Protein AF-A0A956QB82-F1 (afdb_monomer)

Sequence (452 aa):
MNVQEKVMFLQQLREGFDQIGALFPTSGPAAKAMVAEVARHQGPKTILEVGAGTGPITAELVKLLGPDDKLVVCEMNEKFMNHLIERFDHEPAFANVRHQVEFCCKSVLDVEGKERFDYIVSTLPFTSLDAELVAQVFDHYQRLLKPGAVLTYIEYAYLRGIKTQLASPAARARAERTNKILDGNIENYQFRRQMVGANLPPAWVRSLRFTEVPAAMAHEIKPMANRKRLSLGRFGLSTESLGLLAGLGAAALLLKKKKSKAWVAPLALAGAAAWFHRDPEREVRANTAVAYSAADGRVLGVERLRHPRLGDQDWIRINVFLSLGDVHINRSPIAGKVVDKWEEPGGYSPAFRSEANNNESRYIVIEGSDCRCAVAQRSGALARTIYTWCEKGELLCQGERYGMIRFGSRTDVYLPADQVEVLVSEGDRVVAGQTPLARLVNRASDEQKASE

Secondary structure (DSSP, 8-state):
--HHHHHHHHHHHHH-TTT---SSPPPHHHHHHHTTTGGGB-S--EEEEE--TTSHHHHHHHTT--TT-EEEEE-S-HHHHHHHHHHHHH-HHHHTTGGGEEEE-S-GGG--TTS-EEEEEE---GGGS-HHHHHHHHHHHHHHEEEEEEEEEEEETTHHHHHHHHS-HHHHHHHHHHHHHHHHHHHHHEEEEEEETTSSS-EEEEEE-SS---GGGGGSB---TTTTEEEETTEEEEGGGHHHHHHHHHHHHHHHHTT-GGGHHHHHHHHHHHHHTB---------TTEEEPSSSEEEEEEEEEEETTTEEEEEEEEEEEE-TTS--EEE-SS-EEEEEEEEE--B---TTSGGGGGB-EEEEEEE-SS-EEEEEEE--SS---EEE-PPTT-EE-TT-EEEEE-SSEEEEEEEETTSEEE---TT-EE-TTTSEEEEE--HHHHHHHS--

Solvent-accessible surface area (backbone atoms only — not comparable to full-atom values): 23597 Å² total; per-residue (Å²): 135,60,73,64,62,55,49,55,53,56,55,49,50,74,76,35,67,87,75,49,62,61,96,48,81,70,32,71,73,42,24,52,57,51,43,46,71,66,70,18,59,60,80,74,47,35,35,37,37,35,52,45,51,94,31,53,49,52,60,50,50,57,77,64,59,58,94,75,26,38,38,37,44,26,23,64,50,64,71,35,41,51,50,50,51,51,42,30,74,68,37,70,76,38,40,78,49,41,92,38,51,46,82,38,78,41,60,77,88,71,61,74,64,87,66,58,21,49,30,38,39,34,57,56,41,62,90,73,46,57,42,65,61,51,50,53,50,54,58,45,51,61,68,31,37,40,87,51,22,38,42,21,37,51,43,61,55,68,48,72,64,53,52,50,73,75,39,54,76,71,54,27,58,47,46,52,51,26,46,52,55,52,48,54,50,44,76,76,22,45,26,46,78,45,81,32,74,88,22,69,69,34,25,34,35,38,35,31,34,90,44,84,64,67,28,59,58,14,72,52,39,49,53,68,89,54,70,63,40,45,78,61,80,83,42,26,30,35,53,88,42,50,66,59,39,51,53,23,47,50,52,16,52,54,31,44,75,69,72,39,80,68,21,55,57,37,43,51,49,31,51,52,51,49,63,42,37,30,42,68,78,75,88,54,78,80,53,92,54,36,34,24,23,38,38,20,30,31,29,73,36,75,44,81,45,70,43,97,88,81,46,92,58,55,25,33,37,38,34,31,34,24,51,71,88,32,49,38,54,25,17,30,33,47,34,9,25,24,75,42,70,52,74,44,87,52,51,48,36,52,34,89,42,78,69,21,77,52,13,27,31,40,39,42,29,32,37,27,74,91,52,57,38,36,41,34,47,28,28,1,59,77,15,89,53,76,44,73,74,66,42,54,67,28,67,37,19,42,34,19,73,38,34,36,52,43,53,38,21,28,39,33,40,34,36,48,50,91,39,46,46,78,66,66,54,65,69,41,80,40,37,44,23,67,32,60,40,25,38,53,54,65,64,77,66,50,58,60,64,74,72,109

Foldseek 3Di:
DDPVLQVVVVVVCVVCVLQPLDPGPWDLLRLCVLCLQVQFFFDEFEEEEAQCQQNSNVVVVLVSDDPRYAYEYEHQDPVSLVNVVVCLVPPPSNVVCVVRYHYHNHDLLPDDLPDAGLEYRYAPALLSDFLVVSVSNVVSNVSRHDAQGKYKYKYQPPPLVVCLVPDDPVSNVRSVSSVVNVVVQCVQFWFAWDWDVVTVNIMIITMGGPHADFFACLQRTHFSQADQWDDPDQKIFGVVCVVVLVVLQVVLVVCVVVVHPCSVVSVVVSVLSRQLRIDGDDDFDADQFFFAFQFFAFWLFWDWDADPPVDDFIKIKTKGKDASNTHFFTFGRAWGFFADKDWQDADAAQASDPNQVRATWIKTWGDHPQWIKMKIWTHHNVWDDWFQNGGGGDTGHQRHTGTGTDHTTMMMMITRPVQWDADDGGGDGHHHSYHTGITGHHPVVVVVVVVD

Mean predicted 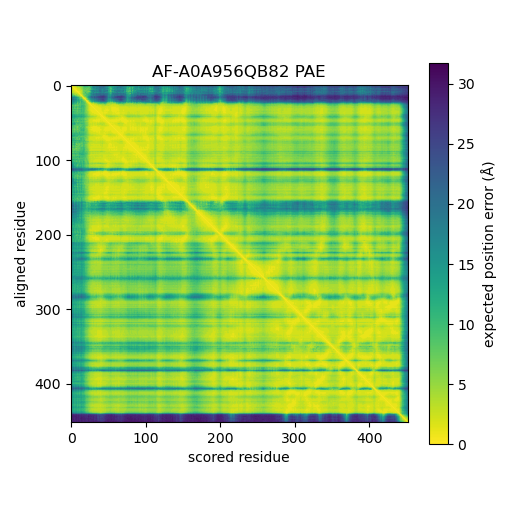aligned error: 7.05 Å

pLDDT: mean 88.47, std 13.14, range [37.72, 98.5]

Nearest PDB structures (foldseek):
  9fce-assembly2_B  TM=5.599E-01  e=2.137E-08  Streptomyces sp.
  1kr5-assembly1_A  TM=7.668E-01  e=6.628E-06  Homo sapiens
  7wh9-assembly1_C-2  TM=5.668E-01  e=5.107E-07  Aspergillus terreus
  7wh9-assembly1_B-2  TM=5.354E-01  e=1.129E-06  Aspergillus terreus
  7wh9-assembly1_A-2  TM=5.505E-01  e=2.653E-06  Aspergillus terreus

Structure (mmCIF, N/CA/C/O backbone):
data_AF-A0A956QB82-F1
#
_entry.id   AF-A0A956QB82-F1
#
loop_
_atom_site.group_PDB
_atom_site.id
_atom_site.type_symbol
_atom_site.label_atom_id
_atom_site.label_alt_id
_atom_site.label_comp_id
_atom_site.label_asym_id
_atom_site.label_entity_id
_atom_site.label_seq_id
_atom_site.pdbx_PDB_ins_code
_atom_site.Cartn_x
_atom_site.Cartn_y
_atom_site.Cartn_z
_atom_site.occupancy
_atom_site.B_iso_or_equiv
_atom_site.auth_seq_id
_atom_site.auth_comp_id
_atom_site.auth_asym_id
_atom_site.auth_atom_id
_atom_site.pdbx_PDB_model_num
ATOM 1 N N . MET A 1 1 ? 21.769 -12.634 -1.341 1.00 52.22 1 MET A N 1
ATOM 2 C CA . MET A 1 1 ? 22.787 -12.133 -2.277 1.00 52.22 1 MET A CA 1
ATOM 3 C C . MET A 1 1 ? 24.091 -12.830 -1.961 1.00 52.22 1 MET A C 1
ATOM 5 O O . MET A 1 1 ? 24.525 -12.771 -0.808 1.00 52.22 1 MET A O 1
ATOM 9 N N . ASN A 1 2 ? 24.646 -13.525 -2.944 1.00 58.28 2 ASN A N 1
ATOM 10 C CA . ASN A 1 2 ? 25.941 -14.187 -2.858 1.00 58.28 2 ASN A CA 1
ATOM 11 C C . ASN A 1 2 ? 27.068 -13.144 -3.031 1.00 58.28 2 ASN A C 1
ATOM 13 O O . ASN A 1 2 ? 26.856 -12.042 -3.542 1.00 58.28 2 ASN A O 1
ATOM 17 N N . VAL A 1 3 ? 28.276 -13.462 -2.570 1.00 58.75 3 VAL A N 1
ATOM 18 C CA . VAL A 1 3 ? 29.459 -12.589 -2.663 1.00 58.75 3 VAL A CA 1
ATOM 19 C C . VAL A 1 3 ? 29.802 -12.277 -4.126 1.00 58.75 3 VAL A C 1
ATOM 21 O O . VAL A 1 3 ? 30.187 -11.152 -4.433 1.00 58.75 3 VAL A O 1
ATOM 24 N N . GLN A 1 4 ? 29.579 -13.228 -5.033 1.00 58.78 4 GLN A N 1
ATOM 25 C CA . GLN A 1 4 ? 29.846 -13.085 -6.468 1.00 58.78 4 GLN A CA 1
ATOM 26 C C . GLN A 1 4 ? 29.006 -11.977 -7.130 1.00 58.78 4 GLN A C 1
ATOM 28 O O . GLN A 1 4 ? 29.554 -11.163 -7.868 1.00 58.78 4 GLN A O 1
ATOM 33 N N . GLU A 1 5 ? 27.717 -11.858 -6.790 1.00 59.84 5 GLU A N 1
ATOM 34 C CA . GLU A 1 5 ? 26.819 -10.817 -7.327 1.00 59.84 5 GLU A CA 1
ATOM 35 C C . GLU A 1 5 ? 27.278 -9.405 -6.919 1.00 59.84 5 GLU A C 1
ATOM 37 O O . GLU A 1 5 ? 27.246 -8.469 -7.719 1.00 59.84 5 GLU A O 1
ATOM 42 N N . LYS A 1 6 ? 27.769 -9.252 -5.676 1.00 58.97 6 LYS A N 1
ATOM 43 C CA . LYS A 1 6 ? 28.350 -7.986 -5.191 1.00 58.97 6 LYS A CA 1
ATOM 44 C C . LYS A 1 6 ? 29.603 -7.612 -5.972 1.00 58.97 6 LYS A C 1
ATOM 46 O O . LYS A 1 6 ? 29.772 -6.449 -6.323 1.00 58.97 6 LYS A O 1
ATOM 51 N N . VAL A 1 7 ? 30.481 -8.585 -6.206 1.00 59.56 7 VAL A N 1
ATOM 52 C CA . VAL A 1 7 ? 31.755 -8.369 -6.900 1.00 59.56 7 VAL A CA 1
ATOM 53 C C . VAL A 1 7 ? 31.517 -8.000 -8.363 1.00 59.56 7 VAL A C 1
ATOM 55 O O . VAL A 1 7 ? 32.101 -7.025 -8.824 1.00 59.56 7 VAL A O 1
ATOM 58 N N . MET A 1 8 ? 30.610 -8.692 -9.058 1.00 57.38 8 MET A N 1
ATOM 59 C CA . MET A 1 8 ? 30.275 -8.399 -10.456 1.00 57.38 8 MET A CA 1
ATOM 60 C C . MET A 1 8 ? 29.690 -6.989 -10.626 1.00 57.38 8 MET A C 1
ATOM 62 O O . MET A 1 8 ? 30.121 -6.235 -11.499 1.00 57.38 8 MET A O 1
ATOM 66 N N . PHE A 1 9 ? 28.764 -6.593 -9.746 1.00 55.34 9 PHE A N 1
ATOM 67 C CA . PHE A 1 9 ? 28.201 -5.242 -9.749 1.00 55.34 9 PHE A CA 1
ATOM 68 C C . PHE A 1 9 ? 29.274 -4.168 -9.494 1.00 55.34 9 PHE A C 1
ATOM 70 O O . PHE A 1 9 ? 29.337 -3.168 -10.206 1.00 55.34 9 PHE A O 1
ATOM 77 N N . LEU A 1 10 ? 30.164 -4.392 -8.519 1.00 57.75 10 LEU A N 1
ATOM 78 C CA . LEU A 1 10 ? 31.262 -3.470 -8.203 1.00 57.75 10 LEU A CA 1
ATOM 79 C C . LEU A 1 10 ? 32.312 -3.376 -9.322 1.00 57.75 10 LEU A C 1
ATOM 81 O O . LEU A 1 10 ? 32.866 -2.301 -9.545 1.00 57.75 10 LEU A O 1
ATOM 85 N N . GLN A 1 11 ? 32.589 -4.475 -10.029 1.00 55.97 11 GLN A N 1
ATOM 86 C CA . GLN A 1 11 ? 33.493 -4.485 -11.183 1.00 55.97 11 GLN A CA 1
ATOM 87 C C . GLN A 1 11 ? 32.928 -3.647 -12.334 1.00 55.97 11 GLN A C 1
ATOM 89 O O . GLN A 1 11 ? 33.641 -2.814 -12.884 1.00 55.97 11 GLN A O 1
ATOM 94 N N . GLN A 1 12 ? 31.636 -3.790 -12.635 1.00 55.81 12 GLN A N 1
ATOM 95 C CA . GLN A 1 12 ? 30.977 -3.002 -13.681 1.00 55.81 12 GLN A CA 1
ATOM 96 C C . GLN A 1 12 ? 30.830 -1.518 -13.298 1.00 55.81 12 GLN A C 1
ATOM 98 O O . GLN A 1 12 ? 31.046 -0.649 -14.141 1.00 55.81 12 GLN A O 1
ATOM 103 N N . LEU A 1 13 ? 30.581 -1.196 -12.020 1.00 53.31 13 LEU A N 1
ATOM 104 C CA . LEU A 1 13 ? 30.598 0.193 -11.525 1.00 53.31 13 LEU A CA 1
ATOM 105 C C . LEU A 1 13 ? 31.928 0.912 -11.787 1.00 53.31 13 LEU A C 1
ATOM 107 O O . LEU A 1 13 ? 31.949 2.129 -11.970 1.00 53.31 13 LEU A O 1
ATOM 111 N N . ARG A 1 14 ? 33.038 0.166 -11.801 1.00 44.56 14 ARG A N 1
ATOM 112 C CA . ARG A 1 14 ? 34.375 0.693 -12.091 1.00 44.56 14 ARG A CA 1
ATOM 113 C C . ARG A 1 14 ? 34.617 0.898 -13.591 1.00 44.56 14 ARG A C 1
ATOM 115 O O . ARG A 1 14 ? 35.462 1.713 -13.944 1.00 44.56 14 ARG A O 1
ATOM 122 N N . GLU A 1 15 ? 33.884 0.187 -14.446 1.00 45.75 15 GLU A N 1
ATOM 123 C CA . GLU A 1 15 ? 34.010 0.224 -15.911 1.00 45.75 15 GLU A CA 1
ATOM 124 C C . GLU A 1 15 ? 33.073 1.255 -16.580 1.00 45.75 15 GLU A C 1
ATOM 126 O O . GLU A 1 15 ? 33.314 1.625 -17.725 1.00 45.75 15 GLU A O 1
ATOM 131 N N . GLY A 1 16 ? 32.054 1.784 -15.883 1.00 45.66 16 GLY A N 1
ATOM 132 C CA . GLY A 1 16 ? 31.109 2.742 -16.477 1.00 45.66 16 GLY A CA 1
ATOM 133 C C . GLY A 1 16 ? 30.203 3.462 -15.475 1.00 45.66 16 GLY A C 1
ATOM 134 O O . GLY A 1 16 ? 28.999 3.211 -15.425 1.00 45.66 16 GLY A O 1
ATOM 135 N N . PHE A 1 17 ? 30.767 4.398 -14.703 1.00 37.72 17 PHE A N 1
ATOM 136 C CA . PHE A 1 17 ? 30.045 5.190 -13.690 1.00 37.72 17 PHE A CA 1
ATOM 137 C C . PHE A 1 17 ? 28.898 6.047 -14.272 1.00 37.72 17 PHE A C 1
ATOM 139 O O . PHE A 1 17 ? 27.933 6.340 -13.570 1.00 37.72 17 PHE A O 1
ATOM 146 N N . ASP A 1 18 ? 28.967 6.393 -15.563 1.00 41.03 18 ASP A N 1
ATOM 147 C CA . ASP A 1 18 ? 27.924 7.159 -16.261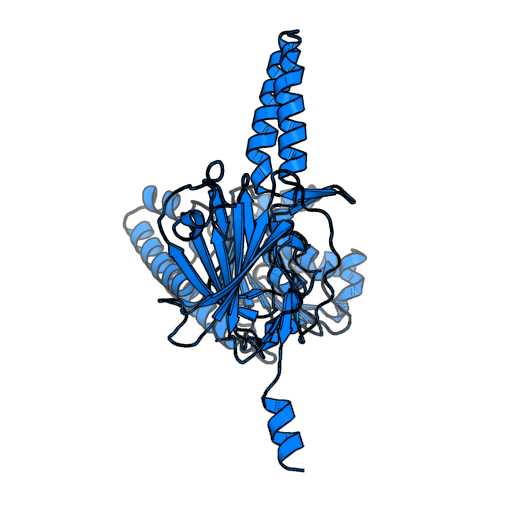 1.00 41.03 18 ASP A CA 1
ATOM 148 C C . ASP A 1 18 ? 26.790 6.285 -16.831 1.00 41.03 18 ASP A C 1
ATOM 150 O O . ASP A 1 18 ? 25.704 6.797 -17.098 1.00 41.03 18 ASP A O 1
ATOM 154 N N . GLN A 1 19 ? 27.002 4.971 -16.991 1.00 41.78 19 GLN A N 1
ATOM 155 C CA . GLN A 1 19 ? 26.008 4.054 -17.573 1.00 41.78 19 GLN A CA 1
ATOM 156 C C . GLN A 1 19 ? 25.196 3.301 -16.509 1.00 41.78 19 GLN A C 1
ATOM 158 O O . GLN A 1 19 ? 24.021 3.000 -16.714 1.00 41.78 19 GLN A O 1
ATOM 163 N N . ILE A 1 20 ? 25.782 3.035 -15.339 1.00 50.53 20 ILE A N 1
ATOM 164 C CA . ILE A 1 20 ? 25.127 2.292 -14.257 1.00 50.53 20 ILE A CA 1
ATOM 165 C C . ILE A 1 20 ? 24.563 3.302 -13.264 1.00 50.53 20 ILE A C 1
ATOM 167 O O . ILE A 1 20 ? 25.160 3.624 -12.242 1.00 50.53 20 ILE A O 1
ATOM 171 N N . GLY A 1 21 ? 23.380 3.836 -13.558 1.00 50.94 21 GLY A N 1
ATOM 172 C CA . GLY A 1 21 ? 22.736 4.813 -12.676 1.00 50.94 21 GLY A CA 1
ATOM 173 C C . GLY A 1 21 ? 22.229 4.256 -11.331 1.00 50.94 21 GLY A C 1
ATOM 174 O O . GLY A 1 21 ? 21.544 4.982 -10.609 1.00 50.94 21 GLY A O 1
ATOM 175 N N . ALA A 1 22 ? 22.573 3.011 -10.973 1.00 58.44 22 ALA A N 1
ATOM 176 C CA . ALA A 1 22 ? 22.355 2.406 -9.661 1.00 58.44 22 ALA A CA 1
ATOM 177 C C . ALA A 1 22 ? 23.664 2.399 -8.844 1.00 58.44 22 ALA A C 1
ATOM 179 O O . ALA A 1 22 ? 24.670 1.871 -9.296 1.00 58.44 22 ALA A O 1
ATOM 180 N N . LEU A 1 23 ? 23.659 2.947 -7.623 1.00 55.91 23 LEU A N 1
ATOM 181 C CA . LEU A 1 23 ? 24.835 2.969 -6.732 1.00 55.91 23 LEU A CA 1
ATOM 182 C C . LEU A 1 23 ? 25.061 1.622 -6.029 1.00 55.91 23 LEU A C 1
ATOM 184 O O . LEU A 1 23 ? 26.184 1.284 -5.667 1.00 55.91 23 LEU A O 1
ATOM 188 N N . PHE A 1 24 ? 23.980 0.867 -5.823 1.00 62.06 24 PHE A N 1
ATOM 189 C CA . PHE A 1 24 ? 23.964 -0.454 -5.199 1.00 62.06 24 PHE A CA 1
ATOM 190 C C . PHE A 1 24 ? 22.846 -1.301 -5.816 1.00 62.06 24 PHE A C 1
ATOM 192 O O . PHE A 1 24 ? 21.839 -0.732 -6.260 1.00 62.06 24 PHE A O 1
ATOM 199 N N . PRO A 1 25 ? 22.962 -2.643 -5.789 1.00 71.19 25 PRO A N 1
ATOM 200 C CA . PRO A 1 25 ? 21.871 -3.523 -6.181 1.00 71.19 25 PRO A CA 1
ATOM 201 C C . PRO A 1 25 ? 20.620 -3.258 -5.342 1.00 71.19 25 PRO A C 1
ATOM 203 O O . PRO A 1 25 ? 20.704 -2.940 -4.151 1.00 71.19 25 PRO A O 1
ATOM 206 N N . THR A 1 26 ? 19.452 -3.434 -5.952 1.00 82.31 26 THR A N 1
ATOM 207 C CA . THR A 1 26 ? 18.167 -3.276 -5.268 1.00 82.31 26 THR A CA 1
ATOM 208 C C . THR A 1 26 ? 18.065 -4.224 -4.075 1.00 82.31 26 THR A C 1
ATOM 210 O O . THR A 1 26 ? 18.228 -5.438 -4.204 1.00 82.31 26 THR A O 1
ATOM 213 N N . SER A 1 27 ? 17.785 -3.678 -2.889 1.00 88.44 27 SER A N 1
ATOM 214 C CA . SER A 1 27 ? 17.624 -4.489 -1.678 1.00 88.44 27 SER A CA 1
ATOM 215 C C . SER A 1 27 ? 16.389 -5.395 -1.764 1.00 88.44 27 SER A C 1
ATOM 217 O O . SER A 1 27 ? 15.406 -5.055 -2.417 1.00 88.44 27 SER A O 1
ATOM 219 N N . GLY A 1 28 ? 16.379 -6.518 -1.037 1.00 89.75 28 GLY A N 1
ATOM 220 C CA . GLY A 1 28 ? 15.209 -7.408 -0.973 1.00 89.75 28 GLY A CA 1
ATOM 221 C C . GLY A 1 28 ? 13.894 -6.698 -0.589 1.00 89.75 28 GLY A C 1
ATOM 222 O O . GLY A 1 28 ? 12.880 -6.914 -1.250 1.00 89.75 28 GLY A O 1
ATOM 223 N N . PRO A 1 29 ? 13.873 -5.809 0.427 1.00 89.62 29 PRO A N 1
ATOM 224 C CA . PRO A 1 29 ? 12.691 -5.002 0.732 1.00 89.62 29 PRO A CA 1
ATOM 225 C C . PRO A 1 29 ? 12.253 -4.082 -0.415 1.00 89.62 29 PRO A C 1
ATOM 227 O O . PRO A 1 29 ? 11.054 -3.928 -0.636 1.00 89.62 29 PRO A O 1
ATOM 230 N N . ALA A 1 30 ? 13.200 -3.488 -1.149 1.00 91.56 30 ALA A N 1
ATOM 231 C CA . ALA A 1 30 ? 12.882 -2.657 -2.308 1.00 91.56 30 ALA A CA 1
ATOM 232 C C . ALA A 1 30 ? 12.351 -3.498 -3.472 1.00 91.56 30 ALA A C 1
ATOM 234 O O . ALA A 1 30 ? 11.377 -3.099 -4.102 1.00 91.56 30 ALA A O 1
ATOM 235 N N . ALA A 1 31 ? 12.903 -4.693 -3.687 1.00 94.25 31 ALA A N 1
ATOM 236 C CA . ALA A 1 31 ? 12.422 -5.616 -4.704 1.00 94.25 31 ALA A CA 1
ATOM 237 C C . ALA A 1 31 ? 10.975 -6.052 -4.458 1.00 94.25 31 ALA A C 1
ATOM 239 O O . ALA A 1 31 ? 10.133 -5.948 -5.345 1.00 94.25 31 ALA A O 1
ATOM 240 N N . LYS A 1 32 ? 10.649 -6.414 -3.213 1.00 94.00 32 LYS A N 1
ATOM 241 C CA . LYS A 1 32 ? 9.272 -6.735 -2.805 1.00 94.00 32 LYS A CA 1
ATOM 242 C C . LYS A 1 32 ? 8.308 -5.567 -2.985 1.00 94.00 32 LYS A C 1
ATOM 244 O O . LYS A 1 32 ? 7.159 -5.782 -3.351 1.00 94.00 32 LYS A O 1
ATOM 249 N N . ALA A 1 33 ? 8.759 -4.343 -2.711 1.00 93.38 33 ALA A N 1
ATOM 250 C CA . ALA A 1 33 ? 7.948 -3.148 -2.920 1.00 93.38 33 ALA A CA 1
ATOM 251 C C . ALA A 1 33 ? 7.709 -2.873 -4.417 1.00 93.38 33 ALA A C 1
ATOM 253 O O . ALA A 1 33 ? 6.594 -2.530 -4.793 1.00 93.38 33 ALA A O 1
ATOM 254 N N . MET A 1 34 ? 8.721 -3.078 -5.267 1.00 96.06 34 MET A N 1
ATOM 255 C CA . MET A 1 34 ? 8.631 -2.909 -6.724 1.00 96.06 34 MET A CA 1
ATOM 256 C C . MET A 1 34 ? 7.617 -3.850 -7.383 1.00 96.06 34 MET A C 1
ATOM 258 O O . MET A 1 34 ? 6.936 -3.456 -8.323 1.00 96.06 34 MET A O 1
ATOM 262 N N . VAL A 1 35 ? 7.483 -5.075 -6.872 1.00 97.06 35 VAL A N 1
ATOM 263 C CA . VAL A 1 35 ? 6.537 -6.074 -7.401 1.00 97.06 35 VAL A CA 1
ATOM 264 C C . VAL A 1 35 ? 5.216 -6.117 -6.626 1.00 97.06 35 VAL A C 1
ATOM 266 O O . VAL A 1 35 ? 4.404 -7.018 -6.825 1.00 97.06 35 VAL A O 1
ATOM 269 N N . ALA A 1 36 ? 4.973 -5.162 -5.721 1.00 94.88 36 ALA A N 1
ATOM 270 C CA . ALA A 1 36 ? 3.839 -5.230 -4.804 1.00 94.88 36 ALA A CA 1
ATOM 271 C C . ALA A 1 36 ? 2.479 -5.180 -5.519 1.00 94.88 36 ALA A C 1
ATOM 273 O O . ALA A 1 36 ? 1.551 -5.846 -5.073 1.00 94.88 36 ALA A O 1
ATOM 274 N N . GLU A 1 37 ? 2.355 -4.440 -6.625 1.00 94.69 37 GLU A N 1
ATOM 275 C CA . GLU A 1 37 ? 1.122 -4.423 -7.429 1.00 94.69 37 GLU A CA 1
ATOM 276 C C . GLU A 1 37 ? 0.966 -5.693 -8.281 1.00 94.69 37 GLU A C 1
ATOM 278 O O . GLU A 1 37 ? -0.149 -6.185 -8.428 1.00 94.69 37 GLU A O 1
ATOM 283 N N . VAL A 1 38 ? 2.073 -6.287 -8.745 1.00 96.31 38 VAL A N 1
ATOM 284 C CA . VAL A 1 38 ? 2.080 -7.591 -9.439 1.00 96.31 38 VAL A CA 1
ATOM 285 C C . VAL A 1 38 ? 1.566 -8.694 -8.510 1.00 96.31 38 VAL A C 1
ATOM 287 O O . VAL A 1 38 ? 0.750 -9.523 -8.904 1.00 96.31 38 VAL A O 1
ATOM 290 N N . ALA A 1 39 ? 1.997 -8.680 -7.245 1.00 95.19 39 ALA A N 1
ATOM 291 C CA . ALA A 1 39 ? 1.614 -9.673 -6.239 1.00 95.19 39 ALA A CA 1
ATOM 292 C C . ALA A 1 39 ? 0.116 -9.656 -5.883 1.00 95.19 39 ALA A C 1
ATOM 294 O O . ALA A 1 39 ? -0.392 -10.615 -5.297 1.00 95.19 39 ALA A O 1
ATOM 295 N N . ARG A 1 40 ? -0.588 -8.562 -6.198 1.00 92.69 40 ARG A N 1
ATOM 296 C CA . ARG A 1 40 ? -2.028 -8.420 -5.948 1.00 92.69 40 ARG A CA 1
ATOM 297 C C . ARG A 1 40 ? -2.877 -8.951 -7.094 1.00 92.69 40 ARG A C 1
ATOM 299 O O . ARG A 1 40 ? -4.063 -9.155 -6.880 1.00 92.69 40 ARG A O 1
ATOM 306 N N . HIS A 1 41 ? -2.315 -9.146 -8.280 1.00 92.81 41 HIS A N 1
ATOM 307 C CA . HIS A 1 41 ? -3.078 -9.561 -9.450 1.00 92.81 41 HIS A CA 1
ATOM 308 C C . HIS A 1 41 ? -3.744 -10.932 -9.244 1.00 92.81 41 HIS A C 1
ATOM 310 O O . HIS A 1 41 ? -3.149 -11.836 -8.641 1.00 92.81 41 HIS A O 1
ATOM 316 N N . GLN A 1 42 ? -4.964 -11.095 -9.753 1.00 89.00 42 GLN A N 1
ATOM 317 C CA . GLN A 1 42 ? -5.633 -12.389 -9.860 1.00 89.00 42 GLN A CA 1
ATOM 318 C C . GLN A 1 42 ? -5.815 -12.753 -11.332 1.00 89.00 42 GLN A C 1
ATOM 320 O O . GLN A 1 42 ? -6.210 -11.913 -12.126 1.00 89.00 42 GLN A O 1
ATOM 325 N N . GLY A 1 43 ? -5.550 -14.013 -11.672 1.00 90.88 43 GLY A N 1
ATOM 326 C CA . GLY A 1 43 ? -5.591 -14.490 -13.053 1.00 90.88 43 GLY A CA 1
ATOM 327 C C . GLY A 1 43 ? -4.256 -14.347 -13.800 1.00 90.88 43 GLY A C 1
ATOM 328 O O . GLY A 1 43 ? -3.247 -13.993 -13.178 1.00 90.88 43 GLY A O 1
ATOM 329 N N . PRO A 1 44 ? -4.246 -14.689 -15.102 1.00 94.69 44 PRO A N 1
ATOM 330 C CA . PRO A 1 44 ? -3.058 -14.621 -15.950 1.00 94.69 44 PRO A CA 1
ATOM 331 C C . PRO A 1 44 ? -2.579 -13.185 -16.174 1.00 94.69 44 PRO A C 1
ATOM 333 O O . PRO A 1 44 ? -3.374 -12.308 -16.517 1.00 94.69 44 PRO A O 1
ATOM 336 N N . LYS A 1 45 ? -1.269 -12.960 -16.053 1.00 95.12 45 LYS A N 1
ATOM 337 C CA . LYS A 1 45 ? -0.634 -11.645 -16.239 1.00 95.12 45 LYS A CA 1
ATOM 338 C C . LYS A 1 45 ? 0.595 -11.702 -17.133 1.00 95.12 45 LYS A C 1
ATOM 340 O O . LYS A 1 45 ? 1.387 -12.639 -17.096 1.00 95.12 45 LYS A O 1
ATOM 345 N N . THR A 1 46 ? 0.786 -10.634 -17.899 1.00 96.94 46 THR A N 1
ATOM 346 C CA . THR A 1 46 ? 1.978 -10.401 -18.720 1.00 96.94 46 THR A CA 1
ATOM 347 C C . THR A 1 46 ? 2.786 -9.244 -18.138 1.00 96.94 46 THR A C 1
ATOM 349 O O . THR A 1 46 ? 2.271 -8.136 -17.956 1.00 96.94 46 THR A O 1
ATOM 352 N N . ILE A 1 47 ? 4.051 -9.505 -17.809 1.00 98.06 47 ILE A N 1
ATOM 353 C CA . ILE A 1 47 ? 4.927 -8.590 -17.070 1.00 98.06 47 ILE A CA 1
ATOM 354 C C . ILE A 1 47 ? 6.154 -8.265 -17.920 1.00 98.06 47 ILE A C 1
ATOM 356 O O . ILE A 1 47 ? 6.775 -9.165 -18.478 1.00 98.06 47 ILE A O 1
ATOM 360 N N . LEU A 1 48 ? 6.533 -6.991 -17.969 1.00 97.94 48 LEU A N 1
ATOM 361 C CA . LEU A 1 48 ? 7.815 -6.541 -18.503 1.00 97.94 48 LEU A CA 1
ATOM 362 C C . LEU A 1 48 ? 8.698 -6.046 -17.355 1.00 97.94 48 LEU A C 1
ATOM 364 O O . LEU A 1 48 ? 8.371 -5.070 -16.679 1.00 97.94 48 LEU A O 1
ATOM 368 N N . GLU A 1 49 ? 9.832 -6.702 -17.144 1.00 98.12 49 GLU A N 1
ATOM 369 C CA . GLU A 1 49 ? 10.907 -6.211 -16.288 1.00 98.12 49 GLU A CA 1
ATOM 370 C C . GLU A 1 49 ? 11.918 -5.432 -17.137 1.00 98.12 49 GLU A C 1
ATOM 372 O O . GLU A 1 49 ? 12.418 -5.947 -18.134 1.00 98.12 49 GLU A O 1
ATOM 377 N N . VAL A 1 50 ? 12.237 -4.199 -16.741 1.00 96.31 50 VAL A N 1
ATOM 378 C CA . VAL A 1 50 ? 13.186 -3.332 -17.457 1.00 96.31 50 VAL A CA 1
ATOM 379 C C . VAL A 1 50 ? 14.353 -2.969 -16.549 1.00 96.31 50 VAL A C 1
ATOM 381 O O . VAL A 1 50 ? 14.150 -2.396 -15.475 1.00 96.31 50 VAL A O 1
ATOM 384 N N . GLY A 1 51 ? 15.574 -3.257 -17.004 1.00 92.56 51 GLY A N 1
ATOM 385 C CA . GLY A 1 51 ? 16.807 -3.048 -16.242 1.00 92.56 51 GLY A CA 1
ATOM 386 C C . GLY A 1 51 ? 17.008 -4.115 -15.163 1.00 92.56 51 GLY A C 1
ATOM 387 O O . GLY A 1 51 ? 17.266 -3.805 -13.997 1.00 92.56 51 GLY A O 1
ATOM 388 N N . ALA A 1 52 ? 16.830 -5.387 -15.512 1.00 92.44 52 ALA A N 1
ATOM 389 C CA . ALA A 1 52 ? 16.893 -6.477 -14.539 1.00 92.44 52 ALA A CA 1
ATOM 390 C C . ALA A 1 52 ? 18.230 -6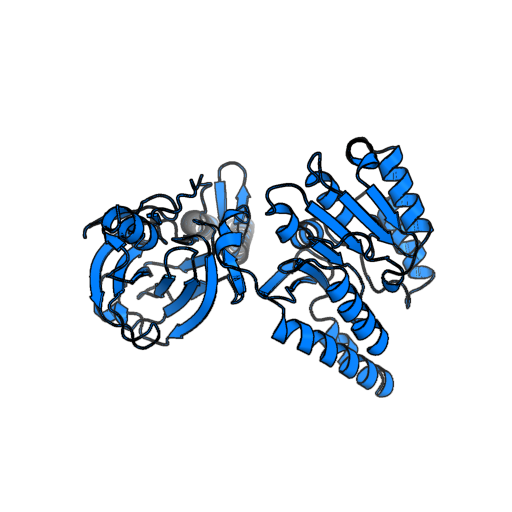.534 -13.766 1.00 92.44 52 ALA A C 1
ATOM 392 O O . ALA A 1 52 ? 18.261 -6.932 -12.592 1.00 92.44 52 ALA A O 1
ATOM 393 N N . GLY A 1 53 ? 19.333 -6.080 -14.377 1.00 89.75 53 GLY A N 1
ATOM 394 C CA . GLY A 1 53 ? 20.661 -6.066 -13.773 1.00 89.75 53 GLY A CA 1
ATOM 395 C C . GLY A 1 53 ? 21.052 -7.456 -13.270 1.00 89.75 53 GLY A C 1
ATOM 396 O O . GLY A 1 53 ? 20.974 -8.441 -13.991 1.00 89.75 53 GLY A O 1
ATOM 397 N N . THR A 1 54 ? 21.428 -7.571 -11.995 1.00 88.00 54 THR A N 1
ATOM 398 C CA . THR A 1 54 ? 21.777 -8.873 -11.392 1.00 88.00 54 THR A CA 1
ATOM 399 C C . THR A 1 54 ? 20.557 -9.719 -10.972 1.00 88.00 54 THR A C 1
ATOM 401 O O . THR A 1 54 ? 20.714 -10.754 -10.328 1.00 88.00 54 THR A O 1
ATOM 404 N N . GLY A 1 55 ? 19.328 -9.269 -11.250 1.00 92.69 55 GLY A N 1
ATOM 405 C CA . GLY A 1 55 ? 18.087 -10.002 -10.980 1.00 92.69 55 GLY A CA 1
ATOM 406 C C . GLY A 1 55 ? 17.471 -9.980 -9.569 1.00 92.69 55 GLY A C 1
ATOM 407 O O . GLY A 1 55 ? 16.770 -10.943 -9.243 1.00 92.69 55 GLY A O 1
ATOM 408 N N . PRO A 1 56 ? 17.661 -8.970 -8.684 1.00 93.88 56 PRO A N 1
ATOM 409 C CA . PRO A 1 56 ? 16.901 -8.912 -7.429 1.00 93.88 56 PRO A CA 1
ATOM 410 C C . PRO A 1 56 ? 15.385 -8.796 -7.632 1.00 93.88 56 PRO A C 1
ATOM 412 O O . PRO A 1 56 ? 14.626 -9.378 -6.860 1.00 93.88 56 PRO A O 1
ATOM 415 N N . ILE A 1 57 ? 14.948 -8.037 -8.646 1.00 96.19 57 ILE A N 1
ATOM 416 C CA . ILE A 1 57 ? 13.529 -7.891 -8.996 1.00 96.19 57 ILE A CA 1
ATOM 417 C C . ILE A 1 57 ? 13.031 -9.170 -9.671 1.00 96.19 57 ILE A C 1
ATOM 419 O O . ILE A 1 57 ? 12.043 -9.737 -9.203 1.00 96.19 57 ILE A O 1
ATOM 423 N N . THR A 1 58 ? 13.765 -9.680 -10.667 1.00 97.62 58 THR A N 1
ATOM 424 C CA . THR A 1 58 ? 13.507 -10.976 -11.316 1.00 97.62 58 THR A CA 1
ATOM 425 C C . THR A 1 58 ? 13.260 -12.087 -10.298 1.00 97.62 58 THR A C 1
ATOM 427 O O . THR A 1 58 ? 12.282 -12.820 -10.400 1.00 97.62 58 THR A O 1
ATOM 430 N N . ALA A 1 59 ? 14.086 -12.174 -9.248 1.00 97.31 59 ALA A N 1
ATOM 431 C CA . ALA A 1 59 ? 13.938 -13.181 -8.200 1.00 97.31 59 ALA A CA 1
ATOM 432 C C . ALA A 1 59 ? 12.618 -13.076 -7.416 1.00 97.31 59 ALA A C 1
ATOM 434 O O . ALA A 1 59 ? 12.120 -14.089 -6.927 1.00 97.31 59 ALA A O 1
ATOM 435 N N . GLU A 1 60 ? 12.060 -11.875 -7.240 1.00 97.44 60 GLU A N 1
ATOM 436 C CA . GLU A 1 60 ? 10.740 -11.708 -6.621 1.00 97.44 60 GLU A CA 1
ATOM 437 C C . GLU A 1 60 ? 9.609 -11.948 -7.631 1.00 97.44 60 GLU A C 1
ATOM 439 O O . GLU A 1 60 ? 8.603 -12.539 -7.251 1.00 97.44 60 GLU A O 1
ATOM 444 N N . LEU A 1 61 ? 9.780 -11.577 -8.906 1.00 97.94 61 LEU A N 1
ATOM 445 C CA . LEU A 1 61 ? 8.806 -11.864 -9.968 1.00 97.94 61 LEU A CA 1
ATOM 446 C C . LEU A 1 61 ? 8.629 -13.368 -10.194 1.00 97.94 61 LEU A C 1
ATOM 448 O O . LEU A 1 61 ? 7.497 -13.838 -10.219 1.00 97.94 61 LEU A O 1
ATOM 452 N N . VAL A 1 62 ? 9.723 -14.134 -10.246 1.00 97.69 62 VAL A N 1
ATOM 453 C CA . VAL A 1 62 ? 9.712 -15.604 -10.381 1.00 97.69 62 VAL A CA 1
ATOM 454 C C . VAL A 1 62 ? 8.858 -16.277 -9.300 1.00 97.69 62 VAL A C 1
ATOM 456 O O . VAL A 1 62 ? 8.169 -17.251 -9.575 1.00 97.69 62 VAL A O 1
ATOM 459 N N . LYS A 1 63 ? 8.830 -15.732 -8.075 1.00 96.56 63 LYS A N 1
ATOM 460 C CA . LYS A 1 63 ? 7.999 -16.258 -6.972 1.00 96.56 63 LYS A CA 1
ATOM 461 C C . LYS A 1 63 ? 6.502 -15.986 -7.148 1.00 96.56 63 LYS A C 1
ATOM 463 O O . LYS A 1 63 ? 5.702 -16.552 -6.408 1.00 96.56 63 LYS A O 1
ATOM 468 N N . LEU A 1 64 ? 6.137 -15.068 -8.041 1.00 96.00 64 LEU A N 1
ATOM 469 C CA . LEU A 1 64 ? 4.772 -14.581 -8.254 1.00 96.00 64 LEU A CA 1
ATOM 470 C C . LEU A 1 64 ? 4.153 -15.073 -9.569 1.00 96.00 64 LEU A C 1
ATOM 472 O O . LEU A 1 64 ? 2.966 -14.810 -9.794 1.00 96.00 64 LEU A O 1
ATOM 476 N N . LEU A 1 65 ? 4.934 -15.741 -10.424 1.00 96.81 65 LEU A N 1
ATOM 477 C CA . LEU A 1 65 ? 4.449 -16.307 -11.678 1.00 96.81 65 LEU A CA 1
ATOM 478 C C . LEU A 1 65 ? 3.545 -17.518 -11.408 1.00 96.81 65 LEU A C 1
ATOM 480 O O . LEU A 1 65 ? 3.915 -18.461 -10.707 1.00 96.81 65 LEU A O 1
ATOM 484 N N . GLY A 1 66 ? 2.331 -17.444 -11.943 1.00 95.12 66 GLY A N 1
ATOM 485 C CA . GLY A 1 66 ? 1.399 -18.549 -12.102 1.00 95.12 66 GLY A CA 1
ATOM 486 C C . GLY A 1 66 ? 1.667 -19.333 -13.392 1.00 95.12 66 GLY A C 1
ATOM 487 O O . GLY A 1 66 ? 2.576 -19.000 -14.143 1.00 95.12 66 GLY A O 1
ATOM 488 N N . PRO A 1 67 ? 0.893 -20.393 -13.664 1.00 94.31 67 PRO A N 1
ATOM 489 C CA . PRO A 1 67 ? 1.127 -21.271 -14.813 1.00 94.31 67 PRO A CA 1
ATOM 490 C C . PRO A 1 67 ? 0.941 -20.581 -16.174 1.00 94.31 67 PRO A C 1
ATOM 492 O O . PRO A 1 67 ? 1.661 -20.908 -17.111 1.00 94.31 67 PRO A O 1
ATOM 495 N N . ASP A 1 68 ? 0.014 -19.624 -16.264 1.00 95.56 68 ASP A N 1
ATOM 496 C CA . ASP A 1 68 ? -0.366 -18.943 -17.512 1.00 95.56 68 ASP A CA 1
ATOM 497 C C . ASP A 1 68 ? 0.252 -17.541 -17.645 1.00 95.56 68 ASP A C 1
ATOM 499 O O . ASP A 1 68 ? -0.130 -16.757 -18.518 1.00 95.56 68 ASP A O 1
ATOM 503 N N . ASP A 1 69 ? 1.178 -17.195 -16.752 1.00 96.94 69 ASP A N 1
ATOM 504 C CA . ASP A 1 69 ? 1.823 -15.892 -16.775 1.00 96.94 69 ASP A CA 1
ATOM 505 C C . ASP A 1 69 ? 2.945 -15.847 -17.814 1.00 96.94 69 ASP A C 1
ATOM 507 O O . ASP A 1 69 ? 3.535 -16.861 -18.187 1.00 96.94 69 ASP A O 1
ATOM 511 N N . LYS A 1 70 ? 3.268 -14.633 -18.260 1.00 96.88 70 LYS A N 1
ATOM 512 C CA . LYS A 1 70 ? 4.421 -14.367 -19.123 1.00 96.88 70 LYS A CA 1
ATOM 513 C C . LYS A 1 70 ? 5.290 -13.281 -18.511 1.00 96.88 70 LYS A C 1
ATOM 515 O O . LYS A 1 70 ? 4.781 -12.264 -18.029 1.00 96.88 70 LYS A O 1
ATOM 520 N N . LEU A 1 71 ? 6.603 -13.467 -18.578 1.00 97.69 71 LEU A N 1
ATOM 521 C CA . LEU A 1 71 ? 7.586 -12.481 -18.142 1.00 97.69 71 LEU A CA 1
ATOM 522 C C . LEU A 1 71 ? 8.561 -12.179 -19.278 1.00 97.69 71 LEU A C 1
ATOM 524 O O . LEU A 1 71 ? 9.252 -13.063 -19.770 1.00 97.69 71 LEU A O 1
ATOM 528 N N . VAL A 1 72 ? 8.662 -10.911 -19.652 1.00 97.00 72 VAL A N 1
ATOM 529 C CA . VAL A 1 72 ? 9.702 -10.414 -20.552 1.00 97.00 72 VAL A CA 1
ATOM 530 C C . VAL A 1 72 ? 10.753 -9.705 -19.708 1.00 97.00 72 VAL A C 1
ATOM 532 O O . VAL A 1 72 ? 10.437 -8.763 -18.983 1.00 97.00 72 VAL A O 1
ATOM 535 N N . VAL A 1 73 ? 12.002 -10.157 -19.793 1.00 96.94 73 VAL A N 1
ATOM 536 C CA . VAL A 1 73 ? 13.142 -9.580 -19.072 1.00 96.94 73 VAL A CA 1
ATOM 537 C C . VAL A 1 73 ? 13.989 -8.780 -20.054 1.00 96.94 73 VAL A C 1
ATOM 539 O O . VAL A 1 73 ? 14.634 -9.342 -20.939 1.00 96.94 73 VAL A O 1
ATOM 542 N N . CYS A 1 74 ? 13.987 -7.457 -19.902 1.00 95.38 74 CYS A N 1
ATOM 543 C CA . CYS A 1 74 ? 14.735 -6.526 -20.737 1.00 95.38 74 CYS A CA 1
ATOM 544 C C . CYS A 1 74 ? 15.964 -5.996 -19.986 1.00 95.38 74 CYS A C 1
ATOM 546 O O . CYS A 1 74 ? 15.840 -5.310 -18.968 1.00 95.38 74 CYS A O 1
ATOM 548 N N . GLU A 1 75 ? 17.155 -6.281 -20.507 1.00 93.50 75 GLU A N 1
ATOM 549 C CA . GLU A 1 75 ? 18.436 -5.823 -19.959 1.00 93.50 75 GLU A CA 1
ATOM 550 C C . GLU A 1 75 ? 19.418 -5.572 -21.108 1.00 93.50 75 GLU A C 1
ATOM 552 O O . GLU A 1 75 ? 19.629 -6.444 -21.942 1.00 93.50 75 GLU A O 1
ATOM 557 N N . MET A 1 76 ? 20.001 -4.372 -21.171 1.00 88.81 76 MET A N 1
ATOM 558 C CA . MET A 1 76 ? 20.879 -3.970 -22.279 1.00 88.81 76 MET A CA 1
ATOM 559 C C . MET A 1 76 ? 22.311 -4.480 -22.110 1.00 88.81 76 MET A C 1
ATOM 561 O O . MET A 1 76 ? 23.039 -4.609 -23.092 1.00 88.81 76 MET A O 1
ATOM 565 N N . ASN A 1 77 ? 22.747 -4.727 -20.874 1.00 88.56 77 ASN A N 1
ATOM 566 C CA . ASN A 1 77 ? 24.088 -5.216 -20.605 1.00 88.56 77 ASN A CA 1
ATOM 567 C C . ASN A 1 77 ? 24.149 -6.738 -20.803 1.00 88.56 77 ASN A C 1
ATOM 569 O O . ASN A 1 77 ? 23.606 -7.502 -20.004 1.00 88.56 77 ASN A O 1
ATOM 573 N N . GLU A 1 78 ? 24.880 -7.178 -21.827 1.00 91.19 78 GLU A N 1
ATOM 574 C CA . GLU A 1 78 ? 25.029 -8.599 -22.169 1.00 91.19 78 GLU A CA 1
ATOM 575 C C . GLU A 1 78 ? 25.555 -9.455 -21.008 1.00 91.19 78 GLU A C 1
ATOM 577 O O . GLU A 1 78 ? 25.117 -10.589 -20.837 1.00 91.19 78 GLU A O 1
ATOM 582 N N . LYS A 1 79 ? 26.454 -8.929 -20.159 1.00 90.31 79 LYS A N 1
ATOM 583 C CA . LYS A 1 79 ? 26.981 -9.687 -19.009 1.00 90.31 79 LYS A CA 1
ATOM 584 C C . LYS A 1 79 ? 25.885 -9.956 -17.979 1.00 90.31 79 LYS A C 1
ATOM 586 O O . LYS A 1 79 ? 25.795 -11.063 -17.455 1.00 90.31 79 LYS A O 1
ATOM 591 N N . PHE A 1 80 ? 25.052 -8.956 -17.691 1.00 91.69 80 PHE A N 1
ATOM 592 C CA . PHE A 1 80 ? 23.907 -9.122 -16.797 1.00 91.69 80 PHE A CA 1
ATOM 593 C C . PHE A 1 80 ? 22.842 -10.033 -17.403 1.00 91.69 80 PHE A C 1
ATOM 595 O O . PHE A 1 80 ? 22.316 -10.890 -16.696 1.00 91.69 80 PHE A O 1
ATOM 602 N N . MET A 1 81 ? 22.586 -9.920 -18.708 1.00 94.44 81 MET A N 1
ATOM 603 C CA . MET A 1 81 ? 21.662 -10.818 -19.395 1.00 94.44 81 MET A CA 1
ATOM 604 C C . MET A 1 81 ? 22.136 -12.275 -19.346 1.00 94.44 81 MET A C 1
ATOM 606 O O . MET A 1 81 ? 21.376 -13.151 -18.942 1.00 94.44 81 MET A O 1
ATOM 610 N N . ASN A 1 82 ? 23.402 -12.538 -19.679 1.00 95.12 82 ASN A N 1
ATOM 611 C CA . ASN A 1 82 ? 23.978 -13.883 -19.620 1.00 95.12 82 ASN A CA 1
ATOM 612 C C . ASN A 1 82 ? 23.921 -14.450 -18.200 1.00 95.12 82 ASN A C 1
ATOM 614 O O . ASN A 1 82 ? 23.524 -15.595 -18.013 1.00 95.12 82 ASN A O 1
ATOM 618 N N . HIS A 1 83 ? 24.219 -13.626 -17.191 1.00 94.50 83 HIS A N 1
ATOM 619 C CA . HIS A 1 83 ? 24.069 -14.025 -15.797 1.00 94.50 83 HIS A CA 1
ATOM 620 C C . HIS A 1 83 ? 22.623 -14.420 -15.459 1.00 94.50 83 HIS A C 1
ATOM 622 O O . HIS A 1 83 ? 22.406 -15.434 -14.807 1.00 94.50 83 HIS A O 1
ATOM 628 N N . LEU A 1 84 ? 21.620 -13.656 -15.903 1.00 95.62 84 LEU A N 1
ATOM 629 C CA . LEU A 1 84 ? 20.215 -14.008 -15.683 1.00 95.62 84 LEU A CA 1
ATOM 630 C C . LEU A 1 84 ? 19.855 -15.329 -16.368 1.00 95.62 84 LEU A C 1
ATOM 632 O O . LEU A 1 84 ? 19.239 -16.178 -15.729 1.00 95.62 84 LEU A O 1
ATOM 636 N N . ILE A 1 85 ? 20.276 -15.527 -17.619 1.00 97.25 85 ILE A N 1
ATOM 637 C CA . ILE A 1 85 ? 20.055 -16.776 -18.361 1.00 97.25 85 ILE A CA 1
ATOM 638 C C . ILE A 1 85 ? 20.664 -17.967 -17.605 1.00 97.25 85 ILE A C 1
ATOM 640 O O . ILE A 1 85 ? 19.955 -18.936 -17.353 1.00 97.25 85 ILE A O 1
ATOM 644 N N . GLU A 1 86 ? 21.909 -17.863 -17.129 1.00 96.62 86 GLU A N 1
ATOM 645 C CA . GLU A 1 86 ? 22.552 -18.914 -16.322 1.00 96.62 86 GLU A CA 1
ATOM 646 C C . GLU A 1 86 ? 21.754 -19.250 -15.055 1.00 96.62 86 GLU A C 1
ATOM 648 O O . GLU A 1 86 ? 21.589 -20.421 -14.704 1.00 96.62 86 GLU A O 1
ATOM 653 N N . ARG A 1 87 ? 21.216 -18.235 -14.364 1.00 96.56 87 ARG A N 1
ATOM 654 C CA . ARG A 1 87 ? 20.351 -18.461 -13.196 1.00 96.56 87 ARG A CA 1
ATOM 655 C C . ARG A 1 87 ? 19.092 -19.220 -13.588 1.00 96.56 87 ARG A C 1
ATOM 657 O O . ARG A 1 87 ? 18.689 -20.137 -12.881 1.00 96.56 87 ARG A O 1
ATOM 664 N N . PHE A 1 88 ? 18.491 -18.868 -14.717 1.00 97.56 88 PHE A N 1
ATOM 665 C CA . PHE A 1 88 ? 17.332 -19.563 -15.254 1.00 97.56 88 PHE A CA 1
ATOM 666 C C . PHE A 1 88 ? 17.610 -20.992 -15.726 1.00 97.56 88 PHE A C 1
ATOM 668 O O . PHE A 1 88 ? 16.708 -21.822 -15.647 1.00 97.56 88 PHE A O 1
ATOM 675 N N . ASP A 1 89 ? 18.832 -21.301 -16.142 1.00 95.94 89 ASP A N 1
ATOM 676 C CA . ASP A 1 89 ? 19.205 -22.645 -16.582 1.00 95.94 89 ASP A CA 1
ATOM 677 C C . ASP A 1 89 ? 19.621 -23.558 -15.412 1.00 95.94 89 ASP A C 1
ATOM 679 O O . ASP A 1 89 ? 19.498 -24.783 -15.501 1.00 95.94 89 ASP A O 1
ATOM 683 N N . HIS A 1 90 ? 20.098 -22.988 -14.296 1.00 95.50 90 HIS A N 1
ATOM 684 C CA . HIS A 1 90 ? 20.732 -23.761 -13.218 1.00 95.50 90 HIS A CA 1
ATOM 685 C C . HIS A 1 90 ? 20.096 -23.620 -11.829 1.00 95.50 90 HIS A C 1
ATOM 687 O O . HIS A 1 90 ? 20.221 -24.540 -11.016 1.00 95.50 90 HIS A O 1
ATOM 693 N N . GLU A 1 91 ? 19.411 -22.517 -11.511 1.00 96.62 91 GLU A N 1
ATOM 694 C CA . GLU A 1 91 ? 18.731 -22.365 -10.220 1.00 96.62 91 GLU A CA 1
ATOM 695 C C . GLU A 1 91 ? 17.328 -22.993 -10.283 1.00 96.62 91 GLU A C 1
ATOM 697 O O . GLU A 1 91 ? 16.489 -22.523 -11.055 1.00 96.62 91 GLU A O 1
ATOM 702 N N . PRO A 1 92 ? 16.995 -23.981 -9.425 1.00 95.38 92 PRO A N 1
ATOM 703 C CA . PRO A 1 92 ? 15.718 -24.696 -9.511 1.00 95.38 92 PRO A CA 1
ATOM 704 C C . PRO A 1 92 ? 14.480 -23.788 -9.499 1.00 95.38 92 PRO A C 1
ATOM 706 O O . PRO A 1 92 ? 13.521 -24.032 -10.224 1.00 95.38 92 PRO A O 1
ATOM 709 N N . ALA A 1 93 ? 14.499 -22.714 -8.702 1.00 93.94 93 ALA A N 1
ATOM 710 C CA . ALA A 1 93 ? 13.378 -21.778 -8.622 1.00 93.94 93 ALA A CA 1
ATOM 711 C C . ALA A 1 93 ? 13.122 -21.036 -9.945 1.00 93.94 93 ALA A C 1
ATOM 713 O O . ALA A 1 93 ? 11.969 -20.773 -10.272 1.00 93.94 93 ALA A O 1
ATOM 714 N N . PHE A 1 94 ? 14.177 -20.716 -10.698 1.00 97.50 94 PHE A N 1
ATOM 715 C CA . PHE A 1 94 ? 14.081 -20.010 -11.972 1.00 97.50 94 PHE A CA 1
ATOM 716 C C . PHE A 1 94 ? 13.814 -20.980 -13.128 1.00 97.50 94 PHE A C 1
ATOM 718 O O . PHE A 1 94 ? 12.942 -20.717 -13.956 1.00 97.50 94 PHE A O 1
ATOM 725 N N . ALA A 1 95 ? 14.494 -22.130 -13.143 1.00 96.50 95 ALA A N 1
ATOM 726 C CA . ALA A 1 95 ? 14.323 -23.166 -14.163 1.00 96.50 95 ALA A CA 1
ATOM 727 C C . ALA A 1 95 ? 12.864 -23.628 -14.295 1.00 96.50 95 ALA A C 1
ATOM 729 O O . ALA A 1 95 ? 12.366 -23.807 -15.406 1.00 96.50 95 ALA A O 1
ATOM 730 N N . ASN A 1 96 ? 12.141 -23.717 -13.174 1.00 95.75 96 ASN A N 1
ATOM 731 C CA . ASN A 1 96 ? 10.729 -24.112 -13.152 1.00 95.75 96 ASN A CA 1
ATOM 732 C C . ASN A 1 96 ? 9.808 -23.198 -13.977 1.00 95.75 96 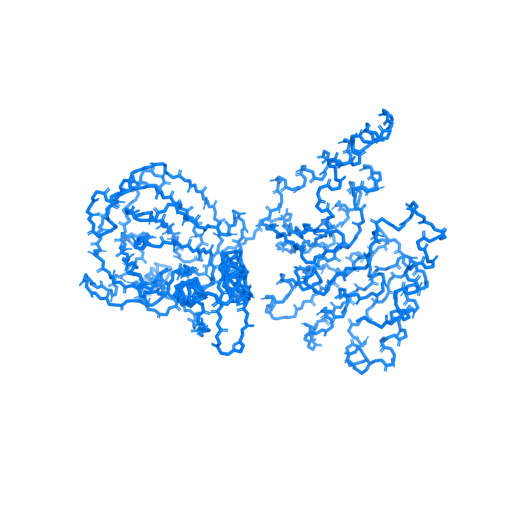ASN A C 1
ATOM 734 O O . ASN A 1 96 ? 8.782 -23.658 -14.474 1.00 95.75 96 ASN A O 1
ATOM 738 N N . VAL A 1 97 ? 10.162 -21.922 -14.139 1.00 96.94 97 VAL A N 1
ATOM 739 C CA . VAL A 1 97 ? 9.350 -20.935 -14.872 1.00 96.94 97 VAL A CA 1
ATOM 740 C C . VAL A 1 97 ? 10.007 -20.484 -16.177 1.00 96.94 97 VAL A C 1
ATOM 742 O O . VAL A 1 97 ? 9.451 -19.653 -16.882 1.00 96.94 97 VAL A O 1
ATOM 745 N N . ARG A 1 98 ? 11.159 -21.054 -16.558 1.00 97.25 98 ARG A N 1
ATOM 746 C CA . ARG A 1 98 ? 11.941 -20.669 -17.749 1.00 97.25 98 ARG A CA 1
ATOM 747 C C . ARG A 1 98 ? 11.130 -20.613 -19.048 1.00 97.25 98 ARG A C 1
ATOM 749 O O . ARG A 1 98 ? 11.395 -19.764 -19.898 1.00 97.25 98 ARG A O 1
ATOM 756 N N . HIS A 1 99 ? 10.165 -21.516 -19.207 1.00 96.50 99 HIS A N 1
ATOM 757 C CA . HIS A 1 99 ? 9.292 -21.601 -20.382 1.00 96.50 99 HIS A CA 1
ATOM 758 C C . HIS A 1 99 ? 8.327 -20.408 -20.518 1.00 96.50 99 HIS A C 1
ATOM 760 O O . HIS A 1 99 ? 7.815 -20.171 -21.606 1.00 96.50 99 HIS A O 1
ATOM 766 N N . GLN A 1 100 ? 8.104 -19.652 -19.439 1.00 97.00 100 GLN A N 1
ATOM 767 C CA . GLN A 1 100 ? 7.271 -18.443 -19.399 1.00 97.00 100 GLN A CA 1
ATOM 768 C C . GLN A 1 100 ? 8.080 -17.161 -19.648 1.00 97.00 100 GLN A C 1
ATOM 770 O O . GLN A 1 100 ? 7.510 -16.068 -19.655 1.00 97.00 100 GLN A O 1
ATOM 775 N N . VAL A 1 101 ? 9.407 -17.280 -19.789 1.00 97.19 101 VAL A N 1
ATOM 776 C CA . VAL A 1 101 ? 10.326 -16.141 -19.793 1.00 97.19 101 VAL A CA 1
ATOM 777 C C . VAL A 1 101 ? 10.935 -15.907 -21.169 1.00 97.19 101 VAL A C 1
ATOM 779 O O . VAL A 1 101 ? 11.592 -16.783 -21.737 1.00 97.19 101 VAL A O 1
ATOM 782 N N . GLU A 1 102 ? 10.767 -14.684 -21.663 1.00 95.88 102 GLU A N 1
ATOM 783 C CA . GLU A 1 102 ? 11.434 -14.158 -22.851 1.00 95.88 102 GLU A CA 1
ATOM 784 C C . GLU A 1 102 ? 12.552 -13.193 -22.438 1.00 95.88 102 GLU A C 1
ATOM 786 O O . GLU A 1 102 ? 12.352 -12.310 -21.602 1.00 95.88 102 GLU A O 1
ATOM 791 N N . PHE A 1 103 ? 13.732 -13.342 -23.041 1.00 95.88 103 PHE A N 1
ATOM 792 C CA . PHE A 1 103 ? 14.877 -12.467 -22.793 1.00 95.88 103 PHE A CA 1
ATOM 793 C C . PHE A 1 103 ? 15.062 -11.476 -23.934 1.00 95.88 103 PHE A C 1
ATOM 795 O O . PHE A 1 103 ? 15.130 -11.850 -25.104 1.00 95.88 103 PHE A O 1
ATOM 802 N N . CYS A 1 104 ? 15.203 -10.207 -23.574 1.00 93.50 104 CYS A N 1
ATOM 803 C CA . CYS A 1 104 ? 15.299 -9.091 -24.495 1.00 93.50 104 CYS A CA 1
ATOM 804 C C . CYS A 1 104 ? 16.593 -8.308 -24.223 1.00 93.50 104 CYS A C 1
ATOM 806 O O . CYS A 1 104 ? 16.626 -7.393 -23.398 1.00 93.50 104 CYS A O 1
ATOM 808 N N . CYS A 1 105 ? 17.680 -8.688 -24.904 1.00 93.00 105 CYS A N 1
ATOM 809 C CA . CYS A 1 105 ? 19.002 -8.067 -24.752 1.00 93.00 105 CYS A CA 1
ATOM 810 C C . CYS A 1 105 ? 19.167 -6.821 -25.642 1.00 93.00 105 CYS A C 1
ATOM 812 O O . CYS A 1 105 ? 20.027 -6.771 -26.518 1.00 93.00 105 CYS A O 1
ATOM 814 N N . LYS A 1 106 ? 18.268 -5.845 -25.496 1.00 89.50 106 LYS A N 1
ATOM 815 C CA . LYS A 1 106 ? 18.211 -4.620 -26.315 1.00 89.50 106 LYS A CA 1
ATOM 816 C C . LYS A 1 106 ? 17.628 -3.459 -25.513 1.00 89.50 106 LYS A C 1
ATOM 818 O O . LYS A 1 106 ? 17.243 -3.637 -24.355 1.00 89.50 106 LYS A O 1
ATOM 823 N N . SER A 1 107 ? 17.595 -2.265 -26.108 1.00 90.12 107 SER A N 1
ATOM 824 C CA . SER A 1 107 ? 16.943 -1.116 -25.479 1.00 90.12 107 SER A CA 1
ATOM 825 C C . SER A 1 107 ? 15.465 -1.405 -25.269 1.00 90.12 107 SER A C 1
ATOM 827 O O . SER A 1 107 ? 14.822 -2.062 -26.088 1.00 90.12 107 SER A O 1
ATOM 829 N N . VAL A 1 108 ? 14.895 -0.856 -24.198 1.00 91.31 108 VAL A N 1
ATOM 830 C CA . VAL A 1 108 ? 13.456 -0.988 -23.968 1.00 91.31 108 VAL A CA 1
ATOM 831 C C . VAL A 1 108 ? 12.630 -0.326 -25.068 1.00 91.31 108 VAL A C 1
ATOM 833 O O . VAL A 1 108 ? 11.517 -0.757 -25.326 1.00 91.31 108 VAL A O 1
ATOM 836 N N . LEU A 1 109 ? 13.188 0.678 -25.752 1.00 92.69 109 LEU A N 1
ATOM 837 C CA . LEU A 1 109 ? 12.549 1.330 -26.898 1.00 92.69 109 LEU A CA 1
ATOM 838 C C . LEU A 1 109 ? 12.413 0.402 -28.117 1.00 92.69 109 LEU A C 1
ATOM 840 O O . LEU A 1 109 ? 11.602 0.681 -28.999 1.00 92.69 109 LEU A O 1
ATOM 844 N N . ASP A 1 110 ? 13.173 -0.696 -28.145 1.00 91.00 110 ASP A N 1
ATOM 845 C CA . ASP A 1 110 ? 13.148 -1.700 -29.209 1.00 91.00 110 ASP A CA 1
ATOM 846 C C . ASP A 1 110 ? 12.226 -2.886 -28.871 1.00 91.00 110 ASP A C 1
ATOM 848 O O . ASP A 1 110 ? 12.130 -3.846 -29.645 1.00 91.00 110 ASP A O 1
ATOM 852 N N . VAL A 1 111 ? 11.576 -2.881 -27.701 1.00 88.25 111 VAL A N 1
ATOM 853 C CA . VAL A 1 111 ? 10.591 -3.902 -27.325 1.00 88.25 111 VAL A CA 1
ATOM 854 C C . VAL A 1 111 ? 9.335 -3.690 -28.168 1.00 88.25 111 VAL A C 1
ATOM 856 O O . VAL A 1 111 ? 8.660 -2.667 -28.091 1.00 88.25 111 VAL A O 1
ATOM 859 N N . GLU A 1 112 ? 9.013 -4.665 -29.014 1.00 80.69 112 GLU A N 1
ATOM 860 C CA . GLU A 1 112 ? 7.841 -4.580 -29.882 1.00 80.69 112 GLU A CA 1
ATOM 861 C C . GLU A 1 112 ? 6.570 -4.886 -29.082 1.00 80.69 112 GLU A C 1
ATOM 863 O O . GLU A 1 112 ? 6.468 -5.922 -28.430 1.00 80.69 112 GLU A O 1
ATOM 868 N N . GLY A 1 113 ? 5.560 -4.018 -29.177 1.00 65.50 113 GLY A N 1
ATOM 869 C CA . GLY A 1 113 ? 4.268 -4.181 -28.499 1.00 65.50 113 GLY A CA 1
ATOM 870 C C . GLY A 1 113 ? 3.342 -5.226 -29.130 1.00 65.50 113 GLY A C 1
ATOM 871 O O . GLY A 1 113 ? 2.147 -4.965 -29.254 1.00 65.50 113 GLY A O 1
ATOM 872 N N . LYS A 1 114 ? 3.876 -6.376 -29.573 1.00 65.81 114 LYS A N 1
ATOM 873 C CA . LYS A 1 114 ? 3.079 -7.470 -30.165 1.00 65.81 114 LYS A CA 1
ATOM 874 C C . LYS A 1 114 ? 2.011 -7.977 -29.191 1.00 65.81 114 LYS A C 1
ATOM 876 O O . LYS A 1 114 ? 0.893 -8.257 -29.610 1.00 65.81 114 LYS A O 1
ATOM 881 N N . GLU A 1 115 ? 2.329 -7.996 -27.897 1.00 73.81 115 GLU A N 1
ATOM 882 C CA . GLU A 1 115 ? 1.379 -8.158 -26.796 1.00 73.81 115 GLU A CA 1
ATOM 883 C C . GLU A 1 115 ? 1.576 -7.006 -25.796 1.00 73.81 115 GLU A C 1
ATOM 885 O O . GLU A 1 115 ? 2.702 -6.590 -25.523 1.00 73.81 115 GLU A O 1
ATOM 890 N N . ARG A 1 116 ? 0.477 -6.448 -25.275 1.00 92.44 116 ARG A N 1
ATOM 891 C CA . ARG A 1 116 ? 0.526 -5.397 -24.245 1.00 92.44 116 ARG A CA 1
ATOM 892 C C . ARG A 1 116 ? 0.690 -6.006 -22.852 1.00 92.44 116 ARG A C 1
ATOM 894 O O . ARG A 1 116 ? 0.180 -7.091 -22.587 1.00 92.44 116 ARG A O 1
ATOM 901 N N . PHE A 1 117 ? 1.309 -5.264 -21.941 1.00 96.56 117 PHE A N 1
ATOM 902 C CA . PHE A 1 117 ? 1.643 -5.708 -20.587 1.00 96.56 117 PHE A CA 1
ATOM 903 C C . PHE A 1 117 ? 0.625 -5.234 -19.542 1.00 96.56 117 PHE A C 1
ATOM 905 O O . PHE A 1 117 ? 0.124 -4.109 -19.608 1.00 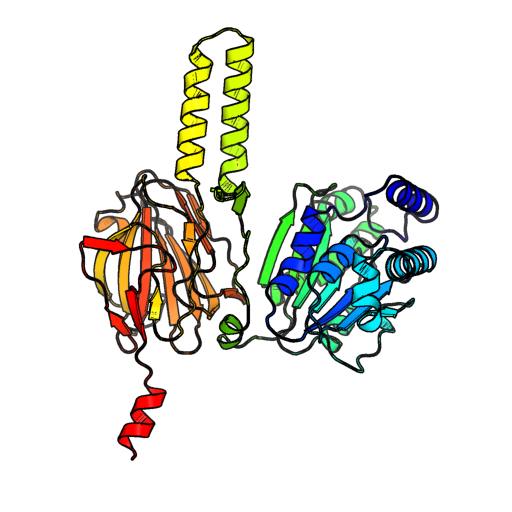96.56 117 PHE A O 1
ATOM 912 N N . ASP A 1 118 ? 0.362 -6.083 -18.548 1.00 96.44 118 ASP A N 1
ATOM 913 C CA . ASP A 1 118 ? -0.404 -5.743 -17.338 1.00 96.44 118 ASP A CA 1
ATOM 914 C C . ASP A 1 118 ? 0.460 -4.968 -16.333 1.00 96.44 118 ASP A C 1
ATOM 916 O O . ASP A 1 118 ? -0.034 -4.128 -15.573 1.00 96.44 118 ASP A O 1
ATOM 920 N N . TYR A 1 119 ? 1.770 -5.233 -16.351 1.00 98.06 119 TYR A N 1
ATOM 921 C CA . TYR A 1 119 ? 2.736 -4.584 -15.477 1.00 98.06 119 TYR A CA 1
ATOM 922 C C . TYR A 1 119 ? 4.047 -4.298 -16.199 1.00 98.06 119 TYR A C 1
ATOM 924 O O . TYR A 1 119 ? 4.603 -5.171 -16.861 1.00 98.06 119 TYR A O 1
ATOM 932 N N . ILE A 1 120 ? 4.583 -3.099 -15.982 1.00 98.44 120 ILE A N 1
ATOM 933 C CA . ILE A 1 120 ? 5.990 -2.785 -16.241 1.00 98.44 120 ILE A CA 1
ATOM 934 C C . ILE A 1 120 ? 6.665 -2.535 -14.892 1.00 98.44 120 ILE A C 1
ATOM 936 O O . ILE A 1 120 ? 6.205 -1.698 -14.113 1.00 98.44 120 ILE A O 1
ATOM 940 N N . VAL A 1 121 ? 7.764 -3.233 -14.612 1.00 98.31 121 VAL A N 1
ATOM 941 C CA . VAL A 1 121 ? 8.601 -3.021 -13.424 1.00 98.31 121 VAL A CA 1
ATOM 942 C C . VAL A 1 121 ? 9.975 -2.542 -13.884 1.00 98.31 121 VAL A C 1
ATOM 944 O O . VAL A 1 121 ? 10.742 -3.304 -14.460 1.00 98.31 121 VAL A O 1
ATOM 947 N N . SER A 1 122 ? 10.278 -1.266 -13.649 1.00 96.75 122 SER A N 1
ATOM 948 C CA . SER A 1 122 ? 11.442 -0.586 -14.227 1.00 96.75 122 SER A CA 1
ATOM 949 C C . SER A 1 122 ? 12.429 -0.128 -13.158 1.00 96.75 122 SER A C 1
ATOM 951 O O . SER A 1 122 ? 12.082 0.634 -12.254 1.00 96.75 122 SER A O 1
ATOM 953 N N . THR A 1 123 ? 13.690 -0.516 -13.296 1.00 93.19 123 THR A N 1
ATOM 954 C CA . THR A 1 123 ? 14.802 -0.034 -12.456 1.00 93.19 123 THR A CA 1
ATOM 955 C C . THR A 1 123 ? 15.636 1.050 -13.141 1.00 93.19 123 THR A C 1
ATOM 957 O O . THR A 1 123 ? 16.638 1.493 -12.576 1.00 93.19 123 THR A O 1
ATOM 960 N N . LEU A 1 124 ? 15.227 1.488 -14.341 1.00 90.00 124 LEU A N 1
ATOM 961 C CA . LEU A 1 124 ? 15.947 2.504 -15.100 1.00 90.00 124 LEU A CA 1
ATOM 962 C C . LEU A 1 124 ? 16.219 3.753 -14.244 1.00 90.00 124 LEU A C 1
ATOM 964 O O . LEU A 1 124 ? 15.306 4.284 -13.602 1.00 90.00 124 LEU A O 1
ATOM 968 N N . PRO A 1 125 ? 17.458 4.266 -14.251 1.00 86.25 125 PRO A N 1
ATOM 969 C CA . PRO A 1 125 ? 17.862 5.363 -13.388 1.00 86.25 125 PRO A CA 1
ATOM 970 C C . PRO A 1 125 ? 17.450 6.712 -13.988 1.00 86.25 125 PRO A C 1
ATOM 972 O O . PRO A 1 125 ? 18.305 7.525 -14.338 1.00 86.25 125 PRO A O 1
ATOM 975 N N . PHE A 1 126 ? 16.144 6.978 -14.096 1.00 86.19 126 PHE A N 1
ATOM 976 C CA . PHE A 1 126 ? 15.599 8.139 -14.815 1.00 86.19 126 PHE A CA 1
ATOM 977 C C . PHE A 1 126 ? 16.224 9.482 -14.420 1.00 86.19 126 PHE A C 1
ATOM 979 O O . PHE A 1 126 ? 16.415 10.343 -15.267 1.00 86.19 126 PHE A O 1
ATOM 986 N N . THR A 1 127 ? 16.612 9.657 -13.154 1.00 80.06 127 THR A N 1
ATOM 987 C CA . THR A 1 127 ? 17.263 10.887 -12.660 1.00 80.06 127 THR A CA 1
ATOM 988 C C . THR A 1 127 ? 18.662 11.139 -13.231 1.00 80.06 127 THR A C 1
ATOM 990 O O . THR A 1 127 ? 19.231 12.207 -13.013 1.00 80.06 127 THR A O 1
ATOM 993 N N . SER A 1 128 ? 19.256 10.137 -13.876 1.00 76.69 128 SER A N 1
ATOM 994 C CA . SER A 1 128 ? 20.576 10.204 -14.508 1.00 76.69 128 SER A CA 1
ATOM 995 C C . SER A 1 128 ? 20.488 10.229 -16.039 1.00 76.69 128 SER A C 1
ATOM 997 O O . SER A 1 128 ? 21.506 10.465 -16.680 1.00 76.69 128 SER A O 1
ATOM 999 N N . LEU A 1 129 ? 19.300 10.009 -16.614 1.00 81.88 129 LEU A N 1
ATOM 1000 C CA . LEU A 1 129 ? 19.064 10.018 -18.057 1.00 81.88 129 LEU A CA 1
ATOM 1001 C C . LEU A 1 129 ? 18.730 11.430 -18.560 1.00 81.88 129 LEU A C 1
ATOM 1003 O O . LEU A 1 129 ? 18.296 12.307 -17.799 1.00 81.88 129 LEU A O 1
ATOM 1007 N N . ASP A 1 130 ? 18.939 11.660 -19.854 1.00 84.06 130 ASP A N 1
ATOM 1008 C CA . ASP A 1 130 ? 18.544 12.905 -20.500 1.00 84.06 130 ASP A CA 1
ATOM 1009 C C . ASP A 1 130 ? 17.016 13.013 -20.636 1.00 84.06 130 ASP A C 1
ATOM 1011 O O . ASP A 1 130 ? 16.284 12.026 -20.673 1.00 84.06 130 ASP A O 1
ATOM 1015 N N . ALA A 1 131 ? 16.528 14.251 -20.668 1.00 87.56 131 ALA A N 1
ATOM 1016 C CA . ALA A 1 131 ? 15.101 14.545 -20.649 1.00 87.56 131 ALA A CA 1
ATOM 1017 C C . ALA A 1 131 ? 14.354 13.976 -21.870 1.00 87.56 131 ALA A C 1
ATOM 1019 O O . ALA A 1 131 ? 13.208 13.553 -21.737 1.00 87.56 131 ALA A O 1
ATOM 1020 N N . GLU A 1 132 ? 14.995 13.956 -23.040 1.00 90.19 132 GLU A N 1
ATOM 1021 C CA . GLU A 1 132 ? 14.386 13.467 -24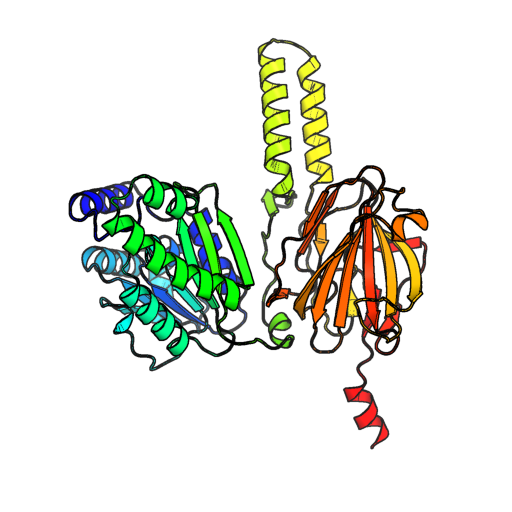.276 1.00 90.19 132 GLU A CA 1
ATOM 1022 C C . GLU A 1 132 ? 14.204 11.950 -24.223 1.00 90.19 132 GLU A C 1
ATOM 1024 O O . GLU A 1 132 ? 13.099 11.456 -24.444 1.00 90.19 132 GLU A O 1
ATOM 1029 N N . LEU A 1 133 ? 15.240 11.221 -23.807 1.00 88.50 133 LEU A N 1
ATOM 1030 C CA . LEU A 1 133 ? 15.173 9.782 -23.591 1.00 88.50 133 LEU A CA 1
ATOM 1031 C C . LEU A 1 133 ? 14.144 9.414 -22.518 1.00 88.50 133 LEU A C 1
ATOM 1033 O O . LEU A 1 133 ? 13.382 8.469 -22.703 1.00 88.50 133 LEU A O 1
ATOM 1037 N N . VAL A 1 134 ? 14.068 10.164 -21.411 1.00 90.75 134 VAL A N 1
ATOM 1038 C CA . VAL A 1 134 ? 13.039 9.928 -20.382 1.00 90.75 134 VAL A CA 1
ATOM 1039 C C . VAL A 1 134 ? 11.636 10.088 -20.968 1.00 90.75 134 VAL A C 1
ATOM 1041 O O . VAL A 1 134 ? 10.799 9.216 -20.742 1.00 90.75 134 VAL A O 1
ATOM 1044 N N . ALA A 1 135 ? 11.377 11.144 -21.746 1.00 94.12 135 ALA A N 1
ATOM 1045 C CA . ALA A 1 135 ? 10.088 11.313 -22.421 1.00 94.12 135 ALA A CA 1
ATOM 1046 C C . ALA A 1 135 ? 9.785 10.138 -23.364 1.00 94.12 135 ALA A C 1
ATOM 1048 O O . ALA A 1 135 ? 8.725 9.525 -23.252 1.00 94.12 135 ALA A O 1
ATOM 1049 N N . GLN A 1 136 ? 10.746 9.759 -24.214 1.00 95.06 136 GLN A N 1
ATOM 1050 C CA . GLN A 1 136 ? 10.596 8.641 -25.150 1.00 95.06 136 GLN A CA 1
ATOM 1051 C C . GLN A 1 136 ? 10.286 7.321 -24.434 1.00 95.06 136 GLN A C 1
ATOM 1053 O O . GLN A 1 136 ? 9.413 6.573 -24.877 1.00 95.06 136 GLN A O 1
ATOM 1058 N N . VAL A 1 137 ? 10.960 7.036 -23.313 1.00 94.94 137 VAL A N 1
ATOM 1059 C CA . VAL A 1 137 ? 10.721 5.820 -22.522 1.00 94.94 137 VAL A CA 1
ATOM 1060 C C . VAL A 1 137 ? 9.323 5.827 -21.905 1.00 94.94 137 VAL A C 1
ATOM 1062 O O . VAL A 1 137 ? 8.627 4.818 -21.997 1.00 94.94 137 VAL A O 1
ATOM 1065 N N . PHE A 1 138 ? 8.871 6.942 -21.323 1.00 96.12 138 PHE A N 1
ATOM 1066 C CA . PHE A 1 138 ? 7.518 7.030 -20.759 1.00 96.12 138 PHE A CA 1
ATOM 1067 C C . PHE A 1 138 ? 6.426 6.915 -21.835 1.00 96.12 138 PHE A C 1
ATOM 1069 O O . PHE A 1 138 ? 5.438 6.207 -21.623 1.00 96.12 138 PHE A O 1
ATOM 1076 N N . ASP A 1 139 ? 6.612 7.533 -23.001 1.00 95.31 139 ASP A N 1
ATOM 1077 C CA . ASP A 1 139 ? 5.695 7.399 -24.141 1.00 95.31 139 ASP A CA 1
ATOM 1078 C C . ASP A 1 139 ? 5.680 5.968 -24.692 1.00 95.31 139 ASP A C 1
ATOM 1080 O O . ASP A 1 139 ? 4.650 5.451 -25.135 1.00 95.31 139 ASP A O 1
ATOM 1084 N N . HIS A 1 140 ? 6.826 5.289 -24.665 1.00 95.75 140 HIS A N 1
ATOM 1085 C CA . HIS A 1 140 ? 6.909 3.888 -25.045 1.00 95.75 140 HIS A CA 1
ATOM 1086 C C . HIS A 1 140 ? 6.210 2.979 -24.024 1.00 95.75 140 HIS A C 1
ATOM 1088 O O . HIS A 1 140 ? 5.379 2.161 -24.413 1.00 95.75 140 HIS A O 1
ATOM 1094 N N . TYR A 1 141 ? 6.432 3.184 -22.722 1.00 96.75 141 TYR A N 1
ATOM 1095 C CA . TYR A 1 141 ? 5.730 2.458 -21.656 1.00 96.75 141 TYR A CA 1
ATOM 1096 C C . TYR A 1 141 ? 4.212 2.590 -21.761 1.00 96.75 141 TYR A C 1
ATOM 1098 O O . TYR A 1 141 ? 3.504 1.592 -21.641 1.00 96.75 141 TYR A O 1
ATOM 1106 N N . GLN A 1 142 ? 3.702 3.789 -22.048 1.00 95.31 142 GLN A N 1
ATOM 1107 C CA . GLN A 1 142 ? 2.270 4.012 -22.261 1.00 95.31 142 GLN A CA 1
ATOM 1108 C C . GLN A 1 142 ? 1.700 3.189 -23.423 1.00 95.31 142 GLN A C 1
ATOM 1110 O O . GLN A 1 142 ? 0.582 2.684 -23.328 1.00 95.31 142 GLN A O 1
ATOM 1115 N N . ARG A 1 143 ? 2.462 3.020 -24.511 1.00 94.44 143 ARG A N 1
ATOM 1116 C CA . ARG A 1 143 ? 2.052 2.197 -25.662 1.00 94.44 143 ARG A CA 1
ATOM 1117 C C . ARG A 1 143 ? 2.083 0.702 -25.353 1.00 94.44 143 ARG A C 1
ATOM 1119 O O . ARG A 1 143 ? 1.216 -0.029 -25.831 1.00 94.44 143 ARG A O 1
ATOM 1126 N N . LEU A 1 144 ? 3.066 0.269 -24.566 1.00 95.94 144 LEU A N 1
ATOM 1127 C CA . LEU A 1 144 ? 3.245 -1.125 -24.166 1.00 95.94 144 LEU A CA 1
ATOM 1128 C C . LEU A 1 144 ? 2.224 -1.580 -23.114 1.00 95.94 144 LEU A C 1
ATOM 1130 O O . LEU A 1 144 ? 1.875 -2.756 -23.078 1.00 95.94 144 LEU A O 1
ATOM 1134 N N . LEU A 1 145 ? 1.726 -0.682 -22.266 1.00 96.81 145 LEU A N 1
ATOM 1135 C CA . LEU A 1 145 ? 0.756 -1.014 -21.223 1.00 96.81 145 LEU A CA 1
ATOM 1136 C C . LEU A 1 145 ? -0.667 -1.210 -21.783 1.00 96.81 145 LEU A C 1
ATOM 1138 O O . LEU A 1 145 ? -1.131 -0.497 -22.684 1.00 96.81 145 LEU A O 1
ATOM 1142 N N . LYS A 1 146 ? -1.395 -2.181 -21.219 1.00 94.88 146 LYS A N 1
ATOM 1143 C CA . LYS A 1 146 ? -2.853 -2.289 -21.392 1.00 94.88 146 LYS A CA 1
ATOM 1144 C C . LYS A 1 146 ? -3.564 -1.116 -20.687 1.00 94.88 146 LYS A C 1
ATOM 1146 O O . LYS A 1 146 ? -3.001 -0.506 -19.775 1.00 94.88 146 LYS A O 1
ATOM 1151 N N . PRO A 1 147 ? -4.817 -0.792 -21.048 1.00 91.62 147 PRO A N 1
ATOM 1152 C CA . PRO A 1 147 ? -5.637 0.106 -20.237 1.00 91.62 147 PRO A CA 1
ATOM 1153 C C . PRO A 1 147 ? -5.741 -0.390 -18.783 1.00 91.62 147 PRO A C 1
ATOM 1155 O O . PRO A 1 147 ? -5.894 -1.583 -18.544 1.00 91.62 147 PRO A O 1
ATOM 1158 N N . GLY A 1 148 ? -5.620 0.508 -17.805 1.00 90.88 148 GLY A N 1
ATOM 1159 C CA . GLY A 1 148 ? -5.643 0.196 -16.372 1.00 90.88 148 GLY A CA 1
ATOM 1160 C C . GLY A 1 148 ? -4.358 -0.423 -15.793 1.00 90.88 148 GLY A C 1
ATOM 1161 O O . GLY A 1 148 ? -4.230 -0.488 -14.564 1.00 90.88 148 GLY A O 1
ATOM 1162 N N . ALA A 1 149 ? -3.411 -0.831 -16.645 1.00 95.19 149 ALA A N 1
ATOM 1163 C CA . ALA A 1 149 ? -2.159 -1.485 -16.266 1.00 95.19 149 ALA A CA 1
ATOM 1164 C C . ALA A 1 149 ? -1.196 -0.552 -15.513 1.00 95.19 149 ALA A C 1
ATOM 1166 O O . ALA A 1 149 ? -1.320 0.678 -15.550 1.00 95.19 149 ALA A O 1
ATOM 1167 N N . VAL A 1 150 ? -0.233 -1.144 -14.803 1.00 97.12 150 VAL A N 1
ATOM 1168 C CA . VAL A 1 150 ? 0.591 -0.421 -13.824 1.00 97.12 150 VAL A CA 1
ATOM 1169 C C . VAL A 1 150 ? 2.061 -0.398 -14.228 1.00 97.12 150 VAL A C 1
ATOM 1171 O O . VAL A 1 150 ? 2.692 -1.435 -14.420 1.00 97.12 150 VAL A O 1
ATOM 1174 N N . LEU A 1 151 ? 2.642 0.800 -14.239 1.00 98.31 151 LEU A N 1
ATOM 1175 C CA . LEU A 1 151 ? 4.089 0.991 -14.205 1.00 98.31 151 LEU A CA 1
ATOM 1176 C C . LEU A 1 151 ? 4.534 1.132 -12.750 1.00 98.31 151 LEU A C 1
ATOM 1178 O O . LEU A 1 151 ? 4.024 1.995 -12.041 1.00 98.31 151 LEU A O 1
ATOM 1182 N N . THR A 1 152 ? 5.519 0.354 -12.313 1.00 97.94 152 THR A N 1
ATOM 1183 C CA . THR A 1 152 ? 6.224 0.593 -11.048 1.00 97.94 152 THR A CA 1
ATOM 1184 C C . THR A 1 152 ? 7.702 0.833 -11.308 1.00 97.94 152 THR A C 1
ATOM 1186 O O . THR A 1 152 ? 8.344 0.067 -12.023 1.00 97.94 152 THR A O 1
ATOM 1189 N N . TYR A 1 153 ? 8.254 1.898 -10.728 1.00 96.06 153 TYR A N 1
ATOM 1190 C CA . TYR A 1 153 ? 9.679 2.197 -10.831 1.00 96.06 153 TYR A CA 1
ATOM 1191 C C . TYR A 1 153 ? 10.282 2.664 -9.508 1.00 96.06 153 TYR A C 1
ATOM 1193 O O . TYR A 1 153 ? 9.576 3.125 -8.604 1.00 96.06 153 TYR A O 1
ATOM 1201 N N . ILE A 1 154 ? 11.604 2.528 -9.403 1.00 91.88 154 ILE A N 1
ATOM 1202 C CA . ILE A 1 154 ? 12.384 2.922 -8.229 1.00 91.88 154 ILE A CA 1
ATOM 1203 C C . ILE A 1 154 ? 13.191 4.188 -8.502 1.00 91.88 154 ILE A C 1
ATOM 1205 O O . ILE A 1 154 ? 13.719 4.404 -9.588 1.00 91.88 154 ILE A O 1
ATOM 1209 N N . GLU A 1 155 ? 13.316 5.020 -7.478 1.00 87.94 155 GLU A N 1
ATOM 1210 C CA . GLU A 1 155 ? 14.117 6.232 -7.495 1.00 87.94 155 GLU A CA 1
ATOM 1211 C C . GLU A 1 155 ? 14.845 6.377 -6.156 1.00 87.94 155 GLU A C 1
ATOM 1213 O O . GLU A 1 155 ? 14.228 6.238 -5.099 1.00 87.94 155 GLU A O 1
ATOM 1218 N N . TYR A 1 156 ? 16.143 6.686 -6.151 1.00 81.25 156 TYR A N 1
ATOM 1219 C CA . TYR A 1 156 ? 16.838 6.956 -4.891 1.00 81.25 156 TYR A CA 1
ATOM 1220 C C . TYR A 1 156 ? 16.310 8.233 -4.238 1.00 81.25 156 TYR A C 1
ATOM 1222 O O . TYR A 1 156 ? 16.322 9.320 -4.820 1.00 81.25 156 TYR A O 1
ATOM 1230 N N . ALA A 1 157 ? 15.862 8.101 -2.992 1.00 72.56 157 ALA A N 1
ATOM 1231 C CA . ALA A 1 157 ? 15.368 9.211 -2.208 1.00 72.56 157 ALA A CA 1
ATOM 1232 C C . ALA A 1 157 ? 16.478 10.245 -2.003 1.00 72.56 157 ALA A C 1
ATOM 1234 O O . ALA A 1 157 ? 17.647 9.905 -1.829 1.00 72.56 157 ALA A O 1
ATOM 1235 N N . TYR A 1 158 ? 16.094 11.523 -2.019 1.00 69.06 158 TYR A N 1
ATOM 1236 C CA . TYR A 1 158 ? 16.973 12.680 -1.793 1.00 69.06 158 TYR A CA 1
ATOM 1237 C C . TYR A 1 158 ? 18.040 12.926 -2.878 1.00 69.06 158 TYR A C 1
ATOM 1239 O O . TYR A 1 158 ? 18.618 14.013 -2.919 1.00 69.06 158 TYR A O 1
ATOM 1247 N N . LEU A 1 159 ? 18.247 11.991 -3.813 1.00 69.56 159 LEU A N 1
ATOM 1248 C CA . LEU A 1 159 ? 19.272 12.101 -4.852 1.00 69.56 159 LEU A CA 1
ATOM 1249 C C . LEU A 1 159 ? 19.018 13.280 -5.807 1.00 69.56 159 LEU A C 1
ATOM 1251 O O . LEU A 1 159 ? 19.966 13.976 -6.168 1.00 69.56 159 LEU A O 1
ATOM 1255 N N . ARG A 1 160 ? 17.750 13.560 -6.159 1.00 67.94 160 ARG A N 1
ATOM 1256 C CA . ARG A 1 160 ? 17.377 14.722 -6.994 1.00 67.94 160 ARG A CA 1
ATOM 1257 C C . ARG A 1 160 ? 17.816 16.057 -6.377 1.00 67.94 160 ARG A C 1
ATOM 1259 O O . ARG A 1 160 ? 18.327 16.922 -7.085 1.00 67.94 160 ARG A O 1
ATOM 1266 N N . GLY A 1 161 ? 17.651 16.215 -5.062 1.00 61.75 161 GLY A N 1
ATOM 1267 C CA . GLY A 1 161 ? 18.022 17.441 -4.344 1.00 61.75 161 GLY A CA 1
ATOM 1268 C C . GLY A 1 161 ? 19.535 17.592 -4.172 1.00 61.75 161 GLY A C 1
ATOM 1269 O O . GLY A 1 161 ? 20.077 18.673 -4.362 1.00 61.75 161 GLY A O 1
ATOM 1270 N N . ILE A 1 162 ? 20.234 16.492 -3.881 1.00 64.06 162 ILE A N 1
ATOM 1271 C CA . ILE A 1 162 ? 21.691 16.511 -3.680 1.00 64.06 162 ILE A CA 1
ATOM 1272 C C . ILE A 1 162 ? 22.429 16.758 -5.005 1.00 64.06 162 ILE A C 1
ATOM 1274 O O . ILE A 1 162 ? 23.316 17.610 -5.065 1.00 64.06 162 ILE A O 1
ATOM 1278 N N . LYS A 1 163 ? 22.050 16.061 -6.089 1.00 63.31 163 LYS A N 1
ATOM 1279 C CA . LYS A 1 163 ? 22.701 16.230 -7.401 1.00 63.31 163 LYS A CA 1
ATOM 1280 C C . LYS A 1 163 ? 22.560 17.656 -7.933 1.00 63.31 163 LYS A C 1
ATOM 1282 O O . LYS A 1 163 ? 23.516 18.185 -8.480 1.00 63.31 163 LYS A O 1
ATOM 1287 N N . THR A 1 164 ? 21.402 18.291 -7.757 1.00 61.94 164 THR A N 1
ATOM 1288 C CA . THR A 1 164 ? 21.163 19.660 -8.251 1.00 61.94 164 THR A CA 1
ATOM 1289 C C . THR A 1 164 ? 21.979 20.720 -7.509 1.00 61.94 164 THR A C 1
ATOM 1291 O O . THR A 1 164 ? 22.370 21.710 -8.122 1.00 61.94 164 THR A O 1
ATOM 1294 N N . GLN A 1 165 ? 22.283 20.508 -6.225 1.00 68.12 165 GLN A N 1
ATOM 1295 C CA . GLN A 1 165 ? 23.107 21.421 -5.423 1.00 68.12 165 GLN A CA 1
ATOM 1296 C C . GLN A 1 165 ? 24.606 21.330 -5.741 1.00 68.12 165 GLN A C 1
ATOM 1298 O O . GLN A 1 165 ? 25.306 22.333 -5.642 1.00 68.12 165 GLN A O 1
ATOM 1303 N N . LEU A 1 166 ? 25.093 20.147 -6.123 1.00 66.12 166 LEU A N 1
ATOM 1304 C CA . LEU A 1 166 ? 26.512 19.891 -6.407 1.00 66.12 166 LEU A CA 1
ATOM 1305 C C . LEU A 1 166 ? 26.865 19.973 -7.905 1.00 66.12 166 LEU A C 1
ATOM 1307 O O . LEU A 1 166 ? 28.032 19.855 -8.270 1.00 66.12 166 LEU A O 1
ATOM 1311 N N . ALA A 1 167 ? 25.871 20.140 -8.780 1.00 70.88 167 ALA A N 1
ATOM 1312 C CA . ALA A 1 167 ? 26.046 20.144 -10.229 1.00 70.88 167 ALA A CA 1
ATOM 1313 C C . ALA A 1 167 ? 26.512 21.501 -10.782 1.00 70.88 167 ALA A C 1
ATOM 1315 O O . ALA A 1 167 ? 26.127 22.564 -10.296 1.00 70.88 167 ALA A O 1
ATOM 1316 N N . SER A 1 168 ? 27.275 21.460 -11.880 1.00 77.25 168 SER A N 1
ATOM 1317 C CA . SER A 1 168 ? 27.571 22.649 -12.689 1.00 77.25 168 SER A CA 1
ATOM 1318 C C . SER A 1 168 ? 26.281 23.277 -13.248 1.00 77.25 168 SER A C 1
ATOM 1320 O O . SER A 1 168 ? 25.280 22.570 -13.394 1.00 77.25 168 SER A O 1
ATOM 1322 N N . PRO A 1 169 ? 26.276 24.568 -13.639 1.00 78.69 169 PRO A N 1
ATOM 1323 C CA . PRO A 1 169 ? 25.077 25.220 -14.180 1.00 78.69 169 PRO A CA 1
ATOM 1324 C C . PRO A 1 169 ? 24.436 24.461 -15.355 1.00 78.69 169 PRO A C 1
ATOM 1326 O O . PRO A 1 169 ? 23.219 24.295 -15.403 1.00 78.69 169 PRO A O 1
ATOM 1329 N N . ALA A 1 170 ? 25.253 23.919 -16.264 1.00 75.69 170 ALA A N 1
ATOM 1330 C CA . ALA A 1 170 ? 24.778 23.128 -17.400 1.00 75.69 170 ALA A CA 1
ATOM 1331 C C . ALA A 1 170 ? 24.189 21.768 -16.976 1.00 75.69 170 ALA A C 1
ATOM 1333 O O . ALA A 1 170 ? 23.149 21.349 -17.492 1.00 75.69 170 ALA A O 1
ATOM 1334 N N . ALA A 1 171 ? 24.827 21.082 -16.022 1.00 72.62 171 ALA A N 1
ATOM 1335 C CA . ALA A 1 171 ? 24.328 19.817 -15.485 1.00 72.62 171 ALA A CA 1
ATOM 1336 C C . ALA A 1 171 ? 23.037 20.015 -14.670 1.00 72.62 171 ALA A C 1
ATOM 1338 O O . ALA A 1 171 ? 22.115 19.204 -14.766 1.00 72.62 171 ALA A O 1
ATOM 1339 N N . ARG A 1 172 ? 22.922 21.134 -13.947 1.00 78.12 172 ARG A N 1
ATOM 1340 C CA . ARG A 1 172 ? 21.710 21.528 -13.226 1.00 78.12 172 ARG A CA 1
ATOM 1341 C C . ARG A 1 172 ? 20.545 21.804 -14.177 1.00 78.12 172 ARG A C 1
ATOM 1343 O O . ARG A 1 172 ? 19.484 21.219 -13.995 1.00 78.12 172 ARG A O 1
ATOM 1350 N N . ALA A 1 173 ? 20.759 22.587 -15.236 1.00 80.69 173 ALA A N 1
ATOM 1351 C CA . ALA A 1 173 ? 19.731 22.847 -16.251 1.00 80.69 173 ALA A CA 1
ATOM 1352 C C . ALA A 1 173 ? 19.270 21.568 -16.981 1.00 80.69 173 ALA A C 1
ATOM 1354 O O . ALA A 1 173 ? 18.127 21.461 -17.430 1.00 80.69 173 ALA A O 1
ATOM 1355 N N . ARG A 1 174 ? 20.153 20.568 -17.122 1.00 76.62 174 ARG A N 1
ATOM 1356 C CA . ARG A 1 174 ? 19.781 19.239 -17.633 1.00 76.62 174 ARG A CA 1
ATOM 1357 C C . ARG A 1 174 ? 18.907 18.482 -16.630 1.00 76.62 174 ARG A C 1
ATOM 1359 O O . ARG A 1 174 ? 17.837 18.017 -17.008 1.00 76.62 174 ARG A O 1
ATOM 1366 N N . ALA A 1 175 ? 19.321 18.424 -15.364 1.00 78.19 175 ALA A N 1
ATOM 1367 C CA . ALA A 1 175 ? 18.569 17.756 -14.303 1.00 78.19 175 ALA A CA 1
ATOM 1368 C C . ALA A 1 175 ? 17.180 18.382 -14.074 1.00 78.19 175 ALA A C 1
ATOM 1370 O O . ALA A 1 175 ? 16.211 17.659 -13.867 1.00 78.19 175 ALA A O 1
ATOM 1371 N N . GLU A 1 176 ? 17.057 19.710 -14.157 1.00 84.00 176 GLU A N 1
ATOM 1372 C CA . GLU A 1 176 ? 15.777 20.422 -14.025 1.00 84.00 176 GLU A CA 1
ATOM 1373 C C . GLU A 1 176 ? 14.788 20.053 -15.142 1.00 84.00 176 GLU A C 1
ATOM 1375 O O . GLU A 1 176 ? 13.608 19.833 -14.865 1.00 84.00 176 GLU A O 1
ATOM 1380 N N . ARG A 1 177 ? 15.260 19.893 -16.388 1.00 86.62 177 ARG A N 1
ATOM 1381 C CA . ARG A 1 177 ? 14.419 19.422 -17.505 1.00 86.62 177 ARG A CA 1
ATOM 1382 C C . ARG A 1 177 ? 13.913 17.998 -17.284 1.00 86.62 177 ARG A C 1
ATOM 1384 O O . ARG A 1 177 ? 12.720 17.754 -17.441 1.00 86.62 177 ARG A O 1
ATOM 1391 N N . THR A 1 178 ? 14.794 17.086 -16.875 1.00 86.00 178 THR A N 1
ATOM 1392 C CA . THR A 1 178 ? 14.413 15.702 -16.555 1.00 86.00 178 THR A CA 1
ATOM 1393 C C . THR A 1 178 ? 13.420 15.653 -15.391 1.00 86.00 178 THR A C 1
ATOM 1395 O O . THR A 1 178 ? 12.398 14.973 -15.478 1.00 86.00 178 THR A O 1
ATOM 1398 N N . ASN A 1 179 ? 13.666 16.421 -14.324 1.00 86.69 179 ASN A N 1
ATOM 1399 C CA . ASN A 1 179 ? 12.765 16.496 -13.174 1.00 86.69 179 ASN A CA 1
ATOM 1400 C C . ASN A 1 179 ? 11.377 16.998 -13.574 1.00 86.69 179 ASN A C 1
ATOM 1402 O O . ASN A 1 179 ? 10.400 16.393 -13.160 1.00 86.69 179 ASN A O 1
ATOM 1406 N N . LYS A 1 180 ? 11.278 18.014 -14.442 1.00 90.19 180 LYS A N 1
ATOM 1407 C CA . LYS A 1 180 ? 9.986 18.525 -14.924 1.00 90.19 180 LYS A CA 1
ATOM 1408 C C . LYS A 1 180 ? 9.135 17.442 -15.600 1.00 90.19 180 LYS A C 1
ATOM 1410 O O . LYS A 1 180 ? 7.931 17.385 -15.373 1.00 90.19 180 LYS A O 1
ATOM 1415 N N . ILE A 1 181 ? 9.749 16.576 -16.408 1.00 90.69 181 ILE A N 1
ATOM 1416 C CA . ILE A 1 181 ? 9.045 15.468 -17.077 1.00 90.69 181 ILE A CA 1
ATOM 1417 C C . ILE A 1 181 ? 8.604 14.418 -16.058 1.00 90.69 181 ILE A C 1
ATOM 1419 O O . ILE A 1 181 ? 7.462 13.955 -16.093 1.00 90.69 181 ILE A O 1
ATOM 1423 N N . LEU A 1 182 ? 9.495 14.047 -15.135 1.00 90.44 182 LEU A N 1
ATOM 1424 C CA . LEU A 1 182 ? 9.175 13.079 -14.088 1.00 90.44 182 LEU A CA 1
ATOM 1425 C C . LEU A 1 182 ? 8.068 13.592 -13.167 1.00 90.44 182 LEU A C 1
ATOM 1427 O O . LEU A 1 182 ? 7.154 12.839 -12.853 1.00 90.44 182 LEU A O 1
ATOM 1431 N N . ASP A 1 183 ? 8.134 14.855 -12.758 1.00 91.75 183 ASP A N 1
ATOM 1432 C CA . ASP A 1 183 ? 7.155 15.480 -11.871 1.00 91.75 183 ASP A CA 1
ATOM 1433 C C . ASP A 1 183 ? 5.797 15.598 -12.566 1.00 91.75 183 ASP A C 1
ATOM 1435 O O . ASP A 1 183 ? 4.799 15.203 -11.976 1.00 91.75 183 ASP A O 1
ATOM 1439 N N . GLY A 1 184 ? 5.759 15.956 -13.855 1.00 93.31 184 GLY A N 1
ATOM 1440 C CA . GLY A 1 184 ? 4.522 15.919 -14.641 1.00 93.31 184 GLY A CA 1
ATOM 1441 C C . GLY A 1 184 ? 3.901 14.517 -14.729 1.00 93.31 184 GLY A C 1
ATOM 1442 O O . GLY A 1 184 ? 2.689 14.368 -14.593 1.00 93.31 184 GLY A O 1
ATOM 1443 N N . ASN A 1 185 ? 4.705 13.463 -14.902 1.00 93.75 185 ASN A N 1
ATOM 1444 C CA . ASN A 1 185 ? 4.192 12.087 -14.871 1.00 93.75 185 ASN A CA 1
ATOM 1445 C C . ASN A 1 185 ? 3.703 11.682 -13.472 1.00 93.75 185 ASN A C 1
ATOM 1447 O O . ASN A 1 185 ? 2.676 11.018 -13.335 1.00 93.75 185 ASN A O 1
ATOM 1451 N N . ILE A 1 186 ? 4.430 12.080 -12.427 1.00 92.69 186 ILE A N 1
ATOM 1452 C CA . ILE A 1 186 ? 4.072 11.798 -11.036 1.00 92.69 186 ILE A CA 1
ATOM 1453 C C . ILE A 1 186 ? 2.752 12.484 -10.674 1.00 92.69 186 ILE A C 1
ATOM 1455 O O . ILE A 1 186 ? 1.876 11.837 -10.111 1.00 92.69 186 ILE A O 1
ATOM 1459 N N . GLU A 1 187 ? 2.602 13.766 -10.990 1.00 93.00 187 GLU A N 1
ATOM 1460 C CA . GLU A 1 187 ? 1.415 14.556 -10.654 1.00 93.00 187 GLU A CA 1
ATOM 1461 C C . GLU A 1 187 ? 0.154 14.024 -11.339 1.00 93.00 187 GLU A C 1
ATOM 1463 O O . GLU A 1 187 ? -0.902 13.976 -10.712 1.00 93.00 187 GLU A O 1
ATOM 1468 N N . ASN A 1 188 ? 0.271 13.577 -12.593 1.00 93.00 188 ASN A N 1
ATOM 1469 C CA . ASN A 1 188 ? -0.883 13.149 -13.382 1.00 93.00 188 ASN A CA 1
ATOM 1470 C C . ASN A 1 188 ? -1.253 11.672 -13.195 1.00 93.00 188 ASN A C 1
ATOM 1472 O O . ASN A 1 188 ? -2.429 11.328 -13.276 1.00 93.00 188 ASN A O 1
ATOM 1476 N N . TYR A 1 189 ? -0.272 10.792 -12.961 1.00 95.44 189 TYR A N 1
ATOM 1477 C CA . TYR A 1 189 ? -0.486 9.343 -13.078 1.00 95.44 189 TYR A CA 1
ATOM 1478 C C . TYR A 1 189 ? -0.138 8.546 -11.823 1.00 95.44 189 TYR A C 1
ATOM 1480 O O . TYR A 1 189 ? -0.474 7.360 -11.743 1.00 95.44 189 TYR A O 1
ATOM 1488 N N . GLN A 1 190 ? 0.556 9.133 -10.841 1.00 95.56 190 GLN A N 1
ATOM 1489 C CA . GLN A 1 190 ? 0.939 8.391 -9.643 1.00 95.56 190 GLN A CA 1
ATOM 1490 C C . GLN A 1 190 ? -0.271 8.184 -8.736 1.00 95.56 190 GLN A C 1
ATOM 1492 O O . GLN A 1 190 ? -0.782 9.124 -8.134 1.00 95.56 190 GLN A O 1
ATOM 1497 N N . PHE A 1 191 ? -0.631 6.922 -8.532 1.00 94.44 191 PHE A N 1
ATOM 1498 C CA . PHE A 1 191 ? -1.643 6.545 -7.550 1.00 94.44 191 PHE A CA 1
ATOM 1499 C C . PHE A 1 191 ? -1.027 5.956 -6.278 1.00 94.44 191 PHE A C 1
ATOM 1501 O O . PHE A 1 191 ? -1.735 5.762 -5.304 1.00 94.44 191 PHE A O 1
ATOM 1508 N N . ARG A 1 192 ? 0.278 5.643 -6.245 1.00 93.00 192 ARG A N 1
ATOM 1509 C CA . ARG A 1 192 ? 0.942 5.150 -5.027 1.00 93.00 192 ARG A CA 1
ATOM 1510 C C . ARG A 1 192 ? 2.410 5.563 -4.961 1.00 93.00 192 ARG A C 1
ATOM 1512 O O . ARG A 1 192 ? 3.132 5.526 -5.957 1.00 93.00 192 ARG A O 1
ATOM 1519 N N . ARG A 1 193 ? 2.878 5.870 -3.746 1.00 93.12 193 ARG A N 1
ATOM 1520 C CA . ARG A 1 193 ? 4.300 6.044 -3.416 1.00 93.12 193 ARG A CA 1
ATOM 1521 C C . ARG A 1 193 ? 4.648 5.347 -2.103 1.00 93.12 193 ARG A C 1
ATOM 1523 O O . ARG A 1 193 ? 3.990 5.564 -1.088 1.00 93.12 193 ARG A O 1
ATOM 1530 N N . GLN A 1 194 ? 5.740 4.588 -2.092 1.00 91.19 194 GLN A N 1
ATOM 1531 C CA . GLN A 1 194 ? 6.261 3.918 -0.903 1.00 91.19 194 GLN A CA 1
ATOM 1532 C C . GLN A 1 194 ? 7.733 4.273 -0.669 1.00 91.19 194 GLN A C 1
ATOM 1534 O O . GLN A 1 194 ? 8.559 4.143 -1.566 1.00 91.19 194 GLN A O 1
ATOM 1539 N N . MET A 1 195 ? 8.074 4.683 0.557 1.00 90.19 195 MET A N 1
ATOM 1540 C CA . MET A 1 195 ? 9.472 4.789 0.988 1.00 90.19 195 MET A CA 1
ATOM 1541 C C . MET A 1 195 ? 9.990 3.419 1.419 1.00 90.19 195 MET A C 1
ATOM 1543 O O . MET A 1 195 ? 9.363 2.744 2.241 1.00 90.19 195 MET A O 1
ATOM 1547 N N . VAL A 1 196 ? 11.179 3.057 0.951 1.00 89.38 196 VAL A N 1
ATOM 1548 C CA . VAL A 1 196 ? 11.929 1.881 1.388 1.00 89.38 196 VAL A CA 1
ATOM 1549 C C . VAL A 1 196 ? 13.225 2.344 2.051 1.00 89.38 196 VAL A C 1
ATOM 1551 O O . VAL A 1 196 ? 14.274 2.452 1.421 1.00 89.38 196 VAL A O 1
ATOM 1554 N N . GLY A 1 197 ? 13.148 2.622 3.357 1.00 82.94 197 GLY A N 1
ATOM 1555 C CA . GLY A 1 197 ? 14.290 3.105 4.147 1.00 82.94 197 GLY A CA 1
ATOM 1556 C C . GLY A 1 197 ? 15.391 2.066 4.379 1.00 82.94 197 GLY A C 1
ATOM 1557 O O . GLY A 1 197 ? 16.521 2.433 4.665 1.00 82.94 197 GLY A O 1
ATOM 1558 N N . ALA A 1 198 ? 15.074 0.777 4.232 1.00 82.50 198 ALA A N 1
ATOM 1559 C CA . ALA A 1 198 ? 16.041 -0.319 4.323 1.00 82.50 198 ALA A CA 1
ATOM 1560 C C . ALA A 1 198 ? 16.842 -0.537 3.022 1.00 82.50 198 ALA A C 1
ATOM 1562 O O . ALA A 1 198 ? 17.694 -1.422 2.970 1.00 82.50 198 ALA A O 1
ATOM 1563 N N . ASN A 1 199 ? 16.558 0.239 1.971 1.00 81.56 199 ASN A N 1
ATOM 1564 C CA . ASN A 1 199 ? 17.399 0.293 0.783 1.00 81.56 199 ASN A CA 1
ATOM 1565 C C . ASN A 1 199 ? 18.587 1.226 1.045 1.00 81.56 199 ASN A C 1
ATOM 1567 O O . ASN A 1 199 ? 18.448 2.197 1.787 1.00 81.56 199 ASN A O 1
ATOM 1571 N N . LEU A 1 200 ? 19.740 0.958 0.433 1.00 78.12 200 LEU A N 1
ATOM 1572 C CA . LEU A 1 200 ? 20.905 1.834 0.525 1.00 78.12 200 LEU A CA 1
ATOM 1573 C C . LEU A 1 200 ? 21.292 2.329 -0.879 1.00 78.12 200 LEU A C 1
ATOM 1575 O O . LEU A 1 200 ? 21.721 1.510 -1.685 1.00 78.12 200 LEU A O 1
ATOM 1579 N N . PRO A 1 201 ? 21.155 3.634 -1.184 1.00 81.25 201 PRO A N 1
ATOM 1580 C CA . PRO A 1 201 ? 20.464 4.656 -0.389 1.00 81.25 201 PRO A CA 1
ATOM 1581 C C . PRO A 1 201 ? 18.959 4.365 -0.245 1.00 81.25 201 PRO A C 1
ATOM 1583 O O . PRO A 1 201 ? 18.415 3.596 -1.045 1.00 81.25 201 PRO A O 1
ATOM 1586 N N . PRO A 1 202 ? 18.259 4.983 0.728 1.00 86.19 202 PRO A N 1
ATOM 1587 C CA . PRO A 1 202 ? 16.803 4.905 0.814 1.00 86.19 202 PRO A CA 1
ATOM 1588 C C . PRO A 1 202 ? 16.160 5.219 -0.536 1.00 86.19 202 PRO A C 1
ATOM 1590 O O . PRO A 1 202 ? 16.653 6.074 -1.269 1.00 86.19 202 PRO A O 1
ATOM 1593 N N . ALA A 1 203 ? 15.079 4.526 -0.881 1.00 89.44 203 ALA A N 1
ATOM 1594 C CA . ALA A 1 203 ? 14.476 4.641 -2.205 1.00 89.44 203 ALA A CA 1
ATOM 1595 C C . ALA A 1 203 ? 12.965 4.855 -2.139 1.00 89.44 203 ALA A C 1
ATOM 1597 O O . ALA A 1 203 ? 12.283 4.321 -1.264 1.00 89.44 203 ALA A O 1
ATOM 1598 N N . TRP A 1 204 ? 12.450 5.612 -3.098 1.00 92.31 204 TRP A N 1
ATOM 1599 C CA . TRP A 1 204 ? 11.037 5.708 -3.407 1.00 92.31 204 TRP A CA 1
ATOM 1600 C C . TRP A 1 204 ? 10.680 4.676 -4.465 1.00 92.31 204 TRP A C 1
ATOM 1602 O O . TRP A 1 204 ? 11.286 4.640 -5.530 1.00 92.31 204 TRP A O 1
ATOM 1612 N N . VAL A 1 205 ? 9.663 3.875 -4.183 1.00 94.56 205 VAL A N 1
ATOM 1613 C CA . VAL A 1 205 ? 8.967 3.062 -5.179 1.00 94.56 205 VAL A CA 1
ATOM 1614 C C . VAL A 1 205 ? 7.691 3.808 -5.539 1.00 94.56 205 VAL A C 1
ATOM 1616 O O . VAL A 1 205 ? 6.935 4.216 -4.648 1.00 94.56 205 VAL A O 1
ATOM 1619 N N . ARG A 1 206 ? 7.474 4.033 -6.830 1.00 95.62 206 ARG A N 1
ATOM 1620 C CA . ARG A 1 206 ? 6.338 4.793 -7.355 1.00 95.62 206 ARG A CA 1
ATOM 1621 C C . ARG A 1 206 ? 5.559 3.918 -8.315 1.00 95.62 206 ARG A C 1
ATOM 1623 O O . ARG A 1 206 ? 6.166 3.298 -9.185 1.00 95.62 206 ARG A O 1
ATOM 1630 N N . SER A 1 207 ? 4.241 3.903 -8.163 1.00 96.88 207 SER A N 1
ATOM 1631 C CA . SER A 1 207 ? 3.340 3.183 -9.060 1.00 96.88 207 SER A CA 1
ATOM 1632 C C . SER A 1 207 ? 2.419 4.167 -9.763 1.00 96.88 207 SER A C 1
ATOM 1634 O O . SER A 1 207 ? 1.769 5.005 -9.125 1.00 96.88 207 SER A O 1
ATOM 1636 N N . LEU A 1 208 ? 2.418 4.078 -11.086 1.00 97.38 208 LEU A N 1
ATOM 1637 C CA . LEU A 1 208 ? 1.713 4.958 -12.000 1.00 97.38 208 LEU A CA 1
ATOM 1638 C C . LEU A 1 208 ? 0.707 4.154 -12.817 1.00 97.38 208 LEU A C 1
ATOM 1640 O O . LEU A 1 208 ? 0.936 2.983 -13.136 1.00 97.38 208 LEU A O 1
ATOM 1644 N N . ARG A 1 209 ? -0.390 4.815 -13.176 1.00 95.94 209 ARG A N 1
ATOM 1645 C CA . ARG A 1 209 ? -1.399 4.304 -14.097 1.00 95.94 209 ARG A CA 1
ATOM 1646 C C . ARG A 1 209 ? -1.775 5.420 -15.068 1.00 95.94 209 ARG A C 1
ATOM 1648 O O . ARG A 1 209 ? -2.211 6.483 -14.644 1.00 95.94 209 ARG A O 1
ATOM 1655 N N . PHE A 1 210 ? -1.598 5.169 -16.362 1.00 95.06 210 PHE A N 1
ATOM 1656 C CA . PHE A 1 210 ? -1.759 6.191 -17.406 1.00 95.06 210 PHE A CA 1
ATOM 1657 C C . PHE A 1 210 ? -3.192 6.344 -17.921 1.00 95.06 210 PHE A C 1
ATOM 1659 O O . PHE A 1 210 ? -3.506 7.285 -18.638 1.00 95.06 210 PHE A O 1
ATOM 1666 N N . THR A 1 211 ? -4.065 5.404 -17.575 1.00 93.88 211 THR A N 1
ATOM 1667 C CA . THR A 1 211 ? -5.473 5.398 -17.975 1.00 93.88 211 THR A CA 1
ATOM 1668 C C . THR A 1 211 ? -6.351 5.152 -16.760 1.00 93.88 211 THR A C 1
ATOM 1670 O O . THR A 1 211 ? -5.946 4.494 -15.800 1.00 93.88 211 THR A O 1
ATOM 1673 N N . GLU A 1 212 ? -7.561 5.699 -16.783 1.00 88.25 212 GLU A N 1
ATOM 1674 C CA . GLU A 1 212 ? -8.529 5.473 -15.716 1.00 88.25 212 GLU A CA 1
ATOM 1675 C C . GLU A 1 212 ? -8.903 3.994 -15.609 1.00 88.25 212 GLU A C 1
ATOM 1677 O O . GLU A 1 212 ? -9.001 3.279 -16.606 1.00 88.25 212 GLU A O 1
ATOM 1682 N N . VAL A 1 213 ? -9.121 3.544 -14.375 1.00 89.56 213 VAL A N 1
ATOM 1683 C CA . VAL A 1 213 ? -9.546 2.173 -14.088 1.00 89.56 213 VAL A CA 1
ATOM 1684 C C . VAL A 1 213 ? -10.968 2.176 -13.517 1.00 89.56 213 VAL A C 1
ATOM 1686 O O . VAL A 1 213 ? -11.272 3.012 -12.647 1.00 89.56 213 VAL A O 1
ATOM 1689 N N . PRO A 1 214 ? -11.849 1.268 -13.973 1.00 90.50 214 PRO A N 1
ATOM 1690 C CA . PRO A 1 214 ? -13.152 1.067 -13.353 1.00 90.50 214 PRO A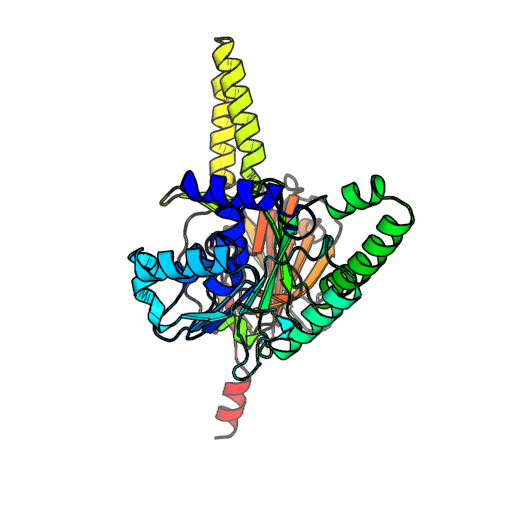 CA 1
ATOM 1691 C C . PRO A 1 214 ? -13.020 0.605 -11.898 1.00 90.50 214 PRO A C 1
ATOM 1693 O O . PRO A 1 214 ? -12.099 -0.138 -11.553 1.00 90.50 214 PRO A O 1
ATOM 1696 N N . ALA A 1 215 ? -13.971 0.999 -11.048 1.00 90.69 215 ALA A N 1
ATOM 1697 C CA . ALA A 1 215 ? -14.038 0.549 -9.656 1.00 90.69 215 ALA A CA 1
ATOM 1698 C C . ALA A 1 215 ? -14.125 -0.983 -9.529 1.00 90.69 215 ALA A C 1
ATOM 1700 O O . ALA A 1 215 ? -13.540 -1.550 -8.608 1.00 90.69 215 ALA A O 1
ATOM 1701 N N . ALA A 1 216 ? -14.777 -1.645 -10.492 1.00 88.25 216 ALA A N 1
ATOM 1702 C CA . ALA A 1 216 ? -14.969 -3.094 -10.521 1.00 88.25 216 ALA A CA 1
ATOM 1703 C C . ALA A 1 216 ? -13.660 -3.898 -10.471 1.00 88.25 216 ALA A C 1
ATOM 1705 O O . ALA A 1 216 ? -13.616 -4.954 -9.842 1.00 88.25 216 ALA A O 1
ATOM 1706 N N . MET A 1 217 ? -12.563 -3.352 -11.009 1.00 89.50 217 MET A N 1
ATOM 1707 C CA . MET A 1 217 ? -11.243 -3.993 -10.954 1.00 89.50 217 MET A CA 1
ATOM 1708 C C . MET A 1 217 ? -10.734 -4.200 -9.521 1.00 89.50 217 MET A C 1
ATOM 1710 O O . MET A 1 217 ? -9.846 -5.018 -9.293 1.00 89.50 217 MET A O 1
ATOM 1714 N N . ALA A 1 218 ? -11.287 -3.493 -8.529 1.00 91.88 218 ALA A N 1
ATOM 1715 C CA . ALA A 1 218 ? -10.958 -3.711 -7.123 1.00 91.88 218 ALA A CA 1
ATOM 1716 C C . ALA A 1 218 ? -11.365 -5.107 -6.606 1.00 91.88 218 ALA A C 1
ATOM 1718 O O . ALA A 1 218 ? -10.821 -5.555 -5.596 1.00 91.88 218 ALA A O 1
ATOM 1719 N N . HIS A 1 219 ? -12.300 -5.792 -7.275 1.00 88.19 219 HIS A N 1
ATOM 1720 C CA . HIS A 1 219 ? -12.689 -7.168 -6.945 1.00 88.19 219 HIS A CA 1
ATOM 1721 C C . HIS A 1 219 ? -11.709 -8.213 -7.496 1.00 88.19 219 HIS A C 1
ATOM 1723 O O . HIS A 1 219 ? -11.626 -9.316 -6.961 1.00 88.19 219 HIS A O 1
ATOM 1729 N N . GLU A 1 220 ? -10.931 -7.852 -8.516 1.00 86.75 220 GLU A N 1
ATOM 1730 C CA . GLU A 1 220 ? -9.997 -8.740 -9.220 1.00 86.75 220 GLU A CA 1
ATOM 1731 C C . GLU A 1 220 ? -8.573 -8.678 -8.653 1.00 86.75 220 GLU A C 1
ATOM 1733 O O . GLU A 1 220 ? -7.635 -9.260 -9.193 1.00 86.75 220 GLU A O 1
ATOM 1738 N N . ILE A 1 221 ? -8.383 -7.976 -7.538 1.00 90.38 221 ILE A N 1
ATOM 1739 C CA . ILE A 1 221 ? -7.090 -7.852 -6.872 1.00 90.38 221 ILE A CA 1
ATOM 1740 C C . ILE A 1 221 ? -7.147 -8.414 -5.455 1.00 90.38 221 ILE A C 1
ATOM 1742 O O . ILE A 1 221 ? -8.192 -8.491 -4.814 1.00 90.38 221 ILE A O 1
ATOM 1746 N N . LYS A 1 222 ? -6.002 -8.881 -4.967 1.00 91.19 222 LYS A N 1
ATOM 1747 C CA . LYS A 1 222 ? -5.816 -9.341 -3.593 1.00 91.19 222 LYS A CA 1
ATOM 1748 C C . LYS A 1 222 ? -5.423 -8.160 -2.700 1.00 91.19 222 LYS A C 1
ATOM 1750 O O . LYS A 1 222 ? -4.699 -7.257 -3.145 1.00 91.19 222 LYS A O 1
ATOM 1755 N N . PRO A 1 223 ? -5.819 -8.175 -1.413 1.00 89.62 223 PRO A N 1
ATOM 1756 C CA . PRO A 1 223 ? -5.373 -7.168 -0.463 1.00 89.62 223 PRO A CA 1
ATOM 1757 C C . PRO A 1 223 ? -3.847 -7.135 -0.375 1.00 89.62 223 PRO A C 1
ATOM 1759 O O . PRO A 1 223 ? -3.186 -8.176 -0.387 1.00 89.62 223 PRO A O 1
ATOM 1762 N N . MET A 1 224 ? -3.270 -5.947 -0.193 1.00 88.25 224 MET A N 1
ATOM 1763 C CA . MET A 1 224 ? -1.846 -5.839 0.124 1.00 88.25 224 MET A CA 1
ATOM 1764 C C . MET A 1 224 ? -1.543 -6.471 1.491 1.00 88.25 224 MET A C 1
ATOM 1766 O O . MET A 1 224 ? -1.737 -5.845 2.538 1.00 88.25 224 MET A O 1
ATOM 1770 N N . ALA A 1 225 ? -1.019 -7.699 1.480 1.00 76.75 225 ALA A N 1
ATOM 1771 C CA . ALA A 1 225 ? -0.849 -8.529 2.675 1.00 76.75 225 ALA A CA 1
ATOM 1772 C C . ALA A 1 225 ? -0.137 -7.808 3.839 1.00 76.75 225 ALA A C 1
ATOM 1774 O O . ALA A 1 225 ? -0.606 -7.849 4.979 1.00 76.75 225 ALA A O 1
ATOM 1775 N N . ASN A 1 226 ? 0.958 -7.096 3.542 1.00 81.88 226 ASN A N 1
ATOM 1776 C CA . ASN A 1 226 ? 1.820 -6.451 4.539 1.00 81.88 226 ASN A CA 1
ATOM 1777 C C . ASN A 1 226 ? 1.845 -4.917 4.447 1.00 81.88 226 ASN A C 1
ATOM 1779 O O . ASN A 1 226 ? 2.826 -4.289 4.854 1.00 81.88 226 ASN A O 1
ATOM 1783 N N . ARG A 1 227 ? 0.784 -4.282 3.924 1.00 89.06 227 ARG A N 1
ATOM 1784 C CA . ARG A 1 227 ? 0.708 -2.814 3.898 1.00 89.06 227 ARG A CA 1
ATOM 1785 C C . ARG A 1 227 ? 0.846 -2.269 5.318 1.00 89.06 227 ARG A C 1
ATOM 1787 O O . ARG A 1 227 ? -0.036 -2.475 6.147 1.00 89.06 227 ARG A O 1
ATOM 1794 N N . LYS A 1 228 ? 1.974 -1.601 5.581 1.00 90.50 228 LYS A N 1
ATOM 1795 C CA . LYS A 1 228 ? 2.317 -1.016 6.887 1.00 90.50 228 LYS A CA 1
ATOM 1796 C C . LYS A 1 228 ? 2.235 -2.013 8.051 1.00 90.50 228 LYS A C 1
ATOM 1798 O O . LYS A 1 228 ? 2.024 -1.616 9.194 1.00 90.50 228 LYS A O 1
ATOM 1803 N N . ARG A 1 229 ? 2.469 -3.300 7.770 1.00 90.81 229 ARG A N 1
ATOM 1804 C CA . ARG A 1 229 ? 2.459 -4.394 8.747 1.00 90.81 229 ARG A CA 1
ATOM 1805 C C . ARG A 1 229 ? 3.780 -5.152 8.716 1.00 90.81 229 ARG A C 1
ATOM 1807 O O . ARG A 1 229 ? 4.210 -5.625 7.668 1.00 90.81 229 ARG A O 1
ATOM 1814 N N . LEU A 1 230 ? 4.386 -5.319 9.884 1.00 90.19 230 LEU A N 1
ATOM 1815 C CA . LEU A 1 230 ? 5.458 -6.276 10.117 1.00 90.19 230 LEU A CA 1
ATOM 1816 C C . LEU A 1 230 ? 4.841 -7.603 10.576 1.00 90.19 230 LEU A C 1
ATOM 1818 O O . LEU A 1 230 ? 4.160 -7.641 11.602 1.00 90.19 230 LEU A O 1
ATOM 1822 N N . SER A 1 231 ? 5.069 -8.677 9.817 1.00 86.12 231 SER A N 1
ATOM 1823 C CA . SER A 1 231 ? 4.618 -10.026 10.177 1.00 86.12 231 SER A CA 1
ATOM 1824 C C . SER A 1 231 ? 5.634 -10.705 11.098 1.00 86.12 231 SER A C 1
ATOM 1826 O O . SER A 1 231 ? 6.816 -10.784 10.765 1.00 86.12 231 SER A O 1
ATOM 1828 N N . LEU A 1 232 ? 5.173 -11.200 12.244 1.00 85.00 232 LEU A N 1
ATOM 1829 C CA . LEU A 1 232 ? 5.952 -11.894 13.274 1.00 85.00 232 LEU A CA 1
ATOM 1830 C C . LEU A 1 232 ? 5.271 -13.242 13.580 1.00 85.00 232 LEU A C 1
ATOM 1832 O O . LEU A 1 232 ? 4.767 -13.484 14.679 1.00 85.00 232 LEU A O 1
ATOM 1836 N N . GLY A 1 233 ? 5.187 -14.102 12.559 1.00 80.94 233 GLY A N 1
ATOM 1837 C CA . GLY A 1 233 ? 4.379 -15.325 12.594 1.00 80.94 233 GLY A CA 1
ATOM 1838 C C . GLY A 1 233 ? 2.886 -14.993 12.656 1.00 80.94 233 GLY A C 1
ATOM 1839 O O . GLY A 1 233 ? 2.406 -14.161 11.891 1.00 80.94 233 GLY A O 1
ATOM 1840 N N . ARG A 1 234 ? 2.161 -15.590 13.612 1.00 77.00 234 ARG A N 1
ATOM 1841 C CA . ARG A 1 234 ? 0.729 -15.305 13.850 1.00 77.00 234 ARG A CA 1
ATOM 1842 C C . ARG A 1 234 ? 0.447 -13.889 14.369 1.00 77.00 234 ARG A C 1
ATOM 1844 O O . ARG A 1 234 ? -0.702 -13.458 14.419 1.00 77.00 234 ARG A O 1
ATOM 1851 N N . PHE A 1 235 ? 1.482 -13.176 14.809 1.00 83.56 235 PHE A N 1
ATOM 1852 C CA . PHE A 1 235 ? 1.363 -11.808 15.293 1.00 83.56 235 PHE A CA 1
ATOM 1853 C C . PHE A 1 235 ? 1.715 -10.829 14.180 1.00 83.56 235 PHE A C 1
ATOM 1855 O O . PHE A 1 235 ? 2.603 -11.073 13.368 1.00 83.56 235 PHE A O 1
ATOM 1862 N N . GLY A 1 236 ? 1.026 -9.697 14.154 1.00 91.06 236 GLY A N 1
ATOM 1863 C CA . GLY A 1 236 ? 1.378 -8.586 13.286 1.00 91.06 236 GLY A CA 1
ATOM 1864 C C . GLY A 1 236 ? 1.436 -7.297 14.072 1.00 91.06 236 GLY A C 1
ATOM 1865 O O . GLY A 1 236 ? 0.771 -7.148 15.100 1.00 91.06 236 GLY A O 1
ATOM 1866 N N . LEU A 1 237 ? 2.250 -6.376 13.583 1.00 93.62 237 LEU A N 1
ATOM 1867 C CA . LEU A 1 237 ? 2.472 -5.088 14.212 1.00 93.62 237 LEU A CA 1
ATOM 1868 C C . LEU A 1 237 ? 2.508 -3.998 13.145 1.00 93.62 237 LEU A C 1
ATOM 1870 O O . LEU A 1 237 ? 3.162 -4.158 12.113 1.00 93.62 237 LEU A O 1
ATOM 1874 N N . SER A 1 238 ? 1.846 -2.875 13.405 1.00 93.56 238 SER A N 1
ATOM 1875 C CA . SER A 1 238 ? 1.933 -1.708 12.533 1.00 93.56 238 SER A CA 1
ATOM 1876 C C . SER A 1 238 ? 3.368 -1.189 12.462 1.00 93.56 238 SER A C 1
ATOM 1878 O O . SER A 1 238 ? 4.008 -0.946 13.494 1.00 93.56 238 SER A O 1
ATOM 1880 N N . THR A 1 239 ? 3.866 -0.939 11.250 1.00 91.38 239 THR A N 1
ATOM 1881 C CA . THR A 1 239 ? 5.197 -0.349 11.047 1.00 91.38 239 THR A CA 1
ATOM 1882 C C . THR A 1 239 ? 5.300 1.057 11.640 1.00 91.38 239 THR A C 1
ATOM 1884 O O . THR A 1 239 ? 6.400 1.514 11.936 1.00 91.38 239 THR A O 1
ATOM 1887 N N . GLU A 1 240 ? 4.164 1.724 11.880 1.00 91.44 240 GLU A N 1
ATOM 1888 C CA . GLU A 1 240 ? 4.111 3.040 12.532 1.00 91.44 240 GLU A CA 1
ATOM 1889 C C . GLU A 1 240 ? 4.596 3.005 13.996 1.00 91.44 240 GLU A C 1
ATOM 1891 O O . GLU A 1 240 ? 4.869 4.048 14.590 1.00 91.44 240 GLU A O 1
ATOM 1896 N N . SER A 1 241 ? 4.717 1.815 14.595 1.00 91.75 241 SER A N 1
ATOM 1897 C CA . SER A 1 241 ? 5.217 1.631 15.965 1.00 91.75 241 SER A CA 1
ATOM 1898 C C . SER A 1 241 ? 6.730 1.448 16.071 1.00 91.75 241 SER A C 1
ATOM 1900 O O . SER A 1 241 ? 7.280 1.598 17.161 1.00 91.75 241 SER A O 1
ATOM 1902 N N . LEU A 1 242 ? 7.420 1.153 14.963 1.00 91.19 242 LEU A N 1
ATOM 1903 C CA . LEU A 1 242 ? 8.820 0.715 14.996 1.00 91.19 242 LEU A CA 1
ATOM 1904 C C . LEU A 1 242 ? 9.745 1.754 15.632 1.00 91.19 242 LEU A C 1
ATOM 1906 O O . LEU A 1 242 ? 10.587 1.393 16.450 1.00 91.19 242 LEU A O 1
ATOM 1910 N N . GLY A 1 243 ? 9.556 3.039 15.315 1.00 91.38 243 GLY A N 1
ATOM 1911 C CA . GLY A 1 243 ? 10.344 4.120 15.913 1.00 91.38 243 GLY A CA 1
ATOM 1912 C C . GLY A 1 243 ? 10.146 4.229 17.429 1.00 91.38 243 GLY A C 1
ATOM 1913 O O . GLY A 1 243 ? 11.118 4.319 18.176 1.00 91.38 243 GLY A O 1
ATOM 1914 N N . LEU A 1 244 ? 8.894 4.144 17.894 1.00 92.94 244 LEU A N 1
ATOM 1915 C CA . LEU A 1 244 ? 8.563 4.182 19.321 1.00 92.94 244 LEU A CA 1
ATOM 1916 C C . LEU A 1 244 ? 9.147 2.973 20.066 1.00 92.94 244 LEU A C 1
ATOM 1918 O O . LEU A 1 244 ? 9.767 3.135 21.116 1.00 92.94 244 LEU A O 1
ATOM 1922 N N . LEU A 1 245 ? 8.987 1.769 19.512 1.00 95.31 245 LEU A N 1
ATOM 1923 C CA . LEU A 1 245 ? 9.503 0.541 20.119 1.00 95.31 245 LEU A CA 1
ATOM 1924 C C . LEU A 1 245 ? 11.030 0.515 20.165 1.00 95.31 245 LEU A C 1
ATOM 1926 O O . LEU A 1 245 ? 11.594 0.128 21.187 1.00 95.31 245 LEU A O 1
ATOM 1930 N N . ALA A 1 246 ? 11.699 0.962 19.100 1.00 94.81 246 ALA A N 1
ATOM 1931 C CA . ALA A 1 246 ? 13.152 1.077 19.077 1.00 94.81 246 ALA A CA 1
ATOM 1932 C C . ALA A 1 246 ? 13.651 2.061 20.148 1.00 94.81 246 ALA A C 1
ATOM 1934 O O . ALA A 1 246 ? 14.572 1.733 20.896 1.00 94.81 246 ALA A O 1
ATOM 1935 N N . GLY A 1 247 ? 13.004 3.226 20.277 1.00 97.00 247 GLY A N 1
ATOM 1936 C CA . GLY A 1 247 ? 13.340 4.221 21.299 1.00 97.00 247 GLY A CA 1
ATOM 1937 C C . GLY A 1 247 ? 13.163 3.698 22.728 1.00 97.00 247 GLY A C 1
ATOM 1938 O O . GLY A 1 247 ? 14.080 3.802 23.546 1.00 97.00 247 GLY A O 1
ATOM 1939 N N . LEU A 1 248 ? 12.019 3.073 23.025 1.00 97.38 248 LEU A N 1
ATOM 1940 C CA . LEU A 1 248 ? 11.744 2.484 24.342 1.00 97.38 248 LEU A CA 1
ATOM 1941 C C . LEU A 1 248 ? 12.681 1.307 24.656 1.00 97.38 248 LEU A C 1
ATOM 1943 O O . LEU A 1 248 ? 13.191 1.203 25.773 1.00 97.38 248 LEU A O 1
ATOM 1947 N N . GLY A 1 249 ? 12.968 0.459 23.666 1.00 96.62 249 GLY A N 1
ATOM 1948 C CA . GLY A 1 249 ? 13.928 -0.637 23.793 1.00 96.62 249 GLY A CA 1
ATOM 1949 C C . GLY A 1 249 ? 15.344 -0.140 24.092 1.00 96.62 249 GLY A C 1
ATOM 1950 O O . GLY A 1 249 ? 15.991 -0.637 25.016 1.00 96.62 249 GLY A O 1
ATOM 1951 N N . ALA A 1 250 ? 15.809 0.891 23.380 1.00 96.62 250 ALA A N 1
ATOM 1952 C CA . ALA A 1 250 ? 17.105 1.517 23.633 1.00 96.62 250 ALA A CA 1
ATOM 1953 C C . ALA A 1 250 ? 17.178 2.132 25.041 1.00 96.62 250 ALA A C 1
ATOM 1955 O O . ALA A 1 250 ? 18.155 1.909 25.759 1.00 96.62 250 ALA A O 1
ATOM 1956 N N . ALA A 1 251 ? 16.129 2.836 25.479 1.00 96.69 251 ALA A N 1
ATOM 1957 C CA . ALA A 1 251 ? 16.046 3.384 26.833 1.00 96.69 251 ALA A CA 1
ATOM 1958 C C . ALA A 1 251 ? 16.117 2.283 27.909 1.00 96.69 251 ALA A C 1
ATOM 1960 O O . ALA A 1 251 ? 16.875 2.410 28.876 1.00 96.69 251 ALA A O 1
ATOM 1961 N N . ALA A 1 252 ? 15.394 1.173 27.720 1.00 96.44 252 ALA A N 1
ATOM 1962 C CA . ALA A 1 252 ? 15.449 0.022 28.620 1.00 96.44 252 ALA A CA 1
ATOM 1963 C C . ALA A 1 252 ? 16.864 -0.581 28.689 1.00 96.44 252 ALA A C 1
ATOM 1965 O O . ALA A 1 252 ? 17.385 -0.810 29.783 1.00 96.44 252 ALA A O 1
ATOM 1966 N N . LEU A 1 253 ? 17.526 -0.775 27.542 1.00 96.38 253 LEU A N 1
ATOM 1967 C CA . LEU A 1 253 ? 18.898 -1.289 27.481 1.00 96.38 253 LEU A CA 1
ATOM 1968 C C . LEU A 1 253 ? 19.900 -0.360 28.182 1.00 96.38 253 LEU A C 1
ATOM 1970 O O . LEU A 1 253 ? 20.747 -0.837 28.941 1.00 96.38 253 LEU A O 1
ATOM 1974 N N . LEU A 1 254 ? 19.784 0.958 27.989 1.00 96.56 254 LEU A N 1
ATOM 1975 C CA . LEU A 1 254 ? 20.644 1.949 28.643 1.00 96.56 254 LEU A CA 1
ATOM 1976 C C . LEU A 1 254 ? 20.478 1.943 30.169 1.00 96.56 254 LEU A C 1
ATOM 1978 O O . LEU A 1 254 ? 21.475 1.927 30.896 1.00 96.56 254 LEU A O 1
ATOM 1982 N N . LEU A 1 255 ? 19.240 1.908 30.672 1.00 95.75 255 LEU A N 1
ATOM 1983 C CA . LEU A 1 255 ? 18.966 1.840 32.114 1.00 95.75 255 LEU A CA 1
ATOM 1984 C C . LEU A 1 255 ? 19.431 0.513 32.725 1.00 95.75 255 LEU A C 1
ATOM 1986 O O . LEU A 1 255 ? 20.000 0.504 33.821 1.00 95.75 255 LEU A O 1
ATOM 1990 N N . LYS A 1 256 ? 19.270 -0.597 31.992 1.00 94.44 256 LYS A N 1
ATOM 1991 C CA . LYS A 1 256 ? 19.762 -1.917 32.402 1.00 94.44 256 LYS A CA 1
ATOM 1992 C C . LYS A 1 256 ? 21.289 -1.946 32.470 1.00 94.44 256 LYS A C 1
ATOM 1994 O O . LYS A 1 256 ? 21.835 -2.460 33.444 1.00 94.44 256 LYS A O 1
ATOM 1999 N N . LYS A 1 257 ? 21.984 -1.336 31.500 1.00 94.38 257 LYS A N 1
ATOM 2000 C CA . LYS A 1 257 ? 23.453 -1.195 31.505 1.00 94.38 257 LYS A CA 1
ATOM 2001 C C . LYS A 1 257 ? 23.948 -0.398 32.718 1.00 94.38 257 LYS A C 1
ATOM 2003 O O . LYS A 1 257 ? 24.978 -0.740 33.288 1.00 94.38 257 LYS A O 1
ATOM 2008 N N . LYS A 1 258 ? 23.179 0.599 33.169 1.00 94.94 258 LYS A N 1
ATOM 2009 C CA . LYS A 1 258 ? 23.423 1.346 34.419 1.00 94.94 258 LYS A CA 1
ATOM 2010 C C . LYS A 1 258 ? 23.044 0.572 35.698 1.00 94.94 258 LYS A C 1
ATOM 2012 O O . LYS A 1 258 ? 23.050 1.161 36.772 1.00 94.94 258 LYS A O 1
ATOM 2017 N N . LYS A 1 259 ? 22.688 -0.719 35.603 1.00 91.62 259 LYS A N 1
ATOM 2018 C CA . LYS A 1 259 ? 22.208 -1.577 36.708 1.00 91.62 259 LYS A CA 1
ATOM 2019 C C . LYS A 1 259 ? 20.988 -1.014 37.466 1.00 91.62 259 LYS A C 1
ATOM 2021 O O . LYS A 1 259 ? 20.695 -1.452 38.574 1.00 91.62 259 LYS A O 1
ATOM 2026 N N . SER A 1 260 ? 20.246 -0.074 36.876 1.00 92.38 260 SER A N 1
ATOM 2027 C CA . SER A 1 260 ? 19.061 0.528 37.497 1.00 92.38 260 SER A CA 1
ATOM 2028 C C . SER A 1 260 ? 17.826 -0.326 37.243 1.00 92.38 260 SER A C 1
ATOM 2030 O O . SER A 1 260 ? 17.523 -0.604 36.090 1.00 92.38 260 SER A O 1
ATOM 2032 N N . LYS A 1 261 ? 17.042 -0.665 38.276 1.00 94.44 261 LYS A N 1
ATOM 2033 C CA . LYS A 1 261 ? 15.761 -1.390 38.116 1.00 94.44 261 LYS A CA 1
ATOM 2034 C C . LYS A 1 261 ? 14.705 -0.612 37.312 1.00 94.44 261 LYS A C 1
ATOM 2036 O O . LYS A 1 261 ? 13.720 -1.201 36.878 1.00 94.44 261 LYS A O 1
ATOM 2041 N N . ALA A 1 262 ? 14.928 0.678 37.048 1.00 95.31 262 ALA A N 1
ATOM 2042 C CA . ALA A 1 262 ? 14.027 1.511 36.255 1.00 95.31 262 ALA A CA 1
ATOM 2043 C C . ALA A 1 262 ? 13.880 1.058 34.788 1.00 95.31 262 ALA A C 1
ATOM 2045 O O . ALA A 1 262 ? 12.955 1.513 34.125 1.00 95.31 262 ALA A O 1
ATOM 2046 N N . TRP A 1 263 ? 14.729 0.150 34.273 1.00 95.69 263 TRP A N 1
ATOM 2047 C CA . TRP A 1 263 ? 14.597 -0.395 32.909 1.00 95.69 263 TRP A CA 1
ATOM 2048 C C . TRP A 1 263 ? 13.264 -1.114 32.652 1.00 95.69 263 TRP A C 1
ATOM 2050 O O . TRP A 1 263 ? 12.850 -1.231 31.499 1.00 95.69 263 TRP A O 1
ATOM 2060 N N . VAL A 1 264 ? 12.580 -1.570 33.709 1.00 96.38 264 VAL A N 1
ATOM 2061 C CA . VAL A 1 264 ? 11.281 -2.251 33.610 1.00 96.38 264 VAL A CA 1
ATOM 2062 C C . VAL A 1 264 ? 10.198 -1.317 33.065 1.00 96.38 264 VAL A C 1
ATOM 2064 O O . VAL A 1 264 ? 9.377 -1.753 32.265 1.00 96.38 264 VAL A O 1
ATOM 2067 N N . ALA A 1 265 ? 10.217 -0.030 33.427 1.00 96.94 265 ALA A N 1
ATOM 2068 C CA . ALA A 1 265 ? 9.207 0.934 32.991 1.00 96.94 265 ALA A CA 1
ATOM 2069 C C . ALA A 1 265 ? 9.179 1.150 31.459 1.00 96.94 265 ALA A C 1
ATOM 2071 O O . ALA A 1 265 ? 8.124 0.932 30.861 1.00 96.94 265 ALA A O 1
ATOM 2072 N N . PRO A 1 266 ? 10.290 1.507 30.774 1.00 97.31 266 PRO A N 1
ATOM 2073 C CA . PRO A 1 266 ? 10.282 1.632 29.317 1.00 97.31 266 PRO A CA 1
ATOM 2074 C C . PRO A 1 266 ? 10.034 0.296 28.610 1.00 97.31 266 PRO A C 1
ATOM 2076 O O . PRO A 1 266 ? 9.427 0.296 27.542 1.00 97.31 266 PRO A O 1
ATOM 2079 N N . LEU A 1 267 ? 10.426 -0.844 29.194 1.00 96.50 267 LEU A N 1
ATOM 2080 C CA . LEU A 1 267 ? 10.086 -2.146 28.618 1.00 96.50 267 LEU A CA 1
ATOM 2081 C C . LEU A 1 267 ? 8.580 -2.440 28.706 1.00 96.50 267 LEU A C 1
ATOM 2083 O O . LEU A 1 267 ? 7.991 -2.896 27.728 1.00 96.50 267 LEU A O 1
ATOM 2087 N N . ALA A 1 268 ? 7.946 -2.158 29.845 1.00 97.06 268 ALA A N 1
ATOM 2088 C CA . ALA A 1 268 ? 6.502 -2.306 30.010 1.00 97.06 268 ALA A CA 1
ATOM 2089 C C . ALA A 1 268 ? 5.739 -1.387 29.044 1.00 97.06 268 ALA A C 1
ATOM 2091 O O . ALA A 1 268 ? 4.795 -1.828 28.387 1.00 97.06 268 ALA A O 1
ATOM 2092 N N . LEU A 1 269 ? 6.203 -0.143 28.876 1.00 96.56 269 LEU A N 1
ATOM 2093 C CA . LEU A 1 269 ? 5.673 0.781 27.872 1.00 96.56 269 LEU A CA 1
ATOM 2094 C C . LEU A 1 269 ? 5.867 0.257 26.445 1.00 96.56 269 LEU A C 1
ATOM 2096 O O . LEU A 1 269 ? 4.961 0.403 25.629 1.00 96.56 269 LEU A O 1
ATOM 2100 N N . ALA A 1 270 ? 7.000 -0.383 26.135 1.00 96.38 270 ALA A N 1
ATOM 2101 C CA . ALA A 1 270 ? 7.213 -1.008 24.830 1.00 96.38 270 ALA A CA 1
ATOM 2102 C C . ALA A 1 270 ? 6.217 -2.154 24.596 1.00 96.38 270 ALA A C 1
ATOM 2104 O O . ALA A 1 270 ? 5.637 -2.248 23.517 1.00 96.38 270 ALA A O 1
ATOM 2105 N N . GLY A 1 271 ? 5.955 -2.976 25.618 1.00 95.62 271 GLY A N 1
ATOM 2106 C CA . GLY A 1 271 ? 4.929 -4.020 25.570 1.00 95.62 271 GLY A CA 1
ATOM 2107 C C . GLY A 1 271 ? 3.525 -3.457 25.325 1.00 95.62 271 GLY A C 1
ATOM 2108 O O . GLY A 1 271 ? 2.827 -3.915 24.421 1.00 95.62 271 GLY A O 1
ATOM 2109 N N . ALA A 1 272 ? 3.136 -2.413 26.064 1.00 94.62 272 ALA A N 1
ATOM 2110 C CA . ALA A 1 272 ? 1.853 -1.735 25.880 1.00 94.62 272 ALA A CA 1
ATOM 2111 C C . ALA A 1 272 ? 1.732 -1.091 24.487 1.00 94.62 272 ALA A C 1
ATOM 2113 O O . ALA A 1 272 ? 0.705 -1.229 23.823 1.00 94.62 272 ALA A O 1
ATOM 2114 N N . ALA A 1 273 ? 2.797 -0.442 24.006 1.00 93.81 273 ALA A N 1
ATOM 2115 C CA . ALA A 1 273 ? 2.845 0.148 22.673 1.00 93.81 273 ALA A CA 1
ATOM 2116 C C . ALA A 1 273 ? 2.734 -0.914 21.570 1.00 93.81 273 ALA A C 1
ATOM 2118 O O . ALA A 1 273 ? 2.008 -0.694 20.599 1.00 93.81 273 ALA A O 1
ATOM 2119 N N . ALA A 1 274 ? 3.406 -2.059 21.722 1.00 94.25 274 ALA A N 1
ATOM 2120 C CA . ALA A 1 274 ? 3.319 -3.173 20.782 1.00 94.25 274 ALA A CA 1
ATOM 2121 C C . ALA A 1 274 ? 1.906 -3.774 20.753 1.00 94.25 274 ALA A C 1
ATOM 2123 O O . ALA A 1 274 ? 1.363 -4.027 19.680 1.00 94.25 274 ALA A O 1
ATOM 2124 N N . TRP A 1 275 ? 1.278 -3.943 21.919 1.00 94.31 275 TRP A N 1
ATOM 2125 C CA . TRP A 1 275 ? -0.095 -4.437 22.016 1.00 94.31 275 TRP A CA 1
ATOM 2126 C C . TRP A 1 275 ? -1.125 -3.462 21.430 1.00 94.31 275 TRP A C 1
ATOM 2128 O O . TRP A 1 275 ? -2.071 -3.891 20.768 1.00 94.31 275 TRP A O 1
ATOM 2138 N N . PHE A 1 276 ? -0.935 -2.156 21.627 1.00 93.06 276 PHE A N 1
ATOM 2139 C CA . PHE A 1 276 ? -1.791 -1.122 21.045 1.00 93.06 276 PHE A CA 1
ATOM 2140 C C . PHE A 1 276 ? -1.679 -1.083 19.511 1.00 93.06 276 PHE A C 1
ATOM 2142 O O . PHE A 1 276 ? -2.681 -1.006 18.807 1.00 93.06 276 PHE A O 1
ATOM 2149 N N . HIS A 1 277 ? -0.458 -1.185 18.978 1.00 94.50 277 HIS A N 1
ATOM 2150 C CA . HIS A 1 277 ? -0.189 -1.163 17.535 1.00 94.50 277 HIS A CA 1
ATOM 2151 C C . HIS A 1 277 ? -0.311 -2.541 16.868 1.00 94.50 277 HIS A C 1
ATOM 2153 O O . HIS A 1 277 ? 0.159 -2.721 15.738 1.00 94.50 277 HIS A O 1
ATOM 2159 N N . ARG A 1 278 ? -0.903 -3.524 17.555 1.00 94.81 278 ARG A N 1
ATOM 2160 C CA . ARG A 1 278 ? -1.077 -4.870 17.013 1.00 94.81 278 ARG A CA 1
ATOM 2161 C C . ARG A 1 278 ? -1.970 -4.844 15.777 1.00 94.81 278 ARG A C 1
ATOM 2163 O O . ARG A 1 278 ? -2.943 -4.101 15.697 1.00 94.81 278 ARG A O 1
ATOM 2170 N N . ASP A 1 279 ? -1.654 -5.721 14.844 1.00 93.81 279 ASP A N 1
ATOM 2171 C CA . ASP A 1 279 ? -2.386 -5.920 13.602 1.00 93.81 279 ASP A CA 1
ATOM 2172 C C . ASP A 1 279 ? -2.515 -7.429 13.347 1.00 93.81 279 ASP A C 1
ATOM 2174 O O . ASP A 1 279 ? -1.696 -8.020 12.622 1.00 93.81 279 ASP A O 1
ATOM 2178 N N . PRO A 1 280 ? -3.479 -8.087 14.018 1.00 90.62 280 PRO A N 1
ATOM 2179 C CA . PRO A 1 280 ? -3.677 -9.521 13.882 1.00 90.62 280 PRO A CA 1
ATOM 2180 C C . PRO A 1 280 ? -3.990 -9.881 12.429 1.00 90.62 280 PRO A C 1
ATOM 2182 O O . PRO A 1 280 ? -4.575 -9.096 11.677 1.00 90.62 280 PRO A O 1
ATOM 2185 N N . GLU A 1 281 ? -3.574 -11.079 12.029 1.00 86.31 281 GLU A N 1
ATOM 2186 C CA . GLU A 1 281 ? -3.977 -11.626 10.741 1.00 86.31 281 GLU A CA 1
ATOM 2187 C C . GLU A 1 281 ? -5.495 -11.822 10.710 1.00 86.31 281 GLU A C 1
ATOM 2189 O O . GLU A 1 281 ? -6.109 -12.183 11.715 1.00 86.31 281 GLU A O 1
ATOM 2194 N N . ARG A 1 282 ? -6.105 -11.496 9.570 1.00 85.88 282 ARG A N 1
ATOM 2195 C CA . ARG A 1 282 ? -7.548 -11.592 9.369 1.00 85.88 282 ARG A CA 1
ATOM 2196 C C . ARG A 1 282 ? -7.813 -12.125 7.984 1.00 85.88 282 ARG A C 1
ATOM 2198 O O . ARG A 1 282 ? -7.351 -11.536 7.008 1.00 85.88 282 ARG A O 1
ATOM 2205 N N . GLU A 1 283 ? -8.614 -13.173 7.924 1.00 81.25 283 GLU A N 1
ATOM 2206 C CA . GLU A 1 283 ? -9.286 -13.546 6.693 1.00 81.25 283 GLU A CA 1
ATOM 2207 C C . GLU A 1 283 ? -10.448 -12.580 6.478 1.00 81.25 283 GLU A C 1
ATOM 2209 O O . GLU A 1 283 ? -11.362 -12.483 7.304 1.00 81.25 283 GLU A O 1
ATOM 2214 N N . VAL A 1 284 ? -10.376 -11.831 5.382 1.00 79.81 284 VAL A N 1
ATOM 2215 C CA . VAL A 1 284 ? -11.490 -11.028 4.889 1.00 79.81 284 VAL A CA 1
ATOM 2216 C C . VAL A 1 284 ? -12.136 -11.822 3.768 1.00 79.81 284 VAL A C 1
ATOM 2218 O O . VAL A 1 284 ? -11.502 -12.088 2.748 1.00 79.81 284 VAL A O 1
ATOM 2221 N N . ARG A 1 285 ? -13.402 -12.192 3.952 1.00 80.31 285 ARG A N 1
ATOM 2222 C CA . ARG A 1 285 ? -14.209 -12.790 2.888 1.00 80.31 285 ARG A CA 1
ATOM 2223 C C . ARG A 1 285 ? -14.866 -11.660 2.112 1.00 80.31 285 ARG A C 1
ATOM 2225 O O . ARG A 1 285 ? -15.796 -11.037 2.624 1.00 80.31 285 ARG A O 1
ATOM 2232 N N . ALA A 1 286 ? -14.348 -11.376 0.920 1.00 79.25 286 ALA A N 1
ATOM 2233 C CA . ALA A 1 286 ? -14.946 -10.385 0.038 1.00 79.25 286 ALA A CA 1
ATOM 2234 C C . ALA A 1 286 ? -16.408 -10.767 -0.243 1.00 79.25 286 ALA A C 1
ATOM 2236 O O . ALA A 1 286 ? -16.704 -11.908 -0.596 1.00 79.25 286 ALA A O 1
ATOM 2237 N N . ASN A 1 287 ? -17.310 -9.818 -0.038 1.00 86.69 287 ASN A N 1
ATOM 2238 C CA . ASN A 1 287 ? -18.735 -9.957 -0.260 1.00 86.69 287 ASN A CA 1
ATOM 2239 C C . ASN A 1 287 ? -19.244 -8.646 -0.860 1.00 86.69 287 ASN A C 1
ATOM 2241 O O . ASN 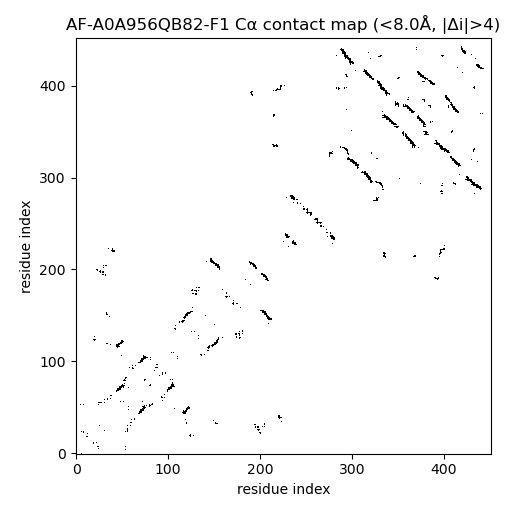A 1 287 ? -19.299 -7.615 -0.189 1.00 86.69 287 ASN A O 1
ATOM 2245 N N . THR A 1 288 ? -19.605 -8.703 -2.138 1.00 87.50 288 THR A N 1
ATOM 2246 C CA . THR A 1 288 ? -20.067 -7.543 -2.905 1.00 87.50 288 THR A CA 1
ATOM 2247 C C . THR A 1 288 ? -21.435 -7.037 -2.454 1.00 87.50 288 THR A C 1
ATOM 2249 O O . THR A 1 288 ? -21.779 -5.908 -2.761 1.00 87.50 288 THR A O 1
ATOM 2252 N N . ALA A 1 289 ? -22.194 -7.816 -1.676 1.00 91.88 289 ALA A N 1
ATOM 2253 C CA . ALA A 1 289 ? -23.534 -7.453 -1.220 1.00 91.88 289 ALA A CA 1
ATOM 2254 C C . ALA A 1 289 ? -23.563 -6.707 0.126 1.00 91.88 289 ALA A C 1
ATOM 2256 O O . ALA A 1 289 ? -24.644 -6.370 0.609 1.00 91.88 289 ALA A O 1
ATOM 2257 N N . VAL A 1 290 ? -22.419 -6.483 0.783 1.00 95.00 290 VAL A N 1
ATOM 2258 C CA . VAL A 1 290 ? -22.371 -5.819 2.097 1.00 95.00 290 VAL A CA 1
ATOM 2259 C C . VAL A 1 290 ? -21.233 -4.813 2.190 1.00 95.00 290 VAL A C 1
ATOM 2261 O O . VAL A 1 290 ? -20.178 -4.989 1.585 1.00 95.00 290 VAL A O 1
ATOM 2264 N N . ALA A 1 291 ? -21.416 -3.795 3.026 1.00 96.81 291 ALA A N 1
ATOM 2265 C CA . ALA A 1 291 ? -20.334 -2.949 3.514 1.00 96.81 291 ALA A CA 1
ATOM 2266 C C . ALA A 1 291 ? -19.906 -3.429 4.909 1.00 96.81 291 ALA A C 1
ATOM 2268 O O . ALA A 1 291 ? -20.733 -3.525 5.818 1.00 96.81 291 ALA A O 1
ATOM 2269 N N . TYR A 1 292 ? -18.620 -3.731 5.099 1.00 97.12 292 TYR A N 1
ATOM 2270 C CA . TYR A 1 292 ? -18.080 -4.133 6.401 1.00 97.12 292 TYR A CA 1
ATOM 2271 C C . TYR A 1 292 ? -17.711 -2.938 7.280 1.00 97.12 292 TYR A C 1
ATOM 2273 O O . TYR A 1 292 ? -17.509 -1.822 6.806 1.00 97.12 292 TYR A O 1
ATOM 2281 N N . SER A 1 293 ? -17.534 -3.192 8.577 1.00 97.88 293 SER A N 1
ATOM 2282 C CA . SER A 1 293 ? -16.986 -2.190 9.483 1.00 97.88 293 SER A CA 1
ATOM 2283 C C . SER A 1 293 ? -15.593 -1.747 9.042 1.00 97.88 293 SER A C 1
ATOM 2285 O O . SER A 1 293 ? -14.746 -2.575 8.692 1.00 97.88 293 SER A O 1
ATOM 2287 N N . ALA A 1 294 ? -15.338 -0.440 9.114 1.00 97.75 294 ALA A N 1
ATOM 2288 C CA . ALA A 1 294 ? -14.017 0.133 8.871 1.00 97.75 294 ALA A CA 1
ATOM 2289 C C . ALA A 1 294 ? -13.074 0.019 10.081 1.00 97.75 294 ALA A C 1
ATOM 2291 O O . ALA A 1 294 ? -11.867 0.238 9.949 1.00 97.75 294 ALA A O 1
ATOM 2292 N N . ALA A 1 295 ? -13.614 -0.291 11.261 1.00 96.94 295 ALA A N 1
ATOM 2293 C CA . ALA A 1 295 ? -12.913 -0.251 12.540 1.00 96.94 295 ALA A CA 1
ATOM 2294 C C . ALA A 1 295 ? -13.367 -1.372 13.486 1.00 96.94 295 ALA A C 1
ATOM 2296 O O . ALA A 1 295 ? -14.495 -1.862 13.400 1.00 96.94 295 ALA A O 1
ATOM 2297 N N . ASP A 1 296 ? -12.484 -1.766 14.401 1.00 97.38 296 ASP A N 1
ATOM 2298 C CA . ASP A 1 296 ? -12.861 -2.581 15.554 1.00 97.38 296 ASP A CA 1
ATOM 2299 C C . ASP A 1 296 ? -13.398 -1.674 16.645 1.00 97.38 296 ASP A C 1
ATOM 2301 O O . ASP A 1 296 ? -12.752 -0.684 16.979 1.00 97.38 296 ASP A O 1
ATOM 2305 N N . GLY A 1 297 ? -14.516 -2.024 17.263 1.00 97.25 297 GLY A N 1
ATOM 2306 C CA . GLY A 1 297 ? -15.013 -1.204 18.353 1.00 97.25 297 GLY A CA 1
ATOM 2307 C C . GLY A 1 297 ? -16.472 -1.426 18.668 1.00 97.25 297 GLY A C 1
ATOM 2308 O O . GLY A 1 297 ? -16.992 -2.537 18.544 1.00 97.25 297 GLY A O 1
ATOM 2309 N N . ARG A 1 298 ? -17.117 -0.349 19.111 1.00 98.00 298 ARG A N 1
ATOM 2310 C CA . ARG A 1 298 ? -18.540 -0.311 19.441 1.00 98.00 298 ARG A CA 1
ATOM 2311 C C . ARG A 1 298 ? -19.259 0.721 18.583 1.00 98.00 298 ARG A C 1
ATOM 2313 O O . ARG A 1 298 ? -18.775 1.846 18.469 1.00 98.00 298 ARG A O 1
ATOM 2320 N N . VAL A 1 299 ? -20.408 0.359 18.022 1.00 98.38 299 VAL A N 1
ATOM 2321 C CA . VAL A 1 299 ? -21.289 1.313 17.339 1.00 98.38 299 VAL A CA 1
ATOM 2322 C C . VAL A 1 299 ? -21.826 2.303 18.373 1.00 98.38 299 VAL A C 1
ATOM 2324 O O . VAL A 1 299 ? -22.413 1.896 19.374 1.00 98.38 299 VAL A O 1
ATOM 2327 N N . LEU A 1 300 ? -21.584 3.594 18.158 1.00 96.12 300 LEU A N 1
ATOM 2328 C CA . LEU A 1 300 ? -22.114 4.684 18.980 1.00 96.12 300 LEU A CA 1
ATOM 2329 C C . LEU A 1 300 ? -23.453 5.208 18.475 1.00 96.12 300 LEU A C 1
ATOM 2331 O O . LEU A 1 300 ? -24.179 5.825 19.236 1.00 96.12 300 LEU A O 1
ATOM 2335 N N . GLY A 1 301 ? -23.740 5.033 17.190 1.00 95.81 301 GLY A N 1
ATOM 2336 C CA . GLY A 1 301 ? -24.943 5.578 16.591 1.00 95.81 301 GLY A CA 1
ATOM 2337 C C . GLY A 1 301 ? -25.025 5.276 15.105 1.00 95.81 301 GLY A C 1
ATOM 2338 O O . GLY A 1 301 ? -24.011 5.034 14.438 1.00 95.81 301 GLY A O 1
ATOM 2339 N N . VAL A 1 302 ? -26.262 5.293 14.621 1.00 97.81 302 VAL A N 1
ATOM 2340 C CA . VAL A 1 302 ? -26.635 5.205 13.213 1.00 97.81 302 VAL A CA 1
ATOM 2341 C C . VAL A 1 302 ? -27.532 6.404 12.936 1.00 97.81 302 VAL A C 1
ATOM 2343 O O . VAL A 1 302 ? -28.624 6.506 13.488 1.00 97.81 302 VAL A O 1
ATOM 2346 N N . GLU A 1 303 ? -27.064 7.331 12.111 1.00 96.69 303 GLU A N 1
ATOM 2347 C CA . GLU A 1 303 ? -27.749 8.600 11.857 1.00 96.69 303 GLU A CA 1
ATOM 2348 C C . GLU A 1 303 ? -27.950 8.821 10.362 1.00 96.69 303 GLU A C 1
ATOM 2350 O O . GLU A 1 303 ? -27.031 8.614 9.571 1.00 96.69 303 GLU A O 1
ATOM 2355 N N . ARG A 1 304 ? -29.130 9.307 9.971 1.00 97.25 304 ARG A N 1
ATOM 2356 C CA . ARG A 1 304 ? -29.383 9.807 8.615 1.00 97.25 304 ARG A CA 1
ATOM 2357 C C . ARG A 1 304 ? -29.097 11.306 8.570 1.00 97.25 304 ARG A C 1
ATOM 2359 O O . ARG A 1 304 ? -29.653 12.056 9.367 1.00 97.25 304 ARG A O 1
ATOM 2366 N N . LEU A 1 305 ? -28.238 11.744 7.655 1.00 96.50 305 LEU A N 1
ATOM 2367 C CA . LEU A 1 305 ? -27.813 13.142 7.536 1.00 96.50 305 LEU A CA 1
ATOM 2368 C C . LEU A 1 305 ? -27.448 13.512 6.098 1.00 96.50 305 LEU A C 1
ATOM 2370 O O . LEU A 1 305 ? -27.233 12.642 5.261 1.00 96.50 305 LEU A O 1
ATOM 2374 N N . ARG A 1 306 ? -27.287 14.809 5.830 1.00 95.25 306 ARG A N 1
ATOM 2375 C CA . ARG A 1 306 ? -26.629 15.311 4.615 1.00 95.25 306 ARG A CA 1
ATOM 2376 C C . ARG A 1 306 ? -25.228 15.794 4.947 1.00 95.25 306 ARG A C 1
ATOM 2378 O O . ARG A 1 306 ? -25.016 16.380 6.008 1.00 95.25 306 ARG A O 1
ATOM 2385 N N . HIS A 1 307 ? -24.275 15.545 4.054 1.00 93.12 307 HIS A N 1
ATOM 2386 C CA . HIS A 1 307 ? -22.881 15.914 4.274 1.00 93.12 307 HIS A CA 1
ATOM 2387 C C . HIS A 1 307 ? -22.420 16.943 3.231 1.00 93.12 307 HIS A C 1
ATOM 2389 O O . HIS A 1 307 ? -22.422 16.617 2.044 1.00 93.12 307 HIS A O 1
ATOM 2395 N N . PRO A 1 308 ? -21.922 18.129 3.636 1.00 89.56 308 PRO A N 1
ATOM 2396 C CA . PRO A 1 308 ? -21.657 19.247 2.721 1.00 89.56 308 PRO A CA 1
ATOM 2397 C C . PRO A 1 308 ? -20.745 18.928 1.528 1.00 89.56 308 PRO A C 1
ATOM 2399 O O . PRO A 1 308 ? -20.865 19.542 0.476 1.00 89.56 308 PRO A O 1
ATOM 2402 N N . ARG A 1 309 ? -19.809 17.981 1.690 1.00 92.75 309 ARG A N 1
ATOM 2403 C CA . ARG A 1 309 ? -18.840 17.590 0.645 1.00 92.75 309 ARG A CA 1
ATOM 2404 C C . ARG A 1 309 ? -19.125 16.254 -0.045 1.00 92.75 309 ARG A C 1
ATOM 2406 O O . ARG A 1 309 ? -18.417 15.912 -0.984 1.00 92.75 309 ARG A O 1
ATOM 2413 N N . LEU A 1 310 ? -20.118 15.485 0.415 1.00 92.50 310 LEU A N 1
ATOM 2414 C CA . LEU A 1 310 ? -20.444 14.185 -0.198 1.00 92.50 310 LEU A CA 1
ATOM 2415 C C . LEU A 1 310 ? -21.614 14.268 -1.190 1.00 92.50 310 LEU A C 1
ATOM 2417 O O . LEU A 1 310 ? -21.910 13.271 -1.848 1.00 92.50 310 LEU A O 1
ATOM 2421 N N . GLY A 1 311 ? -22.232 15.443 -1.325 1.00 90.06 311 GLY A N 1
ATOM 2422 C CA . GLY A 1 311 ? -23.389 15.706 -2.181 1.00 90.06 311 GLY A CA 1
ATOM 2423 C C . GLY A 1 311 ? -24.669 15.952 -1.377 1.00 90.06 311 GLY A C 1
ATOM 2424 O O . GLY A 1 311 ? -24.683 15.810 -0.153 1.00 90.06 311 GLY A O 1
ATOM 2425 N N . ASP A 1 312 ? -25.736 16.330 -2.081 1.00 90.25 312 ASP A N 1
ATOM 2426 C CA . ASP A 1 312 ? -27.011 16.764 -1.487 1.00 90.25 312 ASP A CA 1
ATOM 2427 C C . ASP A 1 312 ? -27.948 15.613 -1.086 1.00 90.25 312 ASP A C 1
ATOM 2429 O O . ASP A 1 312 ? -28.990 15.840 -0.465 1.00 90.25 312 ASP A O 1
ATOM 2433 N N . GLN A 1 313 ? -27.592 14.377 -1.432 1.00 93.62 313 GLN A N 1
ATOM 2434 C CA . GLN A 1 313 ? -28.330 13.178 -1.055 1.00 93.62 313 GLN A CA 1
ATOM 2435 C C . GLN A 1 313 ? -28.200 12.859 0.440 1.00 93.62 313 GLN A C 1
ATOM 2437 O O . GLN A 1 313 ? -27.258 13.276 1.120 1.00 93.62 313 GLN A O 1
ATOM 2442 N N . ASP A 1 314 ? -29.142 12.066 0.948 1.00 96.69 314 ASP A N 1
ATOM 2443 C CA . ASP A 1 314 ? -29.096 11.586 2.324 1.00 96.69 314 ASP A CA 1
ATOM 2444 C C . ASP A 1 314 ? -28.104 10.423 2.467 1.00 96.69 314 ASP A C 1
ATOM 2446 O O . ASP A 1 314 ? -28.084 9.477 1.677 1.00 96.69 314 ASP A O 1
ATOM 2450 N N . TRP A 1 315 ? -27.322 10.470 3.535 1.00 97.75 315 TRP A N 1
ATOM 2451 C CA . TRP A 1 315 ? -26.340 9.469 3.919 1.00 97.75 315 TRP A CA 1
ATOM 2452 C C . TRP A 1 315 ? -26.716 8.856 5.261 1.00 97.75 315 TRP A C 1
ATOM 2454 O O . TRP A 1 315 ? -27.126 9.561 6.183 1.00 97.75 315 TRP A O 1
ATOM 2464 N N . ILE A 1 316 ? -26.507 7.553 5.400 1.00 98.06 316 ILE A N 1
ATOM 2465 C CA . ILE A 1 316 ? -26.423 6.889 6.695 1.00 98.06 316 ILE A CA 1
ATOM 2466 C C . ILE A 1 316 ? -24.981 6.972 7.177 1.00 98.06 316 ILE A C 1
ATOM 2468 O O . ILE A 1 316 ? -24.073 6.460 6.521 1.00 98.06 316 ILE A O 1
ATOM 2472 N N . ARG A 1 317 ? -24.778 7.595 8.336 1.00 98.12 317 ARG A N 1
ATOM 2473 C CA . ARG A 1 317 ? -23.523 7.602 9.081 1.00 98.12 317 ARG A CA 1
ATOM 2474 C C . ARG A 1 317 ? -23.592 6.567 10.198 1.00 98.12 317 ARG A C 1
ATOM 2476 O O . ARG A 1 317 ? -24.446 6.664 11.073 1.00 98.12 317 ARG A O 1
ATOM 2483 N N . ILE A 1 318 ? -22.654 5.627 10.195 1.00 98.44 318 ILE A N 1
ATOM 2484 C CA . ILE A 1 318 ? -22.469 4.626 11.249 1.00 98.44 318 ILE A CA 1
ATOM 2485 C C . ILE A 1 318 ? -21.162 4.942 11.971 1.00 98.44 318 ILE A C 1
ATOM 2487 O O . ILE A 1 318 ? -20.078 4.841 11.393 1.00 98.44 318 ILE A O 1
ATOM 2491 N N . ASN A 1 319 ? -21.265 5.354 13.231 1.00 95.94 319 ASN A N 1
ATOM 2492 C CA . ASN A 1 319 ? -20.138 5.818 14.034 1.00 95.94 319 ASN A CA 1
ATOM 2493 C C . ASN A 1 319 ? -19.587 4.673 14.888 1.00 95.94 319 ASN A C 1
ATOM 2495 O O . ASN A 1 319 ? -20.290 4.170 15.761 1.00 95.94 319 ASN A O 1
ATOM 2499 N N . VAL A 1 320 ? -18.325 4.288 14.703 1.00 97.75 320 VAL A N 1
ATOM 2500 C CA . VAL A 1 320 ? -17.676 3.231 15.496 1.00 97.75 320 VAL A CA 1
ATOM 2501 C C . VAL A 1 320 ? -16.608 3.842 16.394 1.00 97.75 320 VAL A C 1
ATOM 2503 O O . VAL A 1 320 ? -15.663 4.466 15.912 1.00 97.75 320 VAL A O 1
ATOM 2506 N N . PHE A 1 321 ? -16.741 3.656 17.706 1.00 96.00 321 PHE A N 1
ATOM 2507 C CA . PHE A 1 321 ? -15.741 4.049 18.696 1.00 96.00 321 PHE A CA 1
ATOM 2508 C C . PHE A 1 321 ? -14.747 2.925 18.957 1.00 96.00 321 PHE A C 1
ATOM 2510 O O . PHE A 1 321 ? -15.143 1.813 19.311 1.00 96.00 321 PHE A O 1
ATOM 2517 N N . LEU A 1 322 ? -13.462 3.255 18.846 1.00 94.50 322 LEU A N 1
ATOM 2518 C CA . LEU A 1 322 ? -12.349 2.358 19.111 1.00 94.50 322 LEU A CA 1
ATOM 2519 C C . LEU A 1 322 ? -11.775 2.704 20.488 1.00 94.50 322 LEU A C 1
ATOM 2521 O O . LEU A 1 322 ? -11.127 3.742 20.675 1.00 94.50 322 LEU A O 1
ATOM 2525 N N . SER A 1 323 ? -12.015 1.837 21.467 1.00 91.62 323 SER A N 1
ATOM 2526 C CA . SER A 1 323 ? -11.393 1.941 22.786 1.00 91.62 323 SER A CA 1
ATOM 2527 C C . SER A 1 323 ? -9.897 1.627 22.698 1.00 91.62 323 SER A C 1
ATOM 2529 O O . SER A 1 323 ? -9.442 0.990 21.753 1.00 91.62 323 SER A O 1
ATOM 2531 N N . LEU A 1 324 ? -9.118 1.994 23.724 1.00 88.75 324 LEU A N 1
ATOM 2532 C CA . LEU A 1 324 ? -7.679 1.685 23.789 1.00 88.75 324 LEU A CA 1
ATOM 2533 C C . LEU A 1 324 ? -7.364 0.194 23.617 1.00 88.75 324 LEU A C 1
ATOM 2535 O O . LEU A 1 324 ? -6.254 -0.148 23.210 1.00 88.75 324 LEU A O 1
ATOM 2539 N N . GLY A 1 325 ? -8.325 -0.671 23.948 1.00 90.94 325 GLY A N 1
ATOM 2540 C CA . GLY A 1 325 ? -8.169 -2.106 23.819 1.00 90.94 325 GLY A CA 1
ATOM 2541 C C . GLY A 1 325 ? -8.492 -2.680 22.452 1.00 90.94 325 GLY A C 1
ATOM 2542 O O . GLY A 1 325 ? -8.144 -3.833 22.210 1.00 90.94 325 GLY A O 1
ATOM 2543 N N . ASP A 1 326 ? -9.093 -1.912 21.550 1.00 94.94 326 ASP A N 1
ATOM 2544 C CA . ASP A 1 326 ? -9.456 -2.376 20.214 1.00 94.94 326 ASP A CA 1
ATOM 2545 C C . ASP A 1 326 ? -8.260 -2.301 19.244 1.00 94.94 326 ASP A C 1
ATOM 2547 O O . ASP A 1 326 ? -7.227 -1.676 19.519 1.00 94.94 326 ASP A O 1
ATOM 2551 N N . VAL A 1 327 ? -8.358 -2.985 18.102 1.00 95.12 327 VAL A N 1
ATOM 2552 C CA . VAL A 1 327 ? -7.356 -2.851 17.037 1.00 95.12 327 VAL A CA 1
ATOM 2553 C C . VAL A 1 327 ? -7.607 -1.552 16.288 1.00 95.12 327 VAL A C 1
ATOM 2555 O O . VAL A 1 327 ? -8.688 -1.304 15.774 1.00 95.12 327 VAL A O 1
ATOM 2558 N N . HIS A 1 328 ? -6.564 -0.741 16.186 1.00 95.06 328 HIS A N 1
ATOM 2559 C CA . HIS A 1 328 ? -6.649 0.616 15.657 1.00 95.06 328 HIS A CA 1
ATOM 2560 C C . HIS A 1 328 ? -6.329 0.728 14.156 1.00 95.06 328 HIS A C 1
ATOM 2562 O O . HIS A 1 328 ? -6.215 1.828 13.617 1.00 95.06 328 HIS A O 1
ATOM 2568 N N . ILE A 1 329 ? -6.152 -0.412 13.483 1.00 95.62 329 ILE A N 1
ATOM 2569 C CA . ILE A 1 329 ? -6.002 -0.491 12.030 1.00 95.62 329 ILE A CA 1
ATOM 2570 C C . ILE A 1 329 ? -7.374 -0.358 11.379 1.00 95.62 329 ILE A C 1
ATOM 2572 O O . ILE A 1 329 ? -8.277 -1.143 11.666 1.00 95.62 329 ILE A O 1
ATOM 2576 N N . ASN A 1 330 ? -7.498 0.592 10.456 1.00 96.81 330 ASN A N 1
ATOM 2577 C CA . ASN A 1 330 ? -8.711 0.802 9.686 1.00 96.81 330 ASN A CA 1
ATOM 2578 C C . ASN A 1 330 ? -8.660 0.058 8.347 1.00 96.81 330 ASN A C 1
ATOM 2580 O O . ASN A 1 330 ? -7.614 -0.018 7.686 1.00 96.81 330 ASN A O 1
ATOM 2584 N N . ARG A 1 331 ? -9.808 -0.492 7.948 1.00 96.44 331 ARG A N 1
ATOM 2585 C CA . ARG A 1 331 ? -9.961 -1.331 6.753 1.00 96.44 331 ARG A CA 1
ATOM 2586 C C . ARG A 1 331 ? -11.084 -0.833 5.852 1.00 96.44 331 ARG A C 1
ATOM 2588 O O . ARG A 1 331 ? -12.031 -0.230 6.334 1.00 96.44 331 ARG A O 1
ATOM 2595 N N . SER A 1 332 ? -10.961 -1.073 4.552 1.00 97.06 332 SER A N 1
ATOM 2596 C CA . SER A 1 332 ? -11.933 -0.611 3.561 1.00 97.06 332 SER A CA 1
ATOM 2597 C C . SER A 1 332 ? -13.288 -1.317 3.747 1.00 97.06 332 SER A C 1
ATOM 2599 O O . SER A 1 332 ? -13.306 -2.551 3.719 1.00 97.06 332 SER A O 1
ATOM 2601 N N . PRO A 1 333 ? -14.417 -0.599 3.920 1.00 97.12 333 PRO A N 1
ATOM 2602 C CA . PRO A 1 333 ? -15.751 -1.210 4.029 1.00 97.12 333 PRO A CA 1
ATOM 2603 C C . PRO A 1 333 ? -16.191 -1.979 2.787 1.00 97.12 333 PRO A C 1
ATOM 2605 O O . PRO A 1 333 ? -16.843 -3.018 2.893 1.00 97.12 333 PRO A O 1
ATOM 2608 N N . ILE A 1 334 ? -15.821 -1.462 1.617 1.00 96.44 334 ILE A N 1
ATOM 2609 C CA . ILE A 1 334 ? -16.158 -1.990 0.293 1.00 96.44 334 ILE A CA 1
ATOM 2610 C C . ILE A 1 334 ? -14.884 -2.137 -0.544 1.00 96.44 334 ILE A C 1
ATOM 2612 O O . ILE A 1 334 ? -13.842 -1.568 -0.203 1.00 96.44 334 ILE A O 1
ATOM 2616 N N . ALA A 1 335 ? -14.952 -2.912 -1.625 1.00 95.81 335 ALA A N 1
ATOM 2617 C CA . ALA A 1 335 ? -13.930 -2.861 -2.666 1.00 95.81 335 ALA A CA 1
ATOM 2618 C C . ALA A 1 335 ? -14.235 -1.682 -3.599 1.00 95.81 335 ALA A C 1
ATOM 2620 O O . ALA A 1 335 ? -15.400 -1.432 -3.905 1.00 95.81 335 ALA A O 1
ATOM 2621 N N . GLY A 1 336 ? -13.211 -0.955 -4.038 1.00 96.12 336 GLY A N 1
ATOM 2622 C CA . GLY A 1 336 ? -13.413 0.156 -4.960 1.00 96.12 336 GLY A CA 1
ATOM 2623 C C . GLY A 1 336 ? -12.183 1.027 -5.183 1.00 96.12 336 GLY A C 1
ATOM 2624 O O . GLY A 1 336 ? -11.085 0.739 -4.696 1.00 96.12 336 GLY A O 1
ATOM 2625 N N . LYS A 1 337 ? -12.382 2.118 -5.923 1.00 97.00 337 LYS A N 1
ATOM 2626 C CA . LYS A 1 337 ? -11.364 3.131 -6.214 1.00 97.00 337 LYS A CA 1
ATOM 2627 C C . LYS A 1 337 ? -11.480 4.299 -5.242 1.00 97.00 337 LYS A C 1
ATOM 2629 O O . LYS A 1 337 ? -12.558 4.858 -5.076 1.00 97.00 337 LYS A O 1
ATOM 2634 N N . VAL A 1 338 ? -10.368 4.726 -4.650 1.00 97.56 338 VAL A N 1
ATOM 2635 C CA . VAL A 1 338 ? -10.325 5.970 -3.869 1.00 97.56 338 VAL A CA 1
ATOM 2636 C C . VAL A 1 338 ? -10.428 7.152 -4.833 1.00 97.56 338 VAL A C 1
ATOM 2638 O O . VAL A 1 338 ? -9.472 7.466 -5.540 1.00 97.56 338 VAL A O 1
ATOM 2641 N N . VAL A 1 339 ? -11.589 7.800 -4.891 1.00 96.38 339 VAL A N 1
ATOM 2642 C CA . VAL A 1 339 ? -11.866 8.909 -5.823 1.00 96.38 339 VAL A CA 1
ATOM 2643 C C . VAL A 1 339 ? -11.622 10.279 -5.209 1.00 96.38 339 VAL A C 1
ATOM 2645 O O . VAL A 1 339 ? -11.355 11.238 -5.935 1.00 96.38 339 VAL A O 1
ATOM 2648 N N . ASP A 1 340 ? -11.662 10.375 -3.882 1.00 96.44 340 ASP A N 1
ATOM 2649 C CA . ASP A 1 340 ? -11.377 11.617 -3.179 1.00 96.44 340 ASP A CA 1
ATOM 2650 C C . ASP A 1 340 ? -10.791 11.368 -1.788 1.00 96.44 340 ASP A C 1
ATOM 2652 O O . ASP A 1 340 ? -10.987 10.302 -1.195 1.00 96.44 340 ASP A O 1
ATOM 2656 N N . LYS A 1 341 ? -10.063 12.361 -1.279 1.00 96.19 341 LYS A N 1
ATOM 2657 C CA . LYS A 1 341 ? -9.577 12.402 0.098 1.00 96.19 341 LYS A CA 1
ATOM 2658 C C . LYS A 1 341 ? -9.361 13.846 0.534 1.00 96.19 341 LYS A C 1
ATOM 2660 O O . LYS A 1 341 ? -8.819 14.650 -0.223 1.00 96.19 341 LYS A O 1
ATOM 2665 N N . TRP A 1 342 ? -9.720 14.170 1.768 1.00 96.38 342 TRP A N 1
ATOM 2666 C CA . TRP A 1 342 ? -9.456 15.492 2.333 1.00 96.38 342 TRP A CA 1
ATOM 2667 C C . TRP A 1 342 ? -9.315 15.438 3.848 1.00 96.38 342 TRP A C 1
ATOM 2669 O O . TRP A 1 342 ? -9.621 14.436 4.496 1.00 96.38 342 TRP A O 1
ATOM 2679 N N . GLU A 1 343 ? -8.846 16.548 4.402 1.00 95.31 343 GLU A N 1
ATOM 2680 C CA . GLU A 1 343 ? -8.743 16.768 5.837 1.00 95.31 343 GLU A CA 1
ATOM 2681 C C . GLU A 1 343 ? -9.735 17.859 6.244 1.00 95.31 343 GLU A C 1
ATOM 2683 O O . GLU A 1 343 ? -9.919 18.843 5.522 1.00 95.31 343 GLU A O 1
ATOM 2688 N N . GLU A 1 344 ? -10.380 17.678 7.391 1.00 93.94 344 GLU A N 1
ATOM 2689 C CA . GLU A 1 344 ? -11.188 18.705 8.042 1.00 93.94 344 GLU A CA 1
ATOM 2690 C C . GLU A 1 344 ? -10.525 19.054 9.377 1.00 93.94 344 GLU A C 1
ATOM 2692 O O . GLU A 1 344 ? -10.424 18.182 10.251 1.00 93.94 344 GLU A O 1
ATOM 2697 N N . PRO A 1 345 ? -10.037 20.298 9.549 1.00 90.75 345 PRO A N 1
ATOM 2698 C CA . PRO A 1 345 ? -9.493 20.737 10.823 1.00 90.75 345 PRO A CA 1
ATOM 2699 C C . PRO A 1 345 ? -10.612 20.812 11.865 1.00 90.75 345 PRO A C 1
ATOM 2701 O O . PRO A 1 345 ? -11.762 21.107 11.542 1.00 90.75 345 PRO A O 1
ATOM 2704 N N . GLY A 1 346 ? -10.274 20.571 13.128 1.00 89.81 346 GLY A N 1
ATOM 2705 C CA . GLY A 1 346 ? -11.278 20.515 14.179 1.00 89.81 346 GLY A CA 1
ATOM 2706 C C . GLY A 1 346 ? -10.704 20.403 15.584 1.00 89.81 346 GLY A C 1
ATOM 2707 O O . GLY A 1 346 ? -9.500 20.541 15.804 1.00 89.81 346 GLY A O 1
ATOM 2708 N N . GLY A 1 347 ? -11.602 20.173 16.541 1.00 87.19 347 GLY A N 1
ATOM 2709 C CA . GLY A 1 347 ? -11.271 19.988 17.951 1.00 87.19 347 GLY A CA 1
ATOM 2710 C C . GLY A 1 347 ? -10.743 18.590 18.293 1.00 87.19 347 GLY A C 1
ATOM 2711 O O . GLY A 1 347 ? -10.444 17.770 17.425 1.00 87.19 347 GLY A O 1
ATOM 2712 N N . TYR A 1 348 ? -10.661 18.327 19.598 1.00 88.69 348 TYR A N 1
ATOM 2713 C CA . TYR A 1 348 ? -10.236 17.046 20.173 1.00 88.69 348 TYR A CA 1
ATOM 2714 C C . TYR A 1 348 ? -11.160 16.657 21.333 1.00 88.69 348 TYR A C 1
ATOM 2716 O O . TYR A 1 348 ? -10.725 16.329 22.434 1.00 88.69 348 TYR A O 1
ATOM 2724 N N . SER A 1 349 ? -12.469 16.747 21.126 1.00 87.56 349 SER A N 1
ATOM 2725 C CA . SER A 1 349 ? -13.449 16.287 22.109 1.00 87.56 349 SER A CA 1
ATOM 2726 C C . SER A 1 349 ? -13.338 14.767 22.301 1.00 87.56 349 SER A C 1
ATOM 2728 O O . SER A 1 349 ? -12.939 14.060 21.370 1.00 87.56 349 SER A O 1
ATOM 2730 N N . PRO A 1 350 ? -13.663 14.211 23.483 1.00 87.06 350 PRO A N 1
ATOM 2731 C CA . PRO A 1 350 ? -13.685 12.764 23.677 1.00 87.06 350 PRO A CA 1
ATOM 2732 C C . PRO A 1 350 ? -14.549 12.071 22.614 1.00 87.06 350 PRO A C 1
ATOM 2734 O O . PRO A 1 350 ? -15.694 12.457 22.403 1.00 87.06 350 PRO A O 1
ATOM 2737 N N . ALA A 1 351 ? -14.004 11.043 21.958 1.00 81.69 351 ALA A N 1
ATOM 2738 C CA . ALA A 1 351 ? -14.577 10.466 20.737 1.00 81.69 351 ALA A CA 1
ATOM 2739 C C . ALA A 1 351 ? -15.954 9.790 20.913 1.00 81.69 351 ALA A C 1
ATOM 2741 O O . ALA A 1 351 ? -16.619 9.490 19.926 1.00 81.69 351 ALA A O 1
ATOM 2742 N N . PHE A 1 352 ? -16.386 9.565 22.157 1.00 83.19 352 PHE A N 1
ATOM 2743 C CA . PHE A 1 352 ? -17.707 9.037 22.503 1.00 83.19 352 PHE A CA 1
ATOM 2744 C C . PHE A 1 352 ? -18.790 10.113 22.671 1.00 83.19 352 PHE A C 1
ATOM 2746 O O . PHE A 1 352 ? -19.938 9.769 22.927 1.00 83.19 352 PHE A O 1
ATOM 2753 N N . ARG A 1 353 ? -18.445 11.404 22.571 1.00 86.06 353 ARG A N 1
ATOM 2754 C CA . ARG A 1 353 ? -19.412 12.504 22.676 1.00 86.06 353 ARG A CA 1
ATOM 2755 C C . ARG A 1 353 ? -19.777 13.072 21.306 1.00 86.06 353 ARG A C 1
ATOM 2757 O O . ARG A 1 353 ? -18.992 12.991 20.361 1.00 86.06 353 ARG A O 1
ATOM 2764 N N . SER A 1 354 ? -20.944 13.703 21.212 1.00 84.69 354 SER A N 1
ATOM 2765 C CA . SER A 1 354 ? -21.445 14.331 19.984 1.00 84.69 354 SER A CA 1
ATOM 2766 C C . SER A 1 354 ? -20.553 15.467 19.478 1.00 84.69 354 SER A C 1
ATOM 2768 O O . SER A 1 354 ? -20.431 15.645 18.266 1.00 84.69 354 SER A O 1
ATOM 2770 N N . GLU A 1 355 ? -19.860 16.197 20.362 1.00 86.88 355 GLU A N 1
ATOM 2771 C CA . GLU A 1 355 ? -18.943 17.272 19.955 1.00 86.88 355 GLU A CA 1
ATOM 2772 C C . GLU A 1 355 ? -17.770 16.751 19.111 1.00 86.88 355 GLU A C 1
ATOM 2774 O O . GLU A 1 355 ? -17.180 17.515 18.348 1.00 86.88 355 GLU A O 1
ATOM 2779 N N . ALA A 1 356 ? -17.455 15.449 19.193 1.00 85.81 356 ALA A N 1
ATOM 2780 C CA . ALA A 1 356 ? -16.425 14.823 18.366 1.00 85.81 356 ALA A CA 1
ATOM 2781 C C . ALA A 1 356 ? -16.778 14.789 16.867 1.00 85.81 356 ALA A C 1
ATOM 2783 O O . ALA A 1 356 ? -15.913 14.503 16.040 1.00 85.81 356 ALA A O 1
ATOM 2784 N N . ASN A 1 357 ? -18.017 15.131 16.492 1.00 87.38 357 ASN A N 1
ATOM 2785 C CA . ASN A 1 357 ? -18.396 15.363 15.096 1.00 87.38 357 ASN A CA 1
ATOM 2786 C C . ASN A 1 357 ? -17.580 16.492 14.447 1.00 87.38 357 ASN A C 1
ATOM 2788 O O . ASN A 1 357 ? -17.356 16.447 13.244 1.00 87.38 357 ASN A O 1
ATOM 2792 N N . ASN A 1 358 ? -17.086 17.442 15.246 1.00 88.19 358 ASN A N 1
ATOM 2793 C CA . ASN A 1 358 ? -16.271 18.570 14.789 1.00 88.19 358 ASN A CA 1
ATOM 2794 C C . ASN A 1 358 ? -14.779 18.375 15.097 1.00 88.19 358 ASN A C 1
ATOM 2796 O O . ASN A 1 358 ? -14.020 19.345 15.122 1.00 88.19 358 ASN A O 1
ATOM 2800 N N . ASN A 1 359 ? -14.354 17.149 15.415 1.00 91.81 359 ASN A N 1
ATOM 2801 C CA . ASN A 1 359 ? -12.942 16.863 15.636 1.00 91.81 359 ASN A CA 1
ATOM 2802 C C . ASN A 1 359 ? -12.160 16.848 14.325 1.00 91.81 359 ASN A C 1
ATOM 2804 O O . ASN A 1 359 ? -12.721 16.596 13.256 1.00 91.81 359 ASN A O 1
ATOM 2808 N N . GLU A 1 360 ? -10.846 17.050 14.445 1.00 93.44 360 GLU A N 1
ATOM 2809 C CA . GLU A 1 360 ? -9.921 16.843 13.333 1.00 93.44 360 GLU A CA 1
ATOM 2810 C C . GLU A 1 360 ? -10.170 15.470 12.694 1.00 93.44 360 GLU A C 1
ATOM 2812 O O . GLU A 1 360 ? -10.222 14.437 13.378 1.00 93.44 360 GLU A O 1
ATOM 2817 N N . SER A 1 361 ? -10.351 15.462 11.376 1.00 94.38 361 SER A N 1
ATOM 2818 C CA . SER A 1 361 ? -10.716 14.250 10.660 1.00 94.38 361 SER A CA 1
ATOM 2819 C C . SER A 1 361 ? -10.105 14.162 9.271 1.00 94.38 361 SER A C 1
ATOM 2821 O O . SER A 1 361 ? -9.826 15.167 8.619 1.00 94.38 361 SER A O 1
ATOM 2823 N N . ARG A 1 362 ? -9.872 12.926 8.827 1.00 96.50 362 ARG A N 1
ATOM 2824 C CA . ARG A 1 362 ? -9.421 12.607 7.471 1.00 96.50 362 ARG A CA 1
ATOM 2825 C C . ARG A 1 362 ? -10.450 11.718 6.800 1.00 96.50 362 ARG A C 1
ATOM 2827 O O . ARG A 1 362 ? -10.825 10.683 7.358 1.00 96.50 362 ARG A O 1
ATOM 2834 N N . TYR A 1 363 ? -10.870 12.116 5.611 1.00 97.56 363 TYR A N 1
ATOM 2835 C CA . TYR A 1 363 ? -11.840 11.390 4.808 1.00 97.56 363 TYR A CA 1
ATOM 2836 C C . TYR A 1 363 ? -11.158 10.733 3.627 1.00 97.56 363 TYR A C 1
ATOM 2838 O O . TYR A 1 363 ? -10.237 11.295 3.030 1.00 97.56 363 TYR A O 1
ATOM 2846 N N . ILE A 1 364 ? -11.682 9.574 3.253 1.00 98.25 364 ILE A N 1
ATOM 2847 C CA . ILE A 1 364 ? -11.530 9.033 1.908 1.00 98.25 364 ILE A CA 1
ATOM 2848 C C . ILE A 1 364 ? -12.910 8.683 1.366 1.00 98.25 364 ILE A C 1
ATOM 2850 O O . ILE A 1 364 ? -13.805 8.296 2.124 1.00 98.25 364 ILE A O 1
ATOM 2854 N N . VAL A 1 365 ? -13.060 8.796 0.053 1.00 98.19 365 VAL A N 1
ATOM 2855 C CA . VAL A 1 365 ? -14.255 8.366 -0.667 1.00 98.19 365 VAL A CA 1
ATOM 2856 C C . VAL A 1 365 ? -13.868 7.249 -1.612 1.00 98.19 365 VAL A C 1
ATOM 2858 O O . VAL A 1 365 ? -12.968 7.405 -2.436 1.00 98.19 365 VAL A O 1
ATOM 2861 N N . ILE A 1 366 ? -14.546 6.123 -1.458 1.00 98.12 366 ILE A N 1
ATOM 2862 C CA . ILE A 1 366 ? -14.345 4.892 -2.198 1.00 98.12 366 ILE A CA 1
ATOM 2863 C C . ILE A 1 366 ? -15.549 4.726 -3.121 1.00 98.12 366 ILE A C 1
ATOM 2865 O O . ILE A 1 366 ? -16.683 4.581 -2.666 1.00 98.12 366 ILE A O 1
ATOM 2869 N N . GLU A 1 367 ? -15.290 4.759 -4.417 1.00 96.81 367 GLU A N 1
ATOM 2870 C CA . GLU A 1 367 ? -16.265 4.416 -5.442 1.00 96.81 367 GLU A CA 1
ATOM 2871 C C . GLU A 1 367 ? -16.208 2.904 -5.659 1.00 96.81 367 GLU A C 1
ATOM 2873 O O . GLU A 1 367 ? -15.188 2.398 -6.138 1.00 96.81 367 GLU A O 1
ATOM 2878 N N . GLY A 1 368 ? -17.246 2.181 -5.236 1.00 94.25 368 GLY A N 1
ATOM 2879 C CA . GLY A 1 368 ? -17.425 0.760 -5.536 1.00 94.25 368 GLY A CA 1
ATOM 2880 C C . GLY A 1 368 ? -18.203 0.547 -6.833 1.00 94.25 368 GLY A C 1
ATOM 2881 O O . GLY A 1 368 ? -18.601 1.504 -7.489 1.00 94.25 368 GLY A O 1
ATOM 2882 N N . SER A 1 369 ? -18.427 -0.713 -7.203 1.00 89.25 369 SER A N 1
ATOM 2883 C CA . SER A 1 369 ? -19.228 -1.058 -8.389 1.00 89.25 369 SER A CA 1
ATOM 2884 C C . SER A 1 369 ? -20.712 -0.731 -8.202 1.00 89.25 369 SER A C 1
ATOM 2886 O O . SER A 1 369 ? -21.330 -0.173 -9.100 1.00 89.25 369 SER A O 1
ATOM 2888 N N . ASP A 1 370 ? -21.259 -1.054 -7.025 1.00 85.62 370 ASP A N 1
ATOM 2889 C CA . ASP A 1 370 ? -22.699 -0.960 -6.736 1.00 85.62 370 ASP A CA 1
ATOM 2890 C C . ASP A 1 370 ? -23.052 0.157 -5.741 1.00 85.62 370 ASP A C 1
ATOM 2892 O O . ASP A 1 370 ? -24.218 0.492 -5.557 1.00 85.62 370 ASP A O 1
ATOM 2896 N N . CYS A 1 371 ? -22.059 0.703 -5.034 1.00 91.75 371 CYS A N 1
ATOM 2897 C CA . CYS A 1 371 ? -22.283 1.667 -3.962 1.00 91.75 371 CYS A CA 1
ATOM 2898 C C . CYS A 1 371 ? -21.044 2.537 -3.746 1.00 91.75 371 CYS A C 1
ATOM 2900 O O . CYS A 1 371 ? -19.905 2.053 -3.739 1.00 91.75 371 CYS A O 1
ATOM 2902 N N . ARG A 1 372 ? -21.277 3.825 -3.499 1.00 95.00 372 ARG A N 1
ATOM 2903 C CA . ARG A 1 372 ? -20.251 4.763 -3.045 1.00 95.00 372 ARG A CA 1
ATOM 2904 C C . ARG A 1 372 ? -20.173 4.731 -1.524 1.00 95.00 372 ARG A C 1
ATOM 2906 O O . ARG A 1 372 ? -21.190 4.764 -0.848 1.00 95.00 372 ARG A O 1
ATOM 2913 N N . CYS A 1 373 ? -18.974 4.731 -0.961 1.00 97.12 373 CYS A N 1
ATOM 2914 C CA . CYS A 1 373 ? -18.771 4.765 0.484 1.00 97.12 373 CYS A CA 1
ATOM 2915 C C . CYS A 1 373 ? -17.776 5.863 0.842 1.00 97.12 373 CYS A C 1
ATOM 2917 O O . CYS A 1 373 ? -16.749 6.007 0.184 1.00 97.12 373 CYS A O 1
ATOM 2919 N N . ALA A 1 374 ? -18.036 6.618 1.904 1.00 98.12 374 ALA A N 1
ATOM 2920 C CA . ALA A 1 374 ? -17.010 7.458 2.509 1.00 98.12 374 ALA A CA 1
ATOM 2921 C C . ALA A 1 374 ? -16.677 6.949 3.907 1.00 98.12 374 ALA A C 1
ATOM 2923 O O . ALA A 1 374 ? -17.548 6.467 4.630 1.00 98.12 374 ALA A O 1
ATOM 2924 N N . VAL A 1 375 ? -15.416 7.073 4.305 1.00 98.19 375 VAL A N 1
ATOM 2925 C CA . VAL A 1 375 ? -15.002 6.802 5.683 1.00 98.19 375 VAL A CA 1
ATOM 2926 C C . VAL A 1 375 ? -14.262 7.999 6.243 1.00 98.19 375 VAL A C 1
ATOM 2928 O O . VAL A 1 375 ? -13.390 8.558 5.579 1.00 98.19 375 VAL A O 1
ATOM 2931 N N . ALA A 1 376 ? -14.603 8.375 7.473 1.00 97.12 376 ALA A N 1
ATOM 2932 C CA . ALA A 1 376 ? -13.948 9.450 8.201 1.00 97.12 376 ALA A CA 1
ATOM 2933 C C . ALA A 1 376 ? -13.224 8.881 9.417 1.00 97.12 376 ALA A C 1
ATOM 2935 O O . ALA A 1 376 ? -13.842 8.353 10.342 1.00 97.12 376 ALA A O 1
ATOM 2936 N N . GLN A 1 377 ? -11.904 9.010 9.429 1.00 96.88 377 GLN A N 1
ATOM 2937 C CA . GLN A 1 377 ? -11.089 8.786 10.614 1.00 96.88 377 GLN A CA 1
ATOM 2938 C C . GLN A 1 377 ? -11.132 10.066 11.448 1.00 96.88 377 GLN A C 1
ATOM 2940 O O . GLN A 1 377 ? -10.649 11.099 10.986 1.00 96.88 377 GLN A O 1
ATOM 2945 N N . ARG A 1 378 ? -11.709 10.022 12.652 1.00 94.94 378 ARG A N 1
ATOM 2946 C CA . ARG A 1 378 ? -11.842 11.191 13.529 1.00 94.94 378 ARG A CA 1
ATOM 2947 C C . ARG A 1 378 ? -11.014 11.042 14.789 1.00 94.94 378 ARG A C 1
ATOM 2949 O O . ARG A 1 378 ? -11.017 9.995 15.446 1.00 94.94 378 ARG A O 1
ATOM 2956 N N . SER A 1 379 ? -10.317 12.118 15.124 1.00 90.56 379 SER A N 1
ATOM 2957 C CA . SER A 1 379 ? -9.528 12.211 16.340 1.00 90.56 379 SER A CA 1
ATOM 2958 C C . SER A 1 379 ? -10.428 12.233 17.588 1.00 90.56 379 SER A C 1
ATOM 2960 O O . SER A 1 379 ? -11.658 12.262 17.523 1.00 90.56 379 SER A O 1
ATOM 2962 N N . GLY A 1 380 ? -9.802 12.171 18.752 1.00 87.56 380 GLY A N 1
ATOM 2963 C CA . GLY A 1 380 ? -10.412 12.149 20.074 1.00 87.56 380 GLY A CA 1
ATOM 2964 C C . GLY A 1 380 ? -9.487 12.869 21.050 1.00 87.56 380 GLY A C 1
ATOM 2965 O O . GLY A 1 380 ? -8.380 13.244 20.684 1.00 87.56 380 GLY A O 1
ATOM 2966 N N . ALA A 1 381 ? -9.888 13.036 22.308 1.00 81.81 381 ALA A N 1
ATOM 2967 C CA . ALA A 1 381 ? -9.134 13.853 23.271 1.00 81.81 381 ALA A CA 1
ATOM 2968 C C . ALA A 1 381 ? -7.656 13.474 23.464 1.00 81.81 381 ALA A C 1
ATOM 2970 O O . ALA A 1 381 ? -6.817 14.343 23.702 1.00 81.81 381 ALA A O 1
ATOM 2971 N N . LEU A 1 382 ? -7.329 12.185 23.343 1.00 77.25 382 LEU A N 1
ATOM 2972 C CA . LEU A 1 382 ? -5.957 11.680 23.446 1.00 77.25 382 LEU A CA 1
ATOM 2973 C C . LEU A 1 382 ? -5.305 11.453 22.070 1.00 77.25 382 LEU A C 1
ATOM 2975 O O . LEU A 1 382 ? -4.080 11.374 21.968 1.00 77.25 382 LEU A O 1
ATOM 2979 N N . ALA A 1 383 ? -6.112 11.352 21.013 1.00 68.62 383 ALA A N 1
ATOM 2980 C CA . ALA A 1 383 ? -5.690 11.076 19.649 1.00 68.62 383 ALA A CA 1
ATOM 2981 C C . ALA A 1 383 ? -5.390 12.370 18.895 1.00 68.62 383 ALA A C 1
ATOM 2983 O O . ALA A 1 383 ? -6.280 13.187 18.704 1.00 68.62 383 ALA A O 1
ATOM 2984 N N . ARG A 1 384 ? -4.173 12.533 18.374 1.00 77.94 384 ARG A N 1
ATOM 2985 C CA . ARG A 1 384 ? -3.839 13.651 17.462 1.00 77.94 384 ARG A CA 1
ATOM 2986 C C . ARG A 1 384 ? -3.202 13.198 16.159 1.00 77.94 384 ARG A C 1
ATOM 2988 O O . ARG A 1 384 ? -2.664 13.991 15.402 1.00 77.94 384 ARG A O 1
ATOM 2995 N N . THR A 1 385 ? -3.145 11.890 15.936 1.00 85.06 385 THR A N 1
ATOM 2996 C CA . THR A 1 385 ? -2.453 11.342 14.774 1.00 85.06 385 THR A CA 1
ATOM 2997 C C . THR A 1 385 ? -3.348 10.346 14.078 1.00 85.06 385 THR A C 1
ATOM 2999 O O . THR A 1 385 ? -3.623 9.262 14.598 1.00 85.06 385 THR A O 1
ATOM 3002 N N . ILE A 1 386 ? -3.775 10.742 12.887 1.00 92.38 386 ILE A N 1
ATOM 3003 C CA . ILE A 1 386 ? -4.477 9.902 11.930 1.00 92.38 386 ILE A CA 1
ATOM 3004 C C . ILE A 1 386 ? -3.480 9.537 10.832 1.00 92.38 386 ILE A C 1
ATOM 3006 O O . ILE A 1 386 ? -2.809 10.400 10.276 1.00 92.38 386 ILE A O 1
ATOM 3010 N N . TYR A 1 387 ? -3.375 8.263 10.503 1.00 93.44 387 TYR A N 1
ATOM 3011 C CA . TYR A 1 387 ? -2.614 7.786 9.362 1.00 93.44 387 TYR A CA 1
ATOM 3012 C C . TYR A 1 387 ? -3.601 7.322 8.299 1.00 93.44 387 TYR A C 1
ATOM 3014 O O . TYR A 1 387 ? -4.306 6.333 8.495 1.00 93.44 387 TYR A O 1
ATOM 3022 N N . THR A 1 388 ? -3.631 8.021 7.171 1.00 95.00 388 THR A N 1
ATOM 3023 C CA . THR A 1 388 ? -4.361 7.609 5.968 1.00 95.00 388 THR A CA 1
ATOM 3024 C C . THR A 1 388 ? -3.312 7.274 4.919 1.00 95.00 388 THR A C 1
ATOM 3026 O O . THR A 1 388 ? -2.626 8.159 4.415 1.00 95.00 388 THR A O 1
ATOM 3029 N N . TRP A 1 389 ? -3.098 5.983 4.671 1.00 94.44 389 TRP A N 1
ATOM 3030 C CA . TRP A 1 389 ? -2.008 5.504 3.819 1.00 94.44 389 TRP A CA 1
ATOM 3031 C C . TRP A 1 389 ? -2.379 5.419 2.348 1.00 94.44 389 TRP A C 1
ATOM 3033 O O . TRP A 1 389 ? -1.473 5.264 1.531 1.00 94.44 389 TRP A O 1
ATOM 3043 N N . CYS A 1 390 ? -3.670 5.381 2.024 1.00 94.38 390 CYS A N 1
ATOM 3044 C CA . CYS A 1 390 ? -4.136 5.332 0.648 1.00 94.38 390 CYS A CA 1
ATOM 3045 C C . CYS A 1 390 ? -4.172 6.714 0.009 1.00 94.38 390 CYS A C 1
ATOM 3047 O O . CYS A 1 390 ? -4.513 7.721 0.636 1.00 94.38 390 CYS A O 1
ATOM 3049 N N . GLU A 1 391 ? -3.825 6.728 -1.266 1.00 93.00 391 GLU A N 1
ATOM 3050 C CA . GLU A 1 391 ? -3.855 7.892 -2.129 1.00 93.00 391 GLU A CA 1
ATOM 3051 C C . GLU A 1 391 ? -5.059 7.849 -3.078 1.00 93.00 391 GLU A C 1
ATOM 3053 O O . GLU A 1 391 ? -5.669 6.800 -3.307 1.00 93.00 391 GLU A O 1
ATOM 3058 N N . LYS A 1 392 ? -5.408 9.012 -3.633 1.00 93.94 392 LYS A N 1
ATOM 3059 C CA . LYS A 1 392 ? -6.416 9.110 -4.692 1.00 93.94 392 LYS A CA 1
ATOM 3060 C C . LYS A 1 392 ? -5.946 8.310 -5.916 1.00 93.94 392 LYS A C 1
ATOM 3062 O O . LYS A 1 392 ? -4.772 8.345 -6.269 1.00 93.94 392 LYS A O 1
ATOM 3067 N N . GLY A 1 393 ? -6.862 7.573 -6.539 1.00 93.62 393 GLY A N 1
ATOM 3068 C CA . GLY A 1 393 ? -6.593 6.668 -7.660 1.00 93.62 393 GLY A CA 1
ATOM 3069 C C . GLY A 1 393 ? -6.205 5.237 -7.257 1.00 93.62 393 GLY A C 1
ATOM 3070 O O . GLY A 1 393 ? -6.171 4.352 -8.122 1.00 93.62 393 GLY A O 1
ATOM 3071 N N . GLU A 1 394 ? -5.936 4.964 -5.971 1.00 95.12 394 GLU A N 1
ATOM 3072 C CA . GLU A 1 394 ? -5.698 3.595 -5.497 1.00 95.12 394 GLU A CA 1
ATOM 3073 C C . GLU A 1 394 ? -6.961 2.735 -5.608 1.00 95.12 394 GLU A C 1
ATOM 3075 O O . GLU A 1 394 ? -8.058 3.170 -5.263 1.00 95.12 394 GLU A O 1
ATOM 3080 N N . LEU A 1 395 ? -6.781 1.476 -6.016 1.00 95.62 395 LEU A N 1
ATOM 3081 C CA . LEU A 1 395 ? -7.785 0.431 -5.831 1.00 95.62 395 LEU A CA 1
ATOM 3082 C C . LEU A 1 395 ? -7.567 -0.238 -4.471 1.00 95.62 395 LEU A C 1
ATOM 3084 O O . LEU A 1 395 ? -6.451 -0.680 -4.164 1.00 95.62 395 LEU A O 1
ATOM 3088 N N . LEU A 1 396 ? -8.632 -0.325 -3.680 1.00 95.69 396 LEU A N 1
ATOM 3089 C CA . LEU A 1 396 ? -8.671 -1.018 -2.397 1.00 95.69 396 LEU A CA 1
ATOM 3090 C C . LEU A 1 396 ? -9.578 -2.236 -2.510 1.00 95.69 396 LEU A C 1
ATOM 3092 O O . LEU A 1 396 ? -10.736 -2.117 -2.907 1.00 95.69 396 LEU A O 1
ATOM 3096 N N . CYS A 1 397 ? -9.074 -3.393 -2.090 1.00 94.38 397 CYS A N 1
ATOM 3097 C CA . CYS A 1 397 ? -9.933 -4.554 -1.894 1.00 94.38 397 CYS A CA 1
ATOM 3098 C C . CYS A 1 397 ? -10.811 -4.323 -0.662 1.00 94.38 397 CYS A C 1
ATOM 3100 O O . CYS A 1 397 ? -10.414 -3.632 0.285 1.00 94.38 397 CYS A O 1
ATOM 3102 N N . GLN A 1 398 ? -11.966 -4.977 -0.610 1.00 94.06 398 GLN A N 1
ATOM 3103 C CA . GLN A 1 398 ? -12.760 -4.985 0.610 1.00 94.06 398 GLN A CA 1
ATOM 3104 C C . GLN A 1 398 ? -11.935 -5.555 1.777 1.00 94.06 398 GLN A C 1
ATOM 3106 O O . GLN A 1 398 ? -11.211 -6.539 1.628 1.00 94.06 398 GLN A O 1
ATOM 3111 N N . GLY A 1 399 ? -11.992 -4.888 2.930 1.00 93.81 399 GLY A N 1
ATOM 3112 C CA . GLY A 1 399 ? -11.216 -5.194 4.131 1.00 93.81 399 GLY A CA 1
ATOM 3113 C C . GLY A 1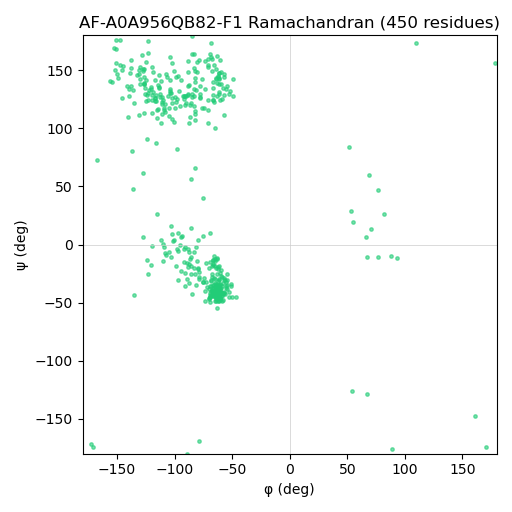 399 ? -9.699 -4.988 4.011 1.00 93.81 399 GLY A C 1
ATOM 3114 O O . GLY A 1 399 ? -8.964 -5.308 4.955 1.00 93.81 399 GLY A O 1
ATOM 3115 N N . GLU A 1 400 ? -9.204 -4.426 2.905 1.00 94.88 400 GLU A N 1
ATOM 3116 C CA . GLU A 1 400 ? -7.811 -4.000 2.791 1.00 94.88 400 GLU A CA 1
ATOM 3117 C C . GLU A 1 400 ? -7.512 -2.875 3.787 1.00 94.88 400 GLU A C 1
ATOM 3119 O O . GLU A 1 400 ? -8.340 -2.001 4.041 1.00 94.88 400 GLU A O 1
ATOM 3124 N N . ARG A 1 401 ? -6.310 -2.889 4.367 1.00 95.44 401 ARG A N 1
ATOM 3125 C CA . ARG A 1 401 ? -5.857 -1.828 5.269 1.00 95.44 401 ARG A CA 1
ATOM 3126 C C . ARG A 1 401 ? -5.690 -0.534 4.487 1.00 95.44 401 ARG A C 1
ATOM 3128 O O . ARG A 1 401 ? -4.962 -0.516 3.498 1.00 95.44 401 ARG A O 1
ATOM 3135 N N . TYR A 1 402 ? -6.279 0.550 4.970 1.00 95.94 402 TYR A N 1
ATOM 3136 C CA . TYR A 1 402 ? -6.093 1.869 4.358 1.00 95.94 402 TYR A CA 1
ATOM 3137 C C . TYR A 1 402 ? -5.497 2.888 5.330 1.00 95.94 402 TYR A C 1
ATOM 3139 O O . TYR A 1 402 ? -4.949 3.897 4.889 1.00 95.94 402 TYR A O 1
ATOM 3147 N N . GLY A 1 403 ? -5.551 2.629 6.639 1.00 95.69 403 GLY A N 1
ATOM 3148 C CA . GLY A 1 403 ? -5.080 3.585 7.631 1.00 95.69 403 GLY A CA 1
ATOM 3149 C C . GLY A 1 403 ? -5.007 3.048 9.055 1.00 95.69 403 GLY A C 1
ATOM 3150 O O . GLY A 1 403 ? -5.229 1.867 9.324 1.00 95.69 403 GLY A O 1
ATOM 3151 N N . MET A 1 404 ? -4.685 3.954 9.972 1.00 94.69 404 MET A N 1
ATOM 3152 C CA . MET A 1 404 ? -4.653 3.740 11.414 1.00 94.69 404 MET A CA 1
ATOM 3153 C C . MET A 1 404 ? -4.986 5.045 12.145 1.00 94.69 404 MET A C 1
ATOM 3155 O O . MET A 1 404 ? -4.563 6.116 11.722 1.00 94.69 404 MET A O 1
ATOM 3159 N N . ILE A 1 405 ? -5.651 4.963 13.292 1.00 91.19 405 ILE A N 1
ATOM 3160 C CA . ILE A 1 405 ? -5.876 6.092 14.212 1.00 91.19 405 ILE A CA 1
ATOM 3161 C C . ILE A 1 405 ? -5.359 5.742 15.600 1.00 91.19 405 ILE A C 1
ATOM 3163 O O . ILE A 1 405 ? -5.452 4.599 16.009 1.00 91.19 405 ILE A O 1
ATOM 3167 N N . ARG A 1 406 ? -4.750 6.671 16.340 1.00 84.12 406 ARG A N 1
ATOM 3168 C CA . ARG A 1 406 ? -4.200 6.366 17.679 1.00 84.12 406 ARG A CA 1
ATOM 3169 C C . ARG A 1 406 ? -5.136 6.835 18.795 1.00 84.12 406 ARG A C 1
ATOM 3171 O O . ARG A 1 406 ? -5.774 7.845 18.622 1.00 84.12 406 ARG A O 1
ATOM 3178 N N . PHE A 1 407 ? -5.145 6.153 19.940 1.00 74.69 407 PHE A N 1
ATOM 3179 C CA . PHE A 1 407 ? -5.695 6.548 21.249 1.00 74.69 407 PHE A CA 1
ATOM 3180 C C . PHE A 1 407 ? -7.148 7.066 21.340 1.00 74.69 407 PHE A C 1
ATOM 3182 O O . PHE A 1 407 ? -7.367 8.262 21.506 1.00 74.69 407 PHE A O 1
ATOM 3189 N N . GLY A 1 408 ? -8.139 6.166 21.417 1.00 62.97 408 GLY A N 1
ATOM 3190 C CA . GLY A 1 408 ? -9.499 6.533 21.860 1.00 62.97 408 GLY A CA 1
ATOM 3191 C C . GLY A 1 408 ? -10.217 7.426 20.849 1.00 62.97 408 GLY A C 1
ATOM 3192 O O . GLY A 1 408 ? -10.563 8.571 21.142 1.00 62.97 408 GLY A O 1
ATOM 3193 N N . SER A 1 409 ? -10.377 6.888 19.645 1.00 86.31 409 SER A N 1
ATOM 3194 C CA . SER A 1 409 ? -10.751 7.611 18.425 1.00 86.31 409 SER A CA 1
ATOM 3195 C C . SER A 1 409 ? -12.014 7.012 17.802 1.00 86.31 409 SER A C 1
ATOM 3197 O O . SER A 1 409 ? -12.548 6.016 18.302 1.00 86.31 409 SER A O 1
ATOM 3199 N N . ARG A 1 410 ? -12.526 7.638 16.739 1.00 93.19 410 ARG A N 1
ATOM 3200 C CA . ARG A 1 410 ? -13.766 7.224 16.074 1.00 93.19 410 ARG A CA 1
ATOM 3201 C C . ARG A 1 410 ? -13.529 7.020 14.586 1.00 93.19 410 ARG A C 1
ATOM 3203 O O . ARG A 1 410 ? -12.741 7.737 13.973 1.00 93.19 410 ARG A O 1
ATOM 3210 N N . THR A 1 411 ? -14.197 6.037 13.998 1.00 96.69 411 THR A N 1
ATOM 3211 C CA . THR A 1 411 ? -14.285 5.895 12.542 1.00 96.69 411 THR A CA 1
ATOM 3212 C C . THR A 1 411 ? -15.745 5.893 12.139 1.00 96.69 411 THR A C 1
ATOM 3214 O O . THR A 1 411 ? -16.520 5.079 12.636 1.00 96.69 411 THR A O 1
ATOM 3217 N N . ASP A 1 412 ? -16.102 6.800 11.242 1.00 97.44 412 ASP A N 1
ATOM 3218 C CA . ASP A 1 412 ? -17.457 6.919 10.721 1.00 97.44 412 ASP A CA 1
ATOM 3219 C C . ASP A 1 412 ? -17.499 6.328 9.313 1.00 97.44 412 ASP A C 1
ATOM 3221 O O . ASP A 1 412 ? -16.643 6.651 8.487 1.00 97.44 412 ASP A O 1
ATOM 3225 N N . VAL A 1 413 ? -18.488 5.480 9.038 1.00 98.38 413 VAL A N 1
ATOM 3226 C CA . VAL A 1 413 ? -18.781 4.965 7.695 1.00 98.38 413 VAL A CA 1
ATOM 3227 C C . VAL A 1 413 ? -20.036 5.655 7.180 1.00 98.38 413 VAL A C 1
ATOM 3229 O O . VAL A 1 413 ? -21.054 5.666 7.866 1.00 98.38 413 VAL A O 1
ATOM 3232 N N . TYR A 1 414 ? -19.956 6.226 5.983 1.00 98.38 414 TYR A N 1
ATOM 3233 C CA . TYR A 1 414 ? -21.052 6.889 5.291 1.00 98.38 414 TYR A CA 1
ATOM 3234 C C . TYR A 1 414 ? -21.462 6.057 4.079 1.00 98.38 414 TYR A C 1
ATOM 3236 O O . TYR A 1 414 ? -20.620 5.728 3.236 1.00 98.38 414 TYR A O 1
ATOM 3244 N N . LEU A 1 415 ? -22.753 5.746 3.992 1.00 97.88 415 LEU A N 1
ATOM 3245 C CA . LEU A 1 415 ? -23.371 5.015 2.885 1.00 97.88 415 LEU A CA 1
ATOM 3246 C C . LEU A 1 415 ? -24.622 5.766 2.382 1.00 97.88 415 LEU A C 1
ATOM 3248 O O . LEU A 1 415 ? -25.330 6.332 3.216 1.00 97.88 415 LEU A O 1
ATOM 3252 N N . PRO A 1 416 ? -24.919 5.808 1.070 1.00 97.00 416 PRO A N 1
ATOM 3253 C CA . PRO A 1 416 ? -26.119 6.452 0.541 1.00 97.00 416 PRO A CA 1
ATOM 3254 C C . PRO A 1 416 ? -27.372 5.787 1.110 1.00 97.00 416 PRO A C 1
ATOM 3256 O O . PRO A 1 416 ? -27.536 4.571 1.009 1.00 97.00 416 PRO A O 1
ATOM 3259 N N . ALA A 1 417 ? -28.249 6.574 1.736 1.00 96.00 417 ALA A N 1
ATOM 3260 C CA . ALA A 1 417 ? -29.354 6.044 2.535 1.00 96.00 417 ALA A CA 1
ATOM 3261 C C . ALA A 1 417 ? -30.412 5.287 1.725 1.00 96.00 417 ALA A C 1
ATOM 3263 O O . ALA A 1 417 ? -31.217 4.557 2.292 1.00 96.00 417 ALA A O 1
ATOM 3264 N N . ASP A 1 418 ? -30.423 5.479 0.412 1.00 94.25 418 ASP A N 1
ATOM 3265 C CA . ASP A 1 418 ? -31.371 4.897 -0.526 1.00 94.25 418 ASP A CA 1
ATOM 3266 C C . ASP A 1 418 ? -30.805 3.684 -1.291 1.00 94.25 418 ASP A C 1
ATOM 3268 O O . ASP A 1 418 ? -31.496 3.143 -2.159 1.00 94.25 418 ASP A O 1
ATOM 3272 N N . GLN A 1 419 ? -29.569 3.277 -0.966 1.00 94.62 419 GLN A N 1
ATOM 3273 C CA . GLN A 1 419 ? -28.846 2.138 -1.549 1.00 94.62 419 GLN A CA 1
ATOM 3274 C C . GLN A 1 419 ? -28.477 1.072 -0.511 1.00 94.62 419 GLN A C 1
ATOM 3276 O O . GLN A 1 419 ? -27.847 0.074 -0.862 1.00 94.62 419 GLN A O 1
ATOM 3281 N N . VAL A 1 420 ? -28.803 1.273 0.771 1.00 95.88 420 VAL A N 1
ATOM 3282 C CA . VAL A 1 420 ? -28.379 0.358 1.836 1.00 95.88 420 VAL A CA 1
ATOM 3283 C C . VAL A 1 420 ? -29.461 0.076 2.869 1.00 95.88 420 VAL A C 1
ATOM 3285 O O . VAL A 1 420 ? -30.251 0.944 3.231 1.00 95.88 420 VAL A O 1
ATOM 3288 N N . GLU A 1 421 ? -29.426 -1.140 3.403 1.00 97.00 421 GLU A N 1
ATOM 3289 C CA . GLU A 1 421 ? -30.172 -1.572 4.583 1.00 97.00 421 GLU A CA 1
ATOM 3290 C C . GLU A 1 421 ? -29.183 -1.755 5.744 1.00 97.00 421 GLU A C 1
ATOM 3292 O O . GLU A 1 421 ? -28.231 -2.530 5.639 1.00 97.00 421 GLU A O 1
ATOM 3297 N N . VAL A 1 422 ? -29.374 -1.035 6.851 1.00 97.81 422 VAL A N 1
ATOM 3298 C CA . VAL A 1 422 ? -28.471 -1.106 8.012 1.00 97.81 422 VAL A CA 1
ATOM 3299 C C . VAL A 1 422 ? -28.676 -2.417 8.775 1.00 97.81 422 VAL A C 1
ATOM 3301 O O . VAL A 1 422 ? -29.803 -2.797 9.070 1.00 97.81 422 VAL A O 1
ATOM 3304 N N . LEU A 1 423 ? -27.577 -3.086 9.130 1.00 98.25 423 LEU A N 1
ATOM 3305 C CA . LEU A 1 423 ? -27.566 -4.394 9.801 1.00 98.25 423 LEU A CA 1
ATOM 3306 C C . LEU A 1 423 ? -27.111 -4.337 11.269 1.00 98.25 423 LEU A C 1
ATOM 3308 O O . LEU A 1 423 ? -27.061 -5.372 11.929 1.00 98.25 423 LEU A O 1
ATOM 3312 N N . VAL A 1 424 ? -26.743 -3.157 11.770 1.00 98.38 424 VAL A N 1
ATOM 3313 C CA . VAL A 1 424 ? -26.225 -2.948 13.132 1.00 98.38 424 VAL A CA 1
ATOM 3314 C C . VAL A 1 424 ? -27.029 -1.895 13.884 1.00 98.38 424 VAL A C 1
ATOM 3316 O O . VAL A 1 424 ? -27.642 -1.013 13.285 1.00 98.38 424 VAL A O 1
ATOM 3319 N N . SER A 1 425 ? -26.981 -1.963 15.209 1.00 97.88 425 SER A N 1
ATOM 3320 C CA . SER A 1 425 ? -27.605 -1.013 16.130 1.00 97.88 425 SER A CA 1
ATOM 3321 C C . SER A 1 425 ? -26.580 -0.391 17.081 1.00 97.88 425 SER A C 1
ATOM 3323 O O . SER A 1 425 ? -25.450 -0.864 17.230 1.00 97.88 425 SER A O 1
ATOM 3325 N N . GLU A 1 426 ? -26.967 0.704 17.738 1.00 97.62 426 GLU A N 1
ATOM 3326 C CA . GLU A 1 426 ? -26.147 1.311 18.785 1.00 97.62 426 GLU A CA 1
ATOM 3327 C C . GLU A 1 426 ? -25.810 0.289 19.883 1.00 97.62 426 GLU A C 1
ATOM 3329 O O . GLU A 1 426 ? -26.661 -0.450 20.373 1.00 97.62 426 GLU A O 1
ATOM 3334 N N . GLY A 1 427 ? -24.540 0.254 20.281 1.00 97.19 427 GLY A N 1
ATOM 3335 C CA . GLY A 1 427 ? -24.024 -0.654 21.296 1.00 97.19 427 GLY A CA 1
ATOM 3336 C C . GLY A 1 427 ? -23.438 -1.964 20.762 1.00 97.19 427 GLY A C 1
ATOM 3337 O O . GLY A 1 427 ? -22.727 -2.639 21.523 1.00 97.19 427 GLY A O 1
ATOM 3338 N N . ASP A 1 428 ? -23.644 -2.290 19.485 1.00 98.50 428 ASP A N 1
ATOM 3339 C CA . ASP A 1 428 ? -23.085 -3.491 18.864 1.00 98.50 428 ASP A CA 1
ATOM 3340 C C . ASP A 1 428 ? -21.556 -3.454 18.821 1.00 98.50 428 ASP A C 1
ATOM 3342 O O . ASP A 1 428 ? -20.931 -2.409 18.609 1.00 98.50 428 ASP A O 1
ATOM 3346 N N . ARG A 1 429 ? -20.934 -4.620 19.023 1.00 98.31 429 ARG A N 1
ATOM 3347 C CA . ARG A 1 429 ? -19.492 -4.812 18.831 1.00 98.31 429 ARG A CA 1
ATOM 3348 C C . ARG A 1 429 ? -19.220 -5.205 17.386 1.00 98.31 429 ARG A C 1
ATOM 3350 O O . ARG A 1 429 ? -19.804 -6.156 16.879 1.00 98.31 429 ARG A O 1
ATOM 3357 N N . VAL A 1 430 ? -18.290 -4.500 16.753 1.00 98.25 430 VAL A N 1
ATOM 3358 C CA . VAL A 1 430 ? -17.941 -4.691 15.342 1.00 98.25 430 VAL A CA 1
ATOM 3359 C C . VAL A 1 430 ? -16.441 -4.906 15.178 1.00 98.25 430 VAL A C 1
ATOM 3361 O O . VAL A 1 430 ? -15.638 -4.403 15.966 1.00 98.25 430 VAL A O 1
ATOM 3364 N N . VAL A 1 431 ? -16.064 -5.656 14.144 1.00 97.12 431 VAL A N 1
ATOM 3365 C CA . VAL A 1 431 ? -14.674 -5.965 13.790 1.00 97.12 431 VAL A CA 1
ATOM 3366 C C . VAL A 1 431 ? -14.405 -5.521 12.354 1.00 97.12 431 VAL A C 1
ATOM 3368 O O . VAL A 1 431 ? -15.159 -5.858 11.433 1.00 97.12 431 VAL A O 1
ATOM 3371 N N . ALA A 1 432 ? -13.313 -4.778 12.153 1.00 96.00 432 ALA A N 1
ATOM 3372 C CA . ALA A 1 432 ? -12.973 -4.202 10.859 1.00 96.00 432 ALA A CA 1
ATOM 3373 C C . ALA A 1 432 ? -12.744 -5.288 9.797 1.00 96.00 432 ALA A C 1
ATOM 3375 O O . ALA A 1 432 ? -11.943 -6.210 10.005 1.00 96.00 432 ALA A O 1
ATOM 3376 N N . GLY A 1 433 ? -13.399 -5.138 8.645 1.00 93.88 433 GLY A N 1
ATOM 3377 C CA . GLY A 1 433 ? -13.325 -6.073 7.519 1.00 93.88 433 GLY A CA 1
ATOM 3378 C C . GLY A 1 433 ? -14.020 -7.423 7.744 1.00 93.88 433 GLY A C 1
ATOM 3379 O O . GLY A 1 433 ? -13.755 -8.344 6.979 1.00 93.88 433 GLY A O 1
ATOM 3380 N N . GLN A 1 434 ? -14.848 -7.572 8.786 1.00 94.88 434 GLN A N 1
ATOM 3381 C CA . GLN A 1 434 ? -15.556 -8.829 9.078 1.00 94.88 434 GLN A CA 1
ATOM 3382 C C . GLN A 1 434 ? -17.028 -8.633 9.438 1.00 94.88 434 GLN A C 1
ATOM 3384 O O . GLN A 1 434 ? -17.866 -9.390 8.958 1.00 94.88 434 GLN A O 1
ATOM 3389 N N . THR A 1 435 ? -17.365 -7.644 10.270 1.00 97.12 435 THR A N 1
ATOM 3390 C CA . THR A 1 435 ? -18.762 -7.414 10.669 1.00 97.12 435 THR A CA 1
ATOM 3391 C C . THR A 1 435 ? -19.489 -6.593 9.604 1.00 97.12 435 THR A C 1
ATOM 3393 O O . THR A 1 435 ? -19.051 -5.466 9.348 1.00 97.12 435 THR A O 1
ATOM 3396 N N . PRO A 1 436 ? -20.558 -7.108 8.965 1.00 97.31 436 PRO A N 1
ATOM 3397 C CA . PRO A 1 436 ? -21.383 -6.318 8.054 1.00 97.31 436 PRO A CA 1
ATOM 3398 C C . PRO A 1 436 ? -22.048 -5.170 8.814 1.00 97.31 436 PRO A C 1
ATOM 3400 O O . PRO A 1 436 ? -22.674 -5.404 9.843 1.00 97.31 436 PRO A O 1
ATOM 3403 N N . LEU A 1 437 ? -21.911 -3.943 8.319 1.00 98.06 437 LEU A N 1
ATOM 3404 C CA . LEU A 1 437 ? -22.638 -2.782 8.837 1.00 98.06 437 LEU A CA 1
ATOM 3405 C C . LEU A 1 437 ? -23.957 -2.571 8.100 1.00 98.06 437 LEU A C 1
ATOM 3407 O O . LEU A 1 437 ? -24.937 -2.138 8.700 1.00 98.06 437 LEU A O 1
ATOM 3411 N N . ALA A 1 438 ? -23.966 -2.849 6.799 1.00 97.44 438 ALA A N 1
ATOM 3412 C CA . ALA A 1 438 ? -25.128 -2.670 5.949 1.00 97.44 438 ALA A CA 1
ATOM 3413 C C . ALA A 1 438 ? -25.104 -3.647 4.769 1.00 97.44 438 ALA A C 1
ATOM 3415 O O . ALA A 1 438 ? -24.028 -4.021 4.288 1.00 97.44 438 ALA A O 1
ATOM 3416 N N . ARG A 1 439 ? -26.287 -4.032 4.296 1.00 96.88 439 ARG A N 1
ATOM 3417 C CA . ARG A 1 439 ? -26.502 -4.732 3.028 1.00 96.88 439 ARG A CA 1
ATOM 3418 C C . ARG A 1 439 ? -26.675 -3.697 1.920 1.00 96.88 439 ARG A C 1
ATOM 3420 O O . ARG A 1 439 ? -27.378 -2.711 2.117 1.00 96.88 439 ARG A O 1
ATOM 3427 N N . LEU A 1 440 ? -26.041 -3.921 0.777 1.00 93.56 440 LEU A N 1
ATOM 3428 C CA . LEU A 1 440 ? -26.217 -3.096 -0.414 1.00 93.56 440 LEU A CA 1
ATOM 3429 C C . LEU A 1 440 ? -27.472 -3.568 -1.158 1.00 93.56 440 LEU A C 1
ATOM 3431 O O . LEU A 1 440 ? -27.627 -4.761 -1.423 1.00 93.56 440 LEU A O 1
ATOM 3435 N N . VAL A 1 441 ? -28.373 -2.639 -1.459 1.00 87.81 441 VAL A N 1
ATOM 3436 C CA . VAL A 1 441 ? -29.632 -2.897 -2.163 1.00 87.81 441 VAL A CA 1
ATOM 3437 C C . VAL A 1 441 ? -29.423 -2.494 -3.617 1.00 87.81 441 VAL A C 1
ATOM 3439 O O . VAL A 1 441 ? -29.313 -1.311 -3.937 1.00 87.81 441 VAL A O 1
ATOM 3442 N N . ASN A 1 442 ? -29.284 -3.487 -4.494 1.00 66.00 442 ASN A N 1
ATOM 3443 C CA . ASN A 1 442 ? -28.943 -3.255 -5.891 1.00 66.00 442 ASN A CA 1
ATOM 3444 C C . ASN A 1 442 ? -30.211 -2.895 -6.685 1.00 66.00 442 ASN A C 1
ATOM 3446 O O . ASN A 1 442 ? -31.044 -3.762 -6.935 1.00 66.00 442 ASN A O 1
ATOM 3450 N N . ARG A 1 443 ? -30.383 -1.629 -7.094 1.00 52.94 443 ARG A N 1
ATOM 3451 C CA . ARG A 1 443 ? -31.577 -1.226 -7.872 1.00 52.94 443 ARG A CA 1
ATOM 3452 C C . ARG A 1 443 ? -31.622 -1.837 -9.274 1.00 52.94 443 ARG A C 1
ATOM 3454 O O . ARG A 1 443 ? -32.708 -2.031 -9.808 1.00 52.94 443 ARG A O 1
ATOM 3461 N N . ALA A 1 444 ? -30.470 -2.194 -9.846 1.00 48.59 444 ALA A N 1
ATOM 3462 C CA . ALA A 1 444 ? -30.398 -2.737 -11.203 1.00 48.59 444 ALA A CA 1
ATOM 3463 C C . ALA A 1 444 ? -31.079 -4.114 -11.347 1.00 48.59 444 ALA A C 1
ATOM 3465 O O . ALA A 1 444 ? -31.599 -4.430 -12.413 1.00 48.59 444 ALA A O 1
ATOM 3466 N N . SER A 1 445 ? -31.122 -4.924 -10.283 1.00 42.31 445 SER A N 1
ATOM 3467 C CA . SER A 1 445 ? -31.795 -6.232 -10.298 1.00 42.31 445 SER A CA 1
ATOM 3468 C C . SER A 1 445 ? -33.304 -6.161 -10.052 1.00 42.31 445 SER A C 1
ATOM 3470 O O . SER A 1 445 ? -34.019 -7.098 -10.407 1.00 42.31 445 SER A O 1
ATOM 3472 N N . ASP A 1 446 ? -33.795 -5.071 -9.460 1.00 41.91 446 ASP A N 1
ATOM 3473 C CA . ASP A 1 446 ? -35.209 -4.934 -9.098 1.00 41.91 446 ASP A CA 1
ATOM 3474 C C . ASP A 1 446 ? -36.042 -4.320 -10.236 1.00 41.91 446 ASP A C 1
ATOM 3476 O O . ASP A 1 446 ? -37.197 -4.699 -10.413 1.00 41.91 446 ASP A O 1
ATOM 3480 N N . GLU A 1 447 ? -35.457 -3.468 -11.087 1.00 40.91 447 GLU A N 1
ATOM 3481 C CA . GLU A 1 447 ? -36.142 -2.953 -12.288 1.00 40.91 447 GLU A CA 1
ATOM 3482 C C . GLU A 1 447 ? -36.371 -4.040 -13.356 1.00 40.91 447 GLU A C 1
ATOM 3484 O O . GLU A 1 447 ? -37.400 -4.025 -14.032 1.00 40.91 447 GLU A O 1
ATOM 3489 N N . GLN A 1 448 ? -35.482 -5.036 -13.464 1.00 38.03 448 GLN A N 1
ATOM 3490 C CA . GLN A 1 448 ? -35.687 -6.203 -14.339 1.00 38.03 448 GLN A CA 1
ATOM 3491 C C . GLN A 1 448 ? -36.751 -7.172 -13.805 1.00 38.03 448 GLN A C 1
ATOM 3493 O O . GLN A 1 448 ? -37.483 -7.756 -14.590 1.00 38.03 448 GLN A O 1
ATOM 3498 N N . LYS A 1 449 ? -36.898 -7.303 -12.480 1.00 42.72 449 LYS A N 1
ATOM 3499 C CA . LYS A 1 449 ? -37.960 -8.126 -11.872 1.00 42.72 449 LYS A CA 1
ATOM 3500 C C . LYS A 1 449 ? -39.325 -7.446 -11.817 1.00 42.72 449 LYS A C 1
ATOM 3502 O O . LYS A 1 449 ? -40.322 -8.128 -11.639 1.00 42.72 449 LYS A O 1
ATOM 3507 N N . ALA A 1 450 ? -39.373 -6.119 -11.917 1.00 44.06 450 ALA A N 1
ATOM 3508 C CA . ALA A 1 450 ? -40.619 -5.358 -11.985 1.00 44.06 450 ALA A CA 1
ATOM 3509 C C . ALA A 1 450 ? -41.150 -5.193 -13.424 1.00 44.06 450 ALA A C 1
ATOM 3511 O O . ALA A 1 450 ? -42.234 -4.642 -13.611 1.00 44.06 450 ALA A O 1
ATOM 3512 N N . SER A 1 451 ? -40.378 -5.627 -14.427 1.00 45.50 451 SER A N 1
ATOM 3513 C CA . SER A 1 451 ? -40.731 -5.586 -15.854 1.00 45.50 451 SER A CA 1
ATOM 3514 C C . SER A 1 451 ? -40.997 -6.969 -16.474 1.00 45.50 451 SER A C 1
ATOM 3516 O O . SER A 1 451 ? -41.352 -7.036 -17.652 1.00 45.50 451 SER A O 1
ATOM 3518 N N . GLU A 1 452 ? -40.891 -8.038 -15.679 1.00 38.12 452 GLU A N 1
ATOM 3519 C CA . GLU A 1 452 ? -41.415 -9.391 -15.939 1.00 38.12 452 GLU A CA 1
ATOM 3520 C C . GLU A 1 452 ? -42.708 -9.610 -15.146 1.00 38.12 452 GLU A C 1
ATOM 3522 O O . GLU A 1 452 ? -43.623 -10.274 -15.689 1.00 38.12 452 GLU A O 1
#

Radius of gyration: 24.62 Å; Cα contacts (8 Å, |Δi|>4): 955; chains: 1; bounding box: 76×50×68 Å